Protein AF-A0A672PWY3-F1 (afdb_monomer)

pLDDT: mean 77.36, std 15.65, range [24.64, 96.12]

Sequence (565 aa):
MNTVTIRANMADSESLETITEHERILQEIESTDTACVGPTLRSVYDDQPNAHKRFMEKLDARIRNHDREIEKMCNFHHQGFVDAITELLKVRADAEKLMGQVSDTNRRLQDAGREVTAQTEEVIRCRIQQRNMATTVEKLQLCIPGETPHLCKNLTVKGTWVRKCFFNFVGFLLKVLTVQDLVDFSPVYRCLHIYTVLGDRETFENYYRKQRKKQARLVLQPQSNMHETVEGYRKYFNQIVGFFVVEDHILHATQGLVTRAFTDELWNMALSKIIAVLRTHSSYCNDPDLVLELKNLIVIFADTLQGYGFPVNRLFDLLFEVRDQYNETLLKKWALVFRDIFEQDNYSPIPVENEEEYKAVISRFPFHDAEIEKQQFPKKLPMSQSVPQIYSQVKEFIYASLKFSESLHRSSTEIDDMLRKSTNLLLTRTLSSCLQNLIKKPHIGLTELVQIIINTTHLEHACKYLEDFITNITNVSPETVHTTRLYGLSTFKDARHAAEGEIYTKLNQKIDEFIQLADYEWGMAESDGRASGYLMDLINFLRSTFQVFTHLPVSSIPSYSYAVS

Secondary structure (DSSP, 8-state):
--SSHHHHHHHHHHHHHHHHHHHHHHHHHHHS-GGGHHHHHHHHHHS-TTHHHHHHHHHHHHHHHHHHHHHHHHHHHHHHHHHHHHHHHHHHHHHHHHHHHHHHHHHHHHHHHHHHHHHHHHHHHHHHHHHHHHHHHHHHHHTS-S--TTTTHHHHHHHHHHHHHHHHHHHHHS----HHHHS--HHHHHHHHHHHHTT-HHHHHHHHHHHHHHHHHHHTPPPTTGGG-HHHHHHHHHHHHHHHHHHHHHHHHSSSSS-HHHHHHHHHHHHHHHHHHHHHHHHT---HHHHHHHHHHHHHHHHHHHHTT---HHHHHHHHHHHHHHHHHHHHHHHHHHHHHHHH---SPEEE-SHHHHHHHHHHS----HHHHHSPSSEEESS-THHHHHHHHHHHHHHHHHHHHTTS---HHHHHHHHHHHHHHIIIIIIHHHHHHHHT-TT--HHHHHHHHHHHHHHHHHHHHHHHHHHHHHT--TT-TT----THHHHHHHHHHHHHHHHHHHHHHHHHHHHHT----TT-SS--SS--HHHHHHHHHHHHHHHHHTTS-TTSS-TTGGGG-

Mean predicted aligned error: 18.93 Å

Structure (mmCIF, N/CA/C/O backbone):
data_AF-A0A672PWY3-F1
#
_entry.id   AF-A0A672PWY3-F1
#
loop_
_atom_site.group_PDB
_atom_site.id
_atom_site.type_symbol
_atom_site.label_atom_id
_atom_site.label_alt_id
_atom_site.label_comp_id
_atom_site.label_asym_id
_atom_site.label_entity_id
_atom_site.label_seq_id
_atom_site.pdbx_PDB_ins_code
_atom_site.Cartn_x
_atom_site.Cartn_y
_atom_site.Cartn_z
_atom_site.occupancy
_atom_site.B_iso_or_equiv
_atom_site.auth_seq_id
_atom_site.auth_comp_id
_atom_site.auth_asym_id
_atom_site.auth_atom_id
_atom_site.pdbx_PDB_model_num
ATOM 1 N N . MET A 1 1 ? -66.747 72.095 -57.168 1.00 48.75 1 MET A N 1
ATOM 2 C CA . MET A 1 1 ? -65.459 71.423 -57.451 1.00 48.75 1 MET A CA 1
ATOM 3 C C . MET A 1 1 ? -64.643 71.063 -56.200 1.00 48.75 1 MET A C 1
ATOM 5 O O . MET A 1 1 ? -63.557 70.541 -56.368 1.00 48.75 1 MET A O 1
ATOM 9 N N . ASN A 1 2 ? -65.170 71.212 -54.971 1.00 49.75 2 ASN A N 1
ATOM 10 C CA . ASN A 1 2 ? -64.435 70.878 -53.732 1.00 49.75 2 ASN A CA 1
ATOM 11 C C . ASN A 1 2 ? -64.976 69.653 -52.968 1.00 49.75 2 ASN A C 1
ATOM 13 O O . ASN A 1 2 ? -64.512 69.359 -51.876 1.00 49.75 2 ASN A O 1
ATOM 17 N N . THR A 1 3 ? -65.931 68.909 -53.529 1.00 43.97 3 THR A N 1
ATOM 18 C CA . THR A 1 3 ? -66.492 67.694 -52.904 1.00 43.97 3 THR A CA 1
ATOM 19 C C . THR A 1 3 ? -65.923 66.385 -53.465 1.00 43.97 3 THR A C 1
ATOM 21 O O . THR A 1 3 ? -66.085 65.343 -52.841 1.00 43.97 3 THR A O 1
ATOM 24 N N . VAL A 1 4 ? -65.217 66.418 -54.604 1.00 48.28 4 VAL A N 1
ATOM 25 C CA . VAL A 1 4 ? -64.617 65.222 -55.234 1.00 48.28 4 VAL A CA 1
ATOM 26 C C . VAL A 1 4 ? -63.168 65.002 -54.774 1.00 48.28 4 VAL A C 1
ATOM 28 O O . VAL A 1 4 ? -62.770 63.868 -54.543 1.00 48.28 4 VAL A O 1
ATOM 31 N N . THR A 1 5 ? -62.403 66.070 -54.528 1.00 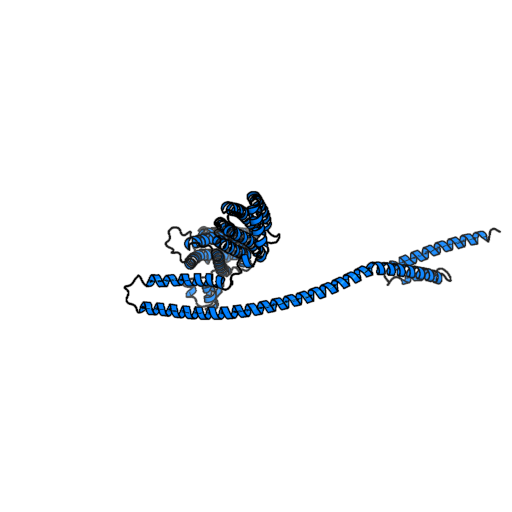50.62 5 THR A N 1
ATOM 32 C CA . THR A 1 5 ? -60.986 65.979 -54.121 1.00 50.62 5 THR A CA 1
ATOM 33 C C . THR A 1 5 ? -60.796 65.591 -52.649 1.00 50.62 5 THR A C 1
ATOM 35 O O . THR A 1 5 ? -59.833 64.912 -52.316 1.00 50.62 5 THR A O 1
ATOM 38 N N . ILE A 1 6 ? -61.735 65.945 -51.762 1.00 49.66 6 ILE A N 1
ATOM 39 C CA . ILE A 1 6 ? -61.686 65.530 -50.346 1.00 49.66 6 ILE A CA 1
ATOM 40 C C . ILE A 1 6 ? -62.002 64.029 -50.204 1.00 49.66 6 ILE A C 1
ATOM 42 O O . ILE A 1 6 ? -61.401 63.351 -49.379 1.00 49.66 6 ILE A O 1
ATOM 46 N N . ARG A 1 7 ? -62.869 63.472 -51.065 1.00 45.50 7 ARG A N 1
ATOM 47 C CA . ARG A 1 7 ? -63.184 62.032 -51.062 1.00 45.50 7 ARG A CA 1
ATOM 48 C C . ARG A 1 7 ? -62.026 61.147 -51.536 1.00 45.50 7 ARG A C 1
ATOM 50 O O . ARG A 1 7 ? -61.885 60.050 -51.015 1.00 45.50 7 ARG A O 1
ATOM 57 N N . ALA A 1 8 ? -61.203 61.609 -52.480 1.00 47.56 8 ALA A N 1
ATOM 58 C CA . ALA A 1 8 ? -60.050 60.844 -52.966 1.00 47.56 8 ALA A CA 1
ATOM 59 C C . ALA A 1 8 ? -58.921 60.757 -51.918 1.00 47.56 8 ALA A C 1
ATOM 61 O O . ALA A 1 8 ? -58.406 59.674 -51.668 1.00 47.56 8 ALA A O 1
ATOM 62 N N . ASN A 1 9 ? -58.614 61.860 -51.225 1.00 46.81 9 ASN A N 1
ATOM 63 C CA . ASN A 1 9 ? -57.576 61.866 -50.186 1.00 46.81 9 ASN A CA 1
ATOM 64 C C . ASN A 1 9 ? -57.995 61.157 -48.883 1.00 46.81 9 ASN A C 1
ATOM 66 O O . ASN A 1 9 ? -57.131 60.673 -48.160 1.00 46.81 9 ASN A O 1
ATOM 70 N N . MET A 1 10 ? -59.295 61.069 -48.571 1.00 49.12 10 MET A N 1
ATOM 71 C CA . MET A 1 10 ? -59.775 60.256 -47.441 1.00 49.12 10 MET A CA 1
ATOM 72 C C . MET A 1 10 ? -59.708 58.748 -47.745 1.00 49.12 10 MET A C 1
ATOM 74 O O . MET A 1 10 ? -59.329 57.979 -46.869 1.00 49.12 10 MET A O 1
ATOM 78 N N . ALA A 1 11 ? -59.985 58.334 -48.989 1.00 50.16 11 ALA A N 1
ATOM 79 C CA . ALA A 1 11 ? -59.931 56.927 -49.397 1.00 50.16 11 ALA A CA 1
ATOM 80 C C . ALA A 1 11 ? -58.496 56.357 -49.438 1.00 50.16 11 ALA A C 1
ATOM 82 O O . ALA A 1 11 ? -58.285 55.202 -49.067 1.00 50.16 11 ALA A O 1
ATOM 83 N N . ASP A 1 12 ? -57.501 57.158 -49.836 1.00 50.59 12 ASP A N 1
ATOM 84 C CA . ASP A 1 12 ? -56.094 56.728 -49.827 1.00 50.59 12 ASP A CA 1
ATOM 85 C C . ASP A 1 12 ? -55.523 56.626 -48.397 1.00 50.59 12 ASP A C 1
ATOM 87 O O . ASP A 1 12 ? -54.737 55.718 -48.123 1.00 50.59 12 ASP A O 1
ATOM 91 N N . SER A 1 13 ? -55.971 57.475 -47.461 1.00 50.53 13 SER A N 1
ATOM 92 C CA . SER A 1 13 ? -55.595 57.390 -46.037 1.00 50.53 13 SER A CA 1
ATOM 93 C C . SER A 1 13 ? -56.192 56.153 -45.348 1.00 50.53 13 SER A C 1
ATOM 95 O O . SER A 1 13 ? -55.466 55.441 -44.658 1.00 50.53 13 SER A O 1
ATOM 97 N N . GLU A 1 14 ? -57.471 55.835 -45.598 1.00 51.47 14 GLU A N 1
ATOM 98 C CA . GLU A 1 14 ? -58.114 54.597 -45.107 1.00 51.47 14 GLU A CA 1
ATOM 99 C C . GLU A 1 14 ? -57.451 53.331 -45.689 1.00 51.47 14 GLU A C 1
ATOM 101 O O . GLU A 1 14 ? -57.338 52.299 -45.023 1.00 51.47 14 GLU A O 1
ATOM 106 N N . SER A 1 15 ? -56.959 53.390 -46.933 1.00 55.03 15 SER A N 1
ATOM 107 C CA . SER A 1 15 ? -56.275 52.254 -47.565 1.00 55.03 15 SER A CA 1
ATOM 108 C C . SER A 1 15 ? -54.902 51.948 -46.950 1.00 55.03 15 SER A C 1
ATOM 110 O O . SER A 1 15 ? -54.495 50.790 -46.906 1.00 55.03 15 SER A O 1
ATOM 112 N N . LEU A 1 16 ? -54.192 52.960 -46.441 1.00 56.47 16 LEU A N 1
ATOM 113 C CA . LEU A 1 16 ? -52.869 52.788 -45.837 1.00 56.47 16 LEU A CA 1
ATOM 114 C C . LEU A 1 16 ? -52.967 52.290 -44.386 1.00 56.47 16 LEU A C 1
ATOM 116 O O . LEU A 1 16 ? -52.185 51.425 -43.990 1.00 56.47 16 LEU A O 1
ATOM 120 N N . GLU A 1 17 ? -53.965 52.760 -43.630 1.00 58.38 17 GLU A N 1
ATOM 121 C CA . GLU A 1 17 ? -54.267 52.269 -42.275 1.00 58.38 17 GLU A CA 1
ATOM 122 C C . GLU A 1 17 ? -54.695 50.790 -42.289 1.00 58.38 17 GLU A C 1
ATOM 124 O O . GLU A 1 17 ? -54.167 49.980 -41.520 1.00 58.38 17 GLU A O 1
ATOM 129 N N . THR A 1 18 ? -55.540 50.390 -43.247 1.00 58.22 18 THR A N 1
ATOM 130 C CA . THR A 1 18 ? -55.959 48.982 -43.419 1.00 58.22 18 THR A CA 1
ATOM 131 C C . THR A 1 18 ? -54.803 48.059 -43.838 1.00 58.22 18 THR A C 1
ATOM 133 O O . THR A 1 18 ? -54.730 46.903 -43.417 1.00 58.22 18 THR A O 1
ATOM 136 N N . ILE A 1 19 ? -53.831 48.559 -44.613 1.00 59.34 19 ILE A N 1
ATOM 137 C CA . ILE A 1 19 ? -52.611 47.819 -44.990 1.00 59.34 19 ILE A CA 1
ATOM 138 C C . ILE A 1 19 ? -51.728 47.521 -43.769 1.00 59.34 19 ILE A C 1
ATOM 140 O O . ILE A 1 19 ? -51.190 46.408 -43.697 1.00 59.34 19 ILE A O 1
ATOM 144 N N . THR A 1 20 ? -51.592 48.472 -42.836 1.00 63.41 20 THR A N 1
ATOM 145 C CA . THR A 1 20 ? -50.835 48.304 -41.581 1.00 63.41 20 THR A CA 1
ATOM 146 C C . THR A 1 20 ? -51.556 47.427 -40.561 1.00 63.41 20 THR A C 1
ATOM 148 O O . THR A 1 20 ? -50.917 46.681 -39.820 1.00 63.41 20 THR A O 1
ATOM 151 N N . GLU A 1 21 ? -52.886 47.448 -40.556 1.00 67.62 21 GLU A N 1
ATOM 152 C CA . GLU A 1 21 ? -53.694 46.622 -39.663 1.00 67.62 21 GLU A CA 1
ATOM 153 C C . GLU A 1 21 ? -53.630 45.135 -40.031 1.00 67.62 21 GLU A C 1
ATOM 155 O O . GLU A 1 21 ? -53.402 44.296 -39.161 1.00 67.62 21 GLU A O 1
ATOM 160 N N . HIS A 1 22 ? -53.713 44.794 -41.322 1.00 70.12 22 HIS A N 1
ATOM 161 C CA . HIS A 1 22 ? -53.565 43.405 -41.766 1.00 70.12 22 HIS A CA 1
ATOM 162 C C . HIS A 1 22 ? -52.177 42.820 -41.451 1.00 70.12 22 HIS A C 1
ATOM 164 O O . HIS A 1 22 ? -52.074 41.637 -41.138 1.00 70.12 22 HIS A O 1
ATOM 170 N N . GLU A 1 23 ? -51.111 43.624 -41.491 1.00 70.38 23 GLU A N 1
ATOM 171 C CA . GLU A 1 23 ? -49.767 43.183 -41.082 1.00 70.38 23 GLU A CA 1
ATOM 172 C C . GLU A 1 23 ? -49.649 42.985 -39.569 1.00 70.38 23 GLU A C 1
ATOM 174 O O . GLU A 1 23 ? -49.042 42.006 -39.134 1.00 70.38 23 GLU A O 1
ATOM 179 N N . ARG A 1 24 ? -50.286 43.854 -38.772 1.00 73.94 24 ARG A N 1
ATOM 180 C CA . ARG A 1 24 ? -50.363 43.690 -37.315 1.00 73.94 24 ARG A CA 1
ATOM 181 C C . ARG A 1 24 ? -51.103 42.407 -36.937 1.00 73.94 24 ARG A C 1
ATOM 183 O O . ARG A 1 24 ? -50.620 41.653 -36.101 1.00 73.94 24 ARG A O 1
ATOM 190 N N . ILE A 1 25 ? -52.232 42.134 -37.593 1.00 72.69 25 ILE A N 1
ATOM 191 C CA . ILE A 1 25 ? -53.029 40.917 -37.384 1.00 72.69 25 ILE A CA 1
ATOM 192 C C . ILE A 1 25 ? -52.220 39.666 -37.753 1.00 72.69 25 ILE A C 1
ATOM 194 O O . ILE A 1 25 ? -52.242 38.689 -37.013 1.00 72.69 25 ILE A O 1
ATOM 198 N N . LEU A 1 26 ? -51.462 39.686 -38.856 1.00 74.69 26 LEU A N 1
ATOM 199 C CA . LEU A 1 26 ? -50.601 38.557 -39.231 1.00 74.69 26 LEU A CA 1
ATOM 200 C C . LEU A 1 26 ? -49.489 38.300 -38.199 1.00 74.69 26 LEU A C 1
ATOM 202 O O . LEU A 1 26 ? -49.250 37.146 -37.860 1.00 74.69 26 LEU A O 1
ATOM 206 N N . GLN A 1 27 ? -48.858 39.343 -37.651 1.00 73.38 27 GLN A N 1
ATOM 207 C CA . GLN A 1 27 ? -47.868 39.198 -36.571 1.00 73.38 27 GLN A CA 1
ATOM 208 C C . GLN A 1 27 ? -48.484 38.675 -35.267 1.00 73.38 27 GLN A C 1
ATOM 210 O O . GLN A 1 27 ? -47.861 37.898 -34.541 1.00 73.38 27 GLN A O 1
ATOM 215 N N . GLU A 1 28 ? -49.713 39.082 -34.961 1.00 73.31 28 GLU A N 1
ATOM 216 C CA . GLU A 1 28 ? -50.452 38.589 -33.800 1.00 73.31 28 GLU A CA 1
ATOM 217 C C . GLU A 1 28 ? -50.804 37.102 -33.965 1.00 73.31 28 GLU A C 1
ATOM 219 O O . GLU A 1 28 ? -50.611 36.319 -33.040 1.00 73.31 28 GLU A O 1
ATOM 224 N N . ILE A 1 29 ? -51.203 36.676 -35.168 1.00 73.62 29 ILE A N 1
ATOM 225 C CA . ILE A 1 29 ? -51.420 35.258 -35.497 1.00 73.62 29 ILE A CA 1
ATOM 226 C C . ILE A 1 29 ? -50.108 34.456 -35.422 1.00 73.62 29 ILE A C 1
ATOM 228 O O . ILE A 1 29 ? -50.119 33.343 -34.907 1.00 73.62 29 ILE A O 1
ATOM 232 N N . GLU A 1 30 ? -48.980 35.006 -35.889 1.00 72.44 30 GLU A N 1
ATOM 233 C CA . GLU A 1 30 ? -47.654 34.358 -35.815 1.00 72.44 30 GLU A CA 1
ATOM 234 C C . GLU A 1 30 ? -47.158 34.177 -34.362 1.00 72.44 30 GLU A C 1
ATOM 236 O O . GLU A 1 30 ? -46.377 33.267 -34.088 1.00 72.44 30 GLU A O 1
ATOM 241 N N . SER A 1 31 ? -47.600 35.026 -33.426 1.00 71.75 31 SER A N 1
ATOM 242 C CA . SER A 1 31 ? -47.119 35.046 -32.032 1.00 71.75 31 SER A CA 1
ATOM 243 C C . SER A 1 31 ? -48.076 34.430 -31.005 1.00 71.75 31 SER A C 1
ATOM 245 O O . SER A 1 31 ? -47.675 34.209 -29.860 1.00 71.75 31 SER A O 1
ATOM 247 N N . THR A 1 32 ? -49.319 34.130 -31.391 1.00 68.12 32 THR A N 1
ATOM 248 C CA . THR A 1 32 ? -50.367 33.637 -30.484 1.00 68.12 32 THR A CA 1
ATOM 249 C C . THR A 1 32 ? -50.540 32.120 -30.591 1.00 68.12 32 THR A C 1
ATOM 251 O O . THR A 1 32 ? -50.503 31.548 -31.677 1.00 68.12 32 THR A O 1
ATOM 254 N N . ASP A 1 33 ? -50.767 31.450 -29.457 1.00 61.22 33 ASP A N 1
ATOM 255 C CA . ASP A 1 33 ? -51.017 30.006 -29.407 1.00 61.22 33 ASP A CA 1
ATOM 256 C C . ASP A 1 33 ? -52.292 29.621 -30.192 1.00 61.22 33 ASP A C 1
ATOM 258 O O . ASP A 1 33 ? -53.305 30.328 -30.157 1.00 61.22 33 ASP A O 1
ATOM 262 N N . THR A 1 34 ? -52.257 28.485 -30.896 1.00 62.09 34 THR A N 1
ATOM 263 C CA . THR A 1 34 ? -53.275 28.053 -31.885 1.00 62.09 34 THR A CA 1
ATOM 264 C C . THR A 1 34 ? -54.713 28.012 -31.353 1.00 62.09 34 THR A C 1
ATOM 266 O O . THR A 1 34 ? -55.665 28.135 -32.125 1.00 62.09 34 THR A O 1
ATOM 269 N N . ALA A 1 35 ? -54.892 27.899 -30.035 1.00 58.75 35 ALA A N 1
ATOM 270 C CA . ALA A 1 35 ? -56.194 27.902 -29.373 1.00 58.75 35 ALA A CA 1
ATOM 271 C C . ALA A 1 35 ? -56.883 29.286 -29.314 1.00 58.75 35 ALA A C 1
ATOM 273 O O . ALA A 1 35 ? -58.089 29.351 -29.074 1.00 58.75 35 ALA A O 1
ATOM 274 N N . CYS A 1 36 ? -56.159 30.387 -29.554 1.00 60.88 36 CYS A N 1
ATOM 275 C CA . CYS A 1 36 ? -56.631 31.762 -29.329 1.00 60.88 36 CYS A CA 1
ATOM 276 C C . CYS A 1 36 ? -56.758 32.608 -30.609 1.00 60.88 36 CYS A C 1
ATOM 278 O O . CYS A 1 36 ? -56.964 33.813 -30.531 1.00 60.88 36 CYS A O 1
ATOM 280 N N . VAL A 1 37 ? -56.690 31.991 -31.791 1.00 69.62 37 VAL A N 1
ATOM 281 C CA . VAL A 1 37 ? -56.710 32.693 -33.092 1.00 69.62 37 VAL A CA 1
ATOM 282 C C . VAL A 1 37 ? -58.124 33.175 -33.485 1.00 69.62 37 VAL A C 1
ATOM 284 O O . VAL A 1 37 ? -58.295 34.094 -34.285 1.00 69.62 37 VAL A O 1
ATOM 287 N N . GLY A 1 38 ? -59.169 32.578 -32.901 1.00 68.50 38 GLY A N 1
ATOM 288 C CA . GLY A 1 38 ? -60.574 32.840 -33.246 1.00 68.50 38 GLY A CA 1
ATOM 289 C C . GLY A 1 38 ? -61.044 34.299 -33.076 1.00 68.50 38 GLY A C 1
ATOM 290 O O . GLY A 1 38 ? -61.680 34.820 -33.993 1.00 68.50 38 GLY A O 1
ATOM 291 N N . PRO A 1 39 ? -60.763 34.978 -31.947 1.00 69.38 39 PRO A N 1
ATOM 292 C CA . PRO A 1 39 ? -61.105 36.390 -31.753 1.00 69.38 39 PRO A CA 1
ATOM 293 C C . PRO A 1 39 ? -60.375 37.330 -32.721 1.00 69.38 39 PRO A C 1
ATOM 295 O O . PRO A 1 39 ? -61.003 38.220 -33.285 1.00 69.38 39 PRO A O 1
ATOM 298 N N . THR A 1 40 ? -59.086 37.089 -32.969 1.00 69.81 40 THR A N 1
ATOM 299 C CA . THR A 1 40 ? -58.243 37.888 -33.874 1.00 69.81 40 THR A CA 1
ATOM 300 C C . THR A 1 40 ? -58.670 37.747 -35.339 1.00 69.81 40 THR A C 1
ATOM 302 O O . THR A 1 40 ? -58.549 38.684 -36.118 1.00 69.81 40 THR A O 1
ATOM 305 N N . LEU A 1 41 ? -59.235 36.600 -35.730 1.00 70.62 41 LEU A N 1
ATOM 306 C CA . LEU A 1 41 ? -59.820 36.423 -37.063 1.00 70.62 41 LEU A CA 1
ATOM 307 C C . LEU A 1 41 ? -61.192 37.086 -37.211 1.00 70.62 41 LEU A C 1
ATOM 309 O O . LEU A 1 41 ? -61.584 37.400 -38.330 1.00 70.62 41 LEU A O 1
ATOM 313 N N . ARG A 1 42 ? -61.933 37.307 -36.119 1.00 71.31 42 ARG A N 1
ATOM 314 C CA . ARG A 1 42 ? -63.262 37.932 -36.182 1.00 71.31 42 ARG A CA 1
ATOM 315 C C . ARG A 1 42 ? -63.176 39.404 -36.600 1.00 71.31 42 ARG A C 1
ATOM 317 O O . ARG A 1 42 ? -63.965 39.819 -37.441 1.00 71.31 42 ARG A O 1
ATOM 324 N N . SER A 1 43 ? -62.156 40.136 -36.144 1.00 68.94 43 SER A N 1
ATOM 325 C CA . SER A 1 43 ? -61.922 41.531 -36.560 1.00 68.94 43 SER A CA 1
ATOM 326 C C . SER A 1 43 ? -61.657 41.680 -38.063 1.00 68.94 43 SER A C 1
ATOM 328 O O . SER A 1 43 ? -62.033 42.679 -38.660 1.00 68.94 43 SER A O 1
ATOM 330 N N . VAL A 1 44 ? -61.106 40.654 -38.723 1.00 68.56 44 VAL A N 1
ATOM 331 C CA . VAL A 1 44 ? -60.905 40.651 -40.185 1.00 68.56 44 VAL A CA 1
ATOM 332 C C . VAL A 1 44 ? -62.235 40.631 -40.956 1.00 68.56 44 VAL A C 1
ATOM 334 O O . VAL A 1 44 ? -62.300 41.092 -42.099 1.00 68.56 44 VAL A O 1
ATOM 337 N N . TYR A 1 45 ? -63.296 40.083 -40.355 1.00 66.94 45 TYR A N 1
ATOM 338 C CA . TYR A 1 45 ? -64.618 39.964 -40.975 1.00 66.94 45 TYR A CA 1
ATOM 339 C C . TYR A 1 45 ? -65.559 41.125 -40.648 1.00 66.94 45 TYR A C 1
ATOM 341 O O . TYR A 1 45 ? -66.492 41.352 -41.420 1.00 66.94 45 TYR A O 1
ATOM 349 N N . ASP A 1 46 ? -65.321 41.848 -39.553 1.00 65.38 46 ASP A N 1
ATOM 350 C CA . ASP A 1 46 ? -66.274 42.832 -39.038 1.00 65.38 46 ASP A CA 1
ATOM 351 C C . ASP A 1 46 ? -66.214 44.189 -39.767 1.00 65.38 46 ASP A C 1
ATOM 353 O O . ASP A 1 46 ? -67.236 44.873 -39.826 1.00 65.38 46 ASP A O 1
ATOM 357 N N . ASP A 1 47 ? -65.086 44.563 -40.390 1.00 61.75 47 ASP A N 1
ATOM 358 C CA . ASP A 1 47 ? -64.893 45.978 -40.738 1.00 61.75 47 ASP A CA 1
ATOM 359 C C . ASP A 1 47 ? -65.303 46.444 -42.143 1.00 61.75 47 ASP A C 1
ATOM 361 O O . ASP A 1 47 ? -65.768 47.572 -42.250 1.00 61.75 47 ASP A O 1
ATOM 365 N N . GLN A 1 48 ? -65.249 45.661 -43.230 1.00 61.28 48 GLN A N 1
ATOM 366 C CA . GLN A 1 48 ? -65.749 46.128 -44.546 1.00 61.28 48 GLN A CA 1
ATOM 367 C C . GLN A 1 48 ? -66.122 44.979 -45.505 1.00 61.28 48 GLN A C 1
ATOM 369 O O . GLN A 1 48 ? -65.478 43.922 -45.498 1.00 61.28 48 GLN A O 1
ATOM 374 N N . PRO A 1 49 ? -67.096 45.167 -46.425 1.00 59.16 49 PRO A N 1
ATOM 375 C CA . PRO A 1 49 ? -67.341 44.203 -47.494 1.00 59.16 49 PRO A CA 1
ATOM 376 C C . PRO A 1 49 ? -66.084 44.061 -48.373 1.00 59.16 49 PRO A C 1
ATOM 378 O O . PRO A 1 49 ? -65.624 45.026 -48.976 1.00 59.16 49 PRO A O 1
ATOM 381 N N . ASN A 1 50 ? -65.555 42.834 -48.464 1.00 63.12 50 ASN A N 1
ATOM 382 C CA . ASN A 1 50 ? -64.300 42.423 -49.131 1.00 63.12 50 ASN A CA 1
ATOM 383 C C . ASN A 1 50 ? -62.983 42.574 -48.335 1.00 63.12 50 ASN A C 1
ATOM 385 O O . ASN A 1 50 ? -61.927 42.266 -48.894 1.00 63.12 50 ASN A O 1
ATOM 389 N N . ALA A 1 51 ? -63.012 42.943 -47.047 1.00 67.88 51 ALA A N 1
ATOM 390 C CA . ALA A 1 51 ? -61.806 42.986 -46.201 1.00 67.88 51 ALA A CA 1
ATOM 391 C C . ALA A 1 51 ? -61.117 41.610 -46.078 1.00 67.88 51 ALA A C 1
ATOM 393 O O . ALA A 1 51 ? -59.907 41.490 -46.274 1.00 67.88 51 ALA A O 1
ATOM 394 N N . HIS A 1 52 ? -61.905 40.543 -45.900 1.00 71.19 52 HIS A N 1
ATOM 395 C CA . HIS A 1 52 ? -61.410 39.161 -45.846 1.00 71.19 52 HIS A CA 1
ATOM 396 C C . HIS A 1 52 ? -60.609 38.754 -47.095 1.00 71.19 52 HIS A C 1
ATOM 398 O O . HIS A 1 52 ? -59.610 38.049 -46.990 1.00 71.19 52 HIS A O 1
ATOM 404 N N . LYS A 1 53 ? -61.005 39.214 -48.290 1.00 74.50 53 LYS A N 1
ATOM 405 C CA . LYS A 1 53 ? -60.337 38.843 -49.544 1.00 74.50 53 LYS A CA 1
ATOM 406 C C . LYS A 1 53 ? -58.951 39.484 -49.652 1.00 74.50 53 LYS A C 1
ATOM 408 O O . LYS A 1 53 ? -58.003 38.819 -50.055 1.00 74.50 53 LYS A O 1
ATOM 413 N N . ARG A 1 54 ? -58.821 40.744 -49.223 1.00 71.62 54 ARG A N 1
ATOM 414 C CA . ARG A 1 54 ? -57.532 41.456 -49.158 1.00 71.62 54 ARG A CA 1
ATOM 415 C C . ARG A 1 54 ? -56.605 40.869 -48.095 1.00 71.62 54 ARG A C 1
ATOM 417 O O . ARG A 1 54 ? -55.408 40.736 -48.338 1.00 71.62 54 ARG A O 1
ATOM 424 N N . PHE A 1 55 ? -57.159 40.471 -46.949 1.00 78.44 55 PHE A N 1
ATOM 425 C CA . PHE A 1 55 ? -56.402 39.759 -45.921 1.00 78.44 55 PHE A CA 1
ATOM 426 C C . PHE A 1 55 ? -55.868 38.416 -46.438 1.00 78.44 55 PHE A C 1
ATOM 428 O O . PHE A 1 55 ? -54.684 38.140 -46.272 1.00 78.44 55 PHE A O 1
ATOM 435 N N . MET A 1 56 ? -56.693 37.626 -47.137 1.00 78.44 56 MET A N 1
ATOM 436 C CA . MET A 1 56 ? -56.264 36.360 -47.750 1.00 78.44 56 MET A CA 1
ATOM 437 C C . MET A 1 56 ? -55.142 36.557 -48.780 1.00 78.44 56 MET A C 1
ATOM 439 O O . MET A 1 56 ? -54.167 35.816 -48.759 1.00 78.44 56 MET A O 1
ATOM 443 N N . GLU A 1 57 ? -55.213 37.589 -49.627 1.00 81.25 57 GLU A N 1
ATOM 444 C CA . GLU A 1 57 ? -54.141 37.899 -50.588 1.00 81.25 57 GLU A CA 1
ATOM 445 C C . GLU A 1 57 ? -52.810 38.248 -49.893 1.00 81.25 57 GLU A C 1
ATOM 447 O O . GLU A 1 57 ? -51.739 37.821 -50.343 1.00 81.25 57 GLU A O 1
ATOM 452 N N . LYS A 1 58 ? -52.862 38.990 -48.776 1.00 79.81 58 LYS A N 1
ATOM 453 C CA . LYS A 1 58 ? -51.678 39.287 -47.953 1.00 79.81 58 LYS A CA 1
ATOM 454 C C . LYS A 1 58 ? -51.161 38.058 -47.202 1.00 79.81 58 LYS A C 1
ATOM 456 O O . LYS A 1 58 ? -49.947 37.864 -47.153 1.00 79.81 58 LYS A O 1
ATOM 461 N N . LEU A 1 59 ? -52.047 37.219 -46.666 1.00 81.56 59 LEU A N 1
ATOM 462 C CA . LEU A 1 59 ? -51.686 35.957 -46.019 1.00 81.56 59 LEU A CA 1
ATOM 463 C C . LEU A 1 59 ? -50.986 35.022 -47.014 1.00 81.56 59 LEU A C 1
ATOM 465 O O . LEU A 1 59 ? -49.903 34.524 -46.725 1.00 81.56 59 LEU A O 1
ATOM 469 N N . ASP A 1 60 ? -51.521 34.875 -48.224 1.00 82.44 60 ASP A N 1
ATOM 470 C CA . ASP A 1 60 ? -50.904 34.083 -49.291 1.00 82.44 60 ASP A CA 1
ATOM 471 C C . ASP A 1 60 ? -49.523 34.625 -49.692 1.00 82.44 60 ASP A C 1
ATOM 473 O O . ASP A 1 60 ? -48.595 33.862 -49.972 1.00 82.44 60 ASP A O 1
ATOM 477 N N . ALA A 1 61 ? -49.347 35.951 -49.725 1.00 84.06 61 ALA A N 1
ATOM 478 C CA . ALA A 1 61 ? -48.039 36.556 -49.967 1.00 84.06 61 ALA A CA 1
ATOM 479 C C . ALA A 1 61 ? -47.050 36.269 -48.824 1.00 84.06 61 ALA A C 1
ATOM 481 O O . ALA A 1 61 ? -45.876 35.993 -49.089 1.00 84.06 61 ALA A O 1
ATOM 482 N N . ARG A 1 62 ? -47.525 36.287 -47.574 1.00 81.94 62 ARG A N 1
ATOM 483 C CA . ARG A 1 62 ? -46.736 35.983 -46.374 1.00 81.94 62 ARG A CA 1
ATOM 484 C C . ARG A 1 62 ? -46.324 34.511 -46.312 1.00 81.94 62 ARG A C 1
ATOM 486 O O . ARG A 1 62 ? -45.165 34.241 -46.001 1.00 81.94 62 ARG A O 1
ATOM 493 N N . ILE A 1 63 ? -47.222 33.591 -46.675 1.00 83.56 63 ILE A N 1
ATOM 494 C CA . ILE A 1 63 ? -46.949 32.149 -46.794 1.00 83.56 63 ILE A CA 1
ATOM 495 C C . ILE A 1 63 ? -45.872 31.914 -47.852 1.00 83.56 63 ILE A C 1
ATOM 497 O O . ILE A 1 63 ? -44.836 31.336 -47.548 1.00 83.56 63 ILE A O 1
ATOM 501 N N . ARG A 1 64 ? -46.035 32.472 -49.060 1.00 86.06 64 ARG A N 1
ATOM 502 C CA . ARG A 1 64 ? -45.026 32.338 -50.126 1.00 86.06 64 ARG A CA 1
ATOM 503 C C . ARG A 1 64 ? -43.652 32.885 -49.732 1.00 86.06 64 ARG A C 1
ATOM 505 O O . ARG A 1 64 ? -42.641 32.386 -50.221 1.00 86.06 64 ARG A O 1
ATOM 512 N N . ASN A 1 65 ? -43.593 33.931 -48.904 1.00 86.00 65 ASN A N 1
ATOM 513 C CA . ASN A 1 65 ? -42.319 34.444 -48.404 1.00 86.00 65 ASN A CA 1
ATOM 514 C C . ASN A 1 65 ? -41.671 33.476 -47.406 1.00 86.00 65 ASN A C 1
ATOM 516 O O . ASN A 1 65 ? -40.487 33.183 -47.541 1.00 86.00 65 ASN A O 1
ATOM 520 N N . HIS A 1 66 ? -42.446 32.939 -46.460 1.00 84.38 66 HIS A N 1
ATOM 521 C CA . HIS A 1 66 ? -41.951 31.934 -45.518 1.00 84.38 66 HIS A CA 1
ATOM 522 C C . HIS A 1 66 ? -41.525 30.647 -46.225 1.00 84.38 66 HIS A C 1
ATOM 524 O O . HIS A 1 66 ? -40.455 30.138 -45.921 1.00 84.38 66 HIS A O 1
ATOM 530 N N . ASP A 1 67 ? -42.273 30.171 -47.221 1.00 81.38 67 ASP A N 1
ATOM 531 C CA . ASP A 1 67 ? -41.884 29.002 -48.017 1.00 81.38 67 ASP A CA 1
ATOM 532 C C . ASP A 1 67 ? -40.529 29.214 -48.706 1.00 81.38 67 ASP A C 1
ATOM 534 O O . ASP A 1 67 ? -39.676 28.330 -48.684 1.00 81.38 67 ASP A O 1
ATOM 538 N N . ARG A 1 68 ? -40.275 30.414 -49.249 1.00 85.12 68 ARG A N 1
ATOM 539 C CA . ARG A 1 68 ? -38.966 30.764 -49.831 1.00 85.12 68 ARG A CA 1
ATOM 540 C C . ARG A 1 68 ? -37.851 30.816 -48.791 1.00 85.12 68 ARG A C 1
ATOM 542 O O . ARG A 1 68 ? -36.720 30.436 -49.091 1.00 85.12 68 ARG A O 1
ATOM 549 N N . GLU A 1 69 ? -38.131 31.313 -47.591 1.00 79.69 69 GLU A N 1
ATOM 550 C CA . GLU A 1 69 ? -37.153 31.340 -46.499 1.00 79.69 69 GLU A CA 1
ATOM 551 C C . GLU A 1 69 ? -36.854 29.935 -45.967 1.00 79.69 69 GLU A C 1
ATOM 553 O O . GLU A 1 69 ? -35.687 29.610 -45.744 1.00 79.69 69 GLU A O 1
ATOM 558 N N . ILE A 1 70 ? -37.872 29.078 -45.858 1.00 75.62 70 ILE A N 1
ATOM 559 C CA . ILE A 1 70 ? -37.734 27.658 -45.521 1.00 75.62 70 ILE A CA 1
ATOM 560 C C . ILE A 1 70 ? -36.909 26.951 -46.595 1.00 75.62 70 ILE A C 1
ATOM 562 O O . ILE A 1 70 ? -35.937 26.281 -46.264 1.00 75.62 70 ILE A O 1
ATOM 566 N N . GLU A 1 71 ? -37.216 27.148 -47.878 1.00 77.88 71 GLU A N 1
ATOM 567 C CA . GLU A 1 71 ? -36.462 26.555 -48.987 1.00 77.88 71 GLU A CA 1
ATOM 568 C C . GLU A 1 71 ? -34.992 27.009 -48.976 1.00 77.88 71 GLU A C 1
ATOM 570 O O . GLU A 1 71 ? -34.074 26.206 -49.164 1.00 77.88 71 GLU A O 1
ATOM 575 N N . LYS A 1 72 ? -34.736 28.284 -48.659 1.00 77.94 72 LYS A N 1
ATOM 576 C CA . LYS A 1 72 ? -33.381 28.828 -48.494 1.00 77.94 72 LYS A CA 1
ATOM 577 C C . LYS A 1 72 ? -32.651 28.227 -47.286 1.00 77.94 72 LYS A C 1
ATOM 579 O O . LYS A 1 72 ? -31.469 27.905 -47.399 1.00 77.94 72 LYS A O 1
ATOM 584 N N . MET A 1 73 ? -33.334 28.048 -46.156 1.00 66.69 73 MET A N 1
ATOM 585 C CA . MET A 1 73 ? -32.776 27.438 -44.944 1.00 66.69 73 MET A CA 1
ATOM 586 C C . MET A 1 73 ? -32.496 25.940 -45.139 1.00 66.69 73 MET A C 1
ATOM 588 O O . MET A 1 73 ? -31.433 25.446 -44.762 1.00 66.69 73 MET A O 1
ATOM 592 N N . CYS A 1 74 ? -33.409 25.218 -45.790 1.00 64.00 74 CYS A N 1
ATOM 593 C CA . CYS A 1 74 ? -33.230 23.818 -46.155 1.00 64.00 74 CYS A CA 1
ATOM 594 C C . CYS A 1 74 ? -32.031 23.648 -47.090 1.00 64.00 74 CYS A C 1
ATOM 596 O O . CYS A 1 74 ? -31.162 22.830 -46.796 1.00 64.00 74 CYS A O 1
ATOM 598 N N . ASN A 1 75 ? -31.912 24.470 -48.136 1.00 70.12 75 ASN A N 1
ATOM 599 C CA . ASN A 1 75 ? -30.753 24.446 -49.032 1.00 70.12 75 ASN A CA 1
ATOM 600 C C . ASN A 1 75 ? -29.431 24.766 -48.311 1.00 70.12 75 ASN A C 1
ATOM 602 O O . ASN A 1 75 ? -28.396 24.206 -48.665 1.00 70.12 75 ASN A O 1
ATOM 606 N N . PHE A 1 76 ? -29.452 25.611 -47.274 1.00 66.62 76 PHE A N 1
ATOM 607 C CA . PHE A 1 76 ? -28.269 25.917 -46.462 1.00 66.62 76 PHE A CA 1
ATOM 608 C C . PHE A 1 76 ? -27.827 24.735 -45.577 1.00 66.62 76 PHE A C 1
ATOM 610 O O . PHE A 1 76 ? -26.631 24.509 -45.404 1.00 66.62 76 PHE A O 1
ATOM 617 N N . HIS A 1 77 ? -28.771 23.940 -45.057 1.00 63.00 77 HIS A N 1
ATOM 618 C CA . HIS A 1 77 ? -28.485 22.816 -44.154 1.00 63.00 77 HIS A CA 1
ATOM 619 C C . HIS A 1 77 ? -28.458 21.426 -44.819 1.00 63.00 77 HIS A C 1
ATOM 621 O O . HIS A 1 77 ? -28.018 20.464 -44.187 1.00 63.00 77 HIS A O 1
ATOM 627 N N . HIS A 1 78 ? -28.870 21.294 -46.085 1.00 68.06 78 HIS A N 1
ATOM 628 C CA . HIS A 1 78 ? -28.854 20.015 -46.809 1.00 68.06 78 HIS A CA 1
ATOM 629 C C . HIS A 1 78 ? -27.443 19.446 -46.974 1.00 68.06 78 HIS A C 1
ATOM 631 O O . HIS A 1 78 ? -27.255 18.244 -46.798 1.00 68.06 78 HIS A O 1
ATOM 637 N N . GLN A 1 79 ? -26.442 20.292 -47.232 1.00 69.25 79 GLN A N 1
ATOM 638 C CA . GLN A 1 79 ? -25.066 19.818 -47.380 1.00 69.25 79 GLN A CA 1
ATOM 639 C C . GLN A 1 79 ? -24.526 19.234 -46.067 1.00 69.25 79 GLN A C 1
ATOM 641 O O . GLN A 1 79 ? -24.003 18.127 -46.067 1.00 69.25 79 GLN A O 1
ATOM 646 N N . GLY A 1 80 ? -24.756 19.906 -44.932 1.00 71.81 80 GLY A N 1
ATOM 647 C CA . GLY A 1 80 ? -24.324 19.406 -43.621 1.00 71.81 80 GLY A CA 1
ATOM 648 C C . GLY A 1 80 ? -24.999 18.090 -43.218 1.00 71.81 80 GLY A C 1
ATOM 649 O O . GLY A 1 80 ? -24.366 17.235 -42.606 1.00 71.81 80 GLY A O 1
ATOM 650 N N . PHE A 1 81 ? -26.263 17.887 -43.602 1.00 70.88 81 PHE A N 1
ATOM 651 C CA . PHE A 1 81 ? -26.961 16.619 -43.381 1.00 70.88 81 PHE A CA 1
ATOM 652 C C . PHE A 1 81 ? -26.408 15.485 -44.259 1.00 70.88 81 PHE A C 1
ATOM 654 O O . PHE A 1 81 ? -26.210 14.370 -43.776 1.00 70.88 81 PHE A O 1
ATOM 661 N N . VAL A 1 82 ? -26.114 15.763 -45.533 1.00 77.06 82 VAL A N 1
ATOM 662 C CA . VAL A 1 82 ? -25.501 14.791 -46.455 1.00 77.06 82 VAL A CA 1
ATOM 663 C C . VAL A 1 82 ? -24.085 14.425 -46.007 1.00 77.06 82 VAL A C 1
ATOM 665 O O . VAL A 1 82 ? -23.732 13.243 -46.010 1.00 77.06 82 VAL A O 1
ATOM 668 N N . ASP A 1 83 ? -23.298 15.404 -45.563 1.00 78.75 83 ASP A N 1
ATOM 669 C CA . ASP A 1 83 ? -21.953 15.182 -45.035 1.00 78.75 83 ASP A CA 1
ATOM 670 C C . ASP A 1 83 ? -22.014 14.329 -43.758 1.00 78.75 83 ASP A C 1
ATOM 672 O O . ASP A 1 83 ? -21.312 13.323 -43.662 1.00 78.75 83 ASP A O 1
ATOM 676 N N . ALA A 1 84 ? -22.937 14.632 -42.836 1.00 75.12 84 ALA A N 1
ATOM 677 C CA . ALA A 1 84 ? -23.145 13.843 -41.622 1.00 75.12 84 ALA A CA 1
ATOM 678 C C . ALA A 1 84 ? -23.565 12.393 -41.919 1.00 75.12 84 ALA A C 1
ATOM 680 O O . ALA A 1 84 ? -23.035 11.466 -41.308 1.00 75.12 84 ALA A O 1
ATOM 681 N N . ILE A 1 85 ? -24.468 12.161 -42.881 1.00 80.38 85 ILE A N 1
ATOM 682 C CA . ILE A 1 85 ? -24.833 10.801 -43.316 1.00 80.38 85 ILE A CA 1
ATOM 683 C C . ILE A 1 85 ? -23.630 10.082 -43.932 1.00 80.38 85 ILE A C 1
ATOM 685 O O . ILE A 1 85 ? -23.416 8.897 -43.666 1.00 80.38 85 ILE A O 1
ATOM 689 N N . THR A 1 86 ? -22.832 10.782 -44.736 1.00 83.25 86 THR A N 1
ATOM 690 C CA . THR A 1 86 ? -21.644 10.210 -45.380 1.00 83.25 86 THR A CA 1
ATOM 691 C C . THR A 1 86 ? -20.590 9.819 -44.343 1.00 83.25 86 THR A C 1
ATOM 693 O O . THR A 1 86 ? -20.017 8.730 -44.430 1.00 83.25 86 THR A O 1
ATOM 696 N N . GLU A 1 87 ? -20.378 10.645 -43.316 1.00 84.81 87 GLU A N 1
ATOM 697 C CA . GLU A 1 87 ? -19.515 10.304 -42.183 1.00 84.81 87 GLU A CA 1
ATOM 698 C C . GLU A 1 87 ? -20.050 9.105 -41.397 1.00 84.81 87 GLU A C 1
ATOM 700 O O . GLU A 1 87 ? -19.288 8.194 -41.079 1.00 84.81 87 GLU A O 1
ATOM 705 N N . LEU A 1 88 ? -21.361 9.029 -41.158 1.00 81.12 88 LEU A N 1
ATOM 706 C CA . LEU A 1 88 ? -21.984 7.902 -40.456 1.00 81.12 88 LEU A CA 1
ATOM 707 C C . LEU A 1 88 ? -21.828 6.582 -41.229 1.00 81.12 88 LEU A C 1
ATOM 709 O O . LEU A 1 88 ? -21.535 5.537 -40.643 1.00 81.12 88 LEU A O 1
ATOM 713 N N . LEU A 1 89 ? -21.954 6.625 -42.559 1.00 83.75 89 LEU A N 1
ATOM 714 C CA . LEU A 1 89 ? -21.692 5.476 -43.430 1.00 83.75 89 LEU A CA 1
ATOM 715 C C . LEU A 1 89 ? -20.218 5.054 -43.397 1.00 83.75 89 LEU A C 1
ATOM 717 O O . LEU A 1 89 ? -19.927 3.856 -43.403 1.00 83.75 89 LEU A O 1
ATOM 721 N N . LYS A 1 90 ? -19.292 6.016 -43.318 1.00 86.94 90 LYS A N 1
ATOM 722 C CA . LYS A 1 90 ? -17.856 5.749 -43.187 1.00 86.94 90 LYS A CA 1
ATOM 723 C C . LYS A 1 90 ? -17.517 5.118 -41.836 1.00 86.94 90 LYS A C 1
ATOM 725 O O . LYS A 1 90 ? -16.819 4.110 -41.805 1.00 86.94 90 LYS A O 1
ATOM 730 N N . VAL A 1 91 ? -18.090 5.629 -40.745 1.00 90.75 91 VAL A N 1
ATOM 731 C CA . VAL A 1 91 ? -17.948 5.048 -39.400 1.00 90.75 91 VAL A CA 1
ATOM 732 C C . VAL A 1 91 ? -18.462 3.610 -39.372 1.00 90.75 91 VAL A C 1
ATOM 734 O O . VAL A 1 91 ? -17.814 2.746 -38.786 1.00 90.75 91 VAL A O 1
ATOM 737 N N . ARG A 1 92 ? -19.582 3.316 -40.046 1.00 86.44 92 ARG A N 1
ATOM 738 C CA . ARG A 1 92 ? -20.090 1.941 -40.165 1.00 86.44 92 ARG A CA 1
ATOM 739 C C . ARG A 1 92 ? -19.095 1.020 -40.880 1.00 86.44 92 ARG A C 1
ATOM 741 O O . ARG A 1 92 ? -18.833 -0.074 -40.390 1.00 86.44 92 ARG A O 1
ATOM 748 N N . ALA A 1 93 ? -18.513 1.465 -41.994 1.00 87.19 93 ALA A N 1
ATOM 749 C CA . ALA A 1 93 ? -17.509 0.689 -42.726 1.00 87.19 93 ALA A CA 1
ATOM 750 C C . ALA A 1 93 ? -16.220 0.473 -41.904 1.00 87.19 93 ALA A C 1
ATOM 752 O O . ALA A 1 93 ? -15.657 -0.624 -41.895 1.00 87.19 93 ALA A O 1
ATOM 753 N N . ASP A 1 94 ? -15.774 1.493 -41.166 1.00 88.31 94 ASP A N 1
ATOM 754 C CA . ASP A 1 94 ? -14.617 1.391 -40.273 1.00 88.31 94 ASP A CA 1
ATOM 755 C C . ASP A 1 94 ? -14.896 0.456 -39.083 1.00 88.31 94 ASP A C 1
ATOM 757 O O . ASP A 1 94 ? -14.025 -0.327 -38.699 1.00 88.31 94 ASP A O 1
ATOM 761 N N . ALA A 1 95 ? -16.120 0.463 -38.545 1.00 85.88 95 ALA A N 1
ATOM 762 C CA . ALA A 1 95 ? -16.552 -0.455 -37.493 1.00 85.88 95 ALA A CA 1
ATOM 763 C C . ALA A 1 95 ? -16.591 -1.913 -37.979 1.00 85.88 95 ALA A C 1
ATOM 765 O O . ALA A 1 95 ? -16.117 -2.802 -37.272 1.00 85.88 95 ALA A O 1
ATOM 766 N N . GLU A 1 96 ? -17.078 -2.173 -39.196 1.00 86.56 96 GLU A N 1
ATOM 767 C CA . GLU A 1 96 ? -17.038 -3.508 -39.811 1.00 86.56 96 GLU A CA 1
ATOM 768 C C . GLU A 1 96 ? -15.596 -3.992 -40.019 1.00 86.56 96 GLU A C 1
ATOM 770 O O . GLU A 1 96 ? -15.262 -5.137 -39.699 1.00 86.56 96 GLU A O 1
ATOM 775 N N . LYS A 1 97 ? -14.705 -3.106 -40.480 1.00 90.38 97 LYS A N 1
ATOM 776 C CA . LYS A 1 97 ? -13.277 -3.411 -40.630 1.00 90.38 97 LYS A CA 1
ATOM 777 C C . LYS A 1 97 ? -12.614 -3.711 -39.285 1.00 90.38 97 LYS A C 1
ATOM 779 O O . LYS A 1 97 ? -11.849 -4.673 -39.186 1.00 90.38 97 LYS A O 1
ATOM 784 N N . LEU A 1 98 ? -12.913 -2.921 -38.255 1.00 88.69 98 LEU A N 1
ATOM 785 C CA . LEU A 1 98 ? -12.421 -3.150 -36.899 1.00 88.69 98 LEU A CA 1
ATOM 786 C C . LEU A 1 98 ? -12.942 -4.482 -36.351 1.00 88.69 98 LEU A C 1
ATOM 788 O O . LEU A 1 98 ? -12.163 -5.251 -35.797 1.00 88.69 98 LEU A O 1
ATOM 792 N N . MET A 1 99 ? -14.220 -4.804 -36.569 1.00 88.00 99 MET A N 1
ATOM 793 C CA . MET A 1 99 ? -14.804 -6.086 -36.168 1.00 88.00 99 MET A CA 1
ATOM 794 C C . MET A 1 99 ? -14.098 -7.265 -36.856 1.00 88.00 99 MET A C 1
ATOM 796 O O . MET A 1 99 ? -13.794 -8.265 -36.203 1.00 88.00 99 MET A O 1
ATOM 800 N N . GLY A 1 100 ? -13.743 -7.123 -38.137 1.00 92.75 100 GLY A N 1
ATOM 801 C CA . GLY A 1 100 ? -12.906 -8.087 -38.855 1.00 92.75 100 GLY A CA 1
ATOM 802 C C . GLY A 1 100 ? -11.515 -8.252 -38.230 1.00 92.75 100 GLY A C 1
ATOM 803 O O . GLY A 1 100 ? -11.089 -9.375 -37.963 1.00 92.75 100 GLY A O 1
ATOM 804 N N . GLN A 1 101 ? -10.829 -7.148 -37.919 1.00 91.06 101 GLN A N 1
ATOM 805 C CA . GLN A 1 101 ? -9.506 -7.172 -37.276 1.00 91.06 101 GLN A CA 1
ATOM 806 C C . GLN A 1 101 ? -9.538 -7.770 -35.864 1.00 91.06 101 GLN A C 1
ATOM 808 O O . GLN A 1 101 ? -8.627 -8.513 -35.491 1.00 91.06 101 GLN A O 1
ATOM 813 N N . VAL A 1 102 ? -10.579 -7.475 -35.082 1.00 87.38 102 VAL A N 1
ATOM 814 C CA . VAL A 1 102 ? -10.791 -8.047 -33.746 1.00 87.38 102 VAL A CA 1
ATOM 815 C C . VAL A 1 102 ? -11.031 -9.549 -33.850 1.00 87.38 102 VAL A C 1
ATOM 817 O O . VAL A 1 102 ? -10.415 -10.309 -33.107 1.00 87.38 102 VAL A O 1
ATOM 820 N N . SER A 1 103 ? -11.853 -9.994 -34.803 1.00 90.00 103 SER A N 1
ATOM 821 C CA . SER A 1 103 ? -12.106 -11.421 -35.029 1.00 90.00 103 SER A CA 1
ATOM 822 C C . SER A 1 103 ? -10.836 -12.169 -35.451 1.00 90.00 103 SER A C 1
ATOM 824 O O . SER A 1 103 ? -10.512 -13.218 -34.890 1.00 90.00 103 SER A O 1
ATOM 826 N N . ASP A 1 104 ? -10.042 -11.589 -36.355 1.00 91.62 104 ASP A N 1
ATOM 827 C CA . ASP A 1 104 ? -8.756 -12.158 -36.768 1.00 91.62 104 ASP A CA 1
ATOM 828 C C . ASP A 1 104 ? -7.732 -12.196 -35.630 1.00 91.62 104 ASP A C 1
ATOM 830 O O . ASP A 1 104 ? -7.012 -13.184 -35.475 1.00 91.62 104 ASP A O 1
ATOM 834 N N . THR A 1 105 ? -7.678 -11.147 -34.809 1.00 88.06 105 THR A N 1
ATOM 835 C CA . THR A 1 105 ? -6.794 -11.099 -33.637 1.00 88.06 105 THR A CA 1
ATOM 836 C C . THR A 1 105 ? -7.219 -12.129 -32.598 1.00 88.06 105 THR A C 1
ATOM 838 O O . THR A 1 105 ? -6.371 -12.855 -32.088 1.00 88.06 105 THR A O 1
ATOM 841 N N . ASN A 1 106 ? -8.522 -12.261 -32.334 1.00 88.50 106 ASN A N 1
ATOM 842 C CA . ASN A 1 106 ? -9.063 -13.280 -31.441 1.00 88.50 106 ASN A CA 1
ATOM 843 C C . ASN A 1 106 ? -8.740 -14.694 -31.945 1.00 88.50 106 ASN A C 1
ATOM 845 O O . ASN A 1 106 ? -8.317 -15.536 -31.159 1.00 88.50 106 ASN A O 1
ATOM 849 N N . ARG A 1 107 ? -8.856 -14.948 -33.254 1.00 92.94 107 ARG A N 1
ATOM 850 C CA . ARG A 1 107 ? -8.462 -16.233 -33.849 1.00 92.94 107 ARG A CA 1
ATOM 851 C C . ARG A 1 107 ? -6.973 -16.516 -33.642 1.00 92.94 107 ARG A C 1
ATOM 853 O O . ARG A 1 107 ? -6.629 -17.573 -33.128 1.00 92.94 107 ARG A O 1
ATOM 860 N N . ARG A 1 108 ? -6.094 -15.556 -33.957 1.00 90.88 108 ARG A N 1
ATOM 861 C CA . ARG A 1 108 ? -4.641 -15.703 -33.743 1.00 90.88 108 ARG A CA 1
ATOM 862 C C . ARG A 1 108 ? -4.290 -15.912 -32.271 1.00 90.88 108 ARG A C 1
ATOM 864 O O . ARG A 1 108 ? -3.413 -16.713 -31.968 1.00 90.88 108 ARG A O 1
ATOM 871 N N . LEU A 1 109 ? -4.979 -15.219 -31.365 1.00 87.31 109 LEU A N 1
ATOM 872 C CA . LEU A 1 109 ? -4.795 -15.370 -29.924 1.00 87.31 109 LEU A CA 1
ATOM 873 C C . LEU A 1 109 ? -5.240 -16.754 -29.443 1.00 87.31 109 LEU A C 1
ATOM 875 O O . LEU A 1 109 ? -4.539 -17.366 -28.646 1.00 87.31 109 LEU A O 1
ATOM 879 N N . GLN A 1 110 ? -6.368 -17.268 -29.939 1.00 87.00 110 GLN A N 1
ATOM 880 C CA . GLN A 1 110 ? -6.822 -18.623 -29.621 1.00 87.00 110 GLN A CA 1
ATOM 881 C C . GLN A 1 110 ? -5.869 -19.690 -30.164 1.00 87.00 110 GLN A C 1
ATOM 883 O O . GLN A 1 110 ? -5.595 -20.667 -29.472 1.00 87.00 110 GLN A O 1
ATOM 888 N N . ASP A 1 111 ? -5.335 -19.506 -31.370 1.00 88.94 111 ASP A N 1
ATOM 889 C CA . ASP A 1 111 ? -4.385 -20.448 -31.964 1.00 88.94 111 ASP A CA 1
ATOM 890 C C . ASP A 1 111 ? -3.048 -20.452 -31.207 1.00 88.94 111 ASP A C 1
ATOM 892 O O . ASP A 1 111 ? -2.575 -21.519 -30.814 1.00 88.94 111 ASP A O 1
ATOM 896 N N . ALA A 1 112 ? -2.504 -19.275 -30.883 1.00 87.44 112 ALA A N 1
ATOM 897 C CA . ALA A 1 112 ? -1.330 -19.157 -30.016 1.00 87.44 112 ALA A CA 1
ATOM 898 C C . ALA A 1 112 ? -1.600 -19.714 -28.604 1.00 87.44 112 ALA A C 1
ATOM 900 O O . ALA A 1 112 ? -0.767 -20.410 -28.028 1.00 87.44 112 ALA A O 1
ATOM 901 N N . GLY A 1 113 ? -2.791 -19.465 -28.051 1.00 77.81 113 GLY A N 1
ATOM 902 C CA . GLY A 1 113 ? -3.215 -19.980 -26.750 1.00 77.81 113 GLY A CA 1
ATOM 903 C C . GLY A 1 113 ? -3.313 -21.506 -26.715 1.00 77.81 113 GLY A C 1
ATOM 904 O O . GLY A 1 113 ? -2.932 -22.118 -25.716 1.00 77.81 113 GLY A O 1
ATOM 905 N N . ARG A 1 114 ? -3.752 -22.141 -27.810 1.00 85.50 114 ARG A N 1
ATOM 906 C CA . ARG A 1 114 ? -3.759 -23.606 -27.949 1.00 85.50 114 ARG A CA 1
ATOM 907 C C . ARG A 1 114 ? -2.348 -24.185 -27.919 1.00 85.50 114 ARG A C 1
ATOM 909 O O . ARG A 1 114 ? -2.118 -25.153 -27.198 1.00 85.50 114 ARG A O 1
ATOM 916 N N . GLU A 1 115 ? -1.406 -23.575 -28.636 1.00 81.12 115 GLU A N 1
ATOM 917 C CA . GLU A 1 115 ? -0.003 -24.007 -28.631 1.00 81.12 115 GLU A CA 1
ATOM 918 C C . GLU A 1 115 ? 0.628 -23.874 -27.235 1.00 81.12 115 GLU A C 1
ATOM 920 O O . GLU A 1 115 ? 1.242 -24.818 -26.735 1.00 81.12 115 GLU A O 1
ATOM 925 N N . VAL A 1 116 ? 0.395 -22.748 -26.553 1.00 79.50 116 VAL A N 1
ATOM 926 C CA . VAL A 1 116 ? 0.882 -22.521 -25.181 1.00 79.50 116 VAL A CA 1
ATOM 927 C C . VAL A 1 116 ? 0.252 -23.500 -24.190 1.00 79.50 116 VAL A C 1
ATOM 929 O O . VAL A 1 116 ? 0.936 -23.993 -23.293 1.00 79.50 116 VAL A O 1
ATOM 932 N N . THR A 1 117 ? -1.032 -23.824 -24.347 1.00 77.88 117 THR A N 1
ATOM 933 C CA . THR A 1 117 ? -1.718 -24.799 -23.483 1.00 77.88 117 THR A CA 1
ATOM 934 C C . THR A 1 117 ? -1.109 -26.190 -23.650 1.00 77.88 117 THR A C 1
ATOM 936 O O . THR A 1 117 ? -0.774 -26.826 -22.653 1.00 77.88 117 THR A O 1
ATOM 939 N N . ALA A 1 118 ? -0.859 -26.621 -24.890 1.00 83.50 118 ALA A N 1
ATOM 940 C CA . ALA A 1 118 ? -0.214 -27.903 -25.170 1.00 83.50 118 ALA A CA 1
ATOM 941 C C . ALA A 1 118 ? 1.203 -27.985 -24.569 1.00 83.50 118 ALA A C 1
ATOM 943 O O . ALA A 1 118 ? 1.547 -28.968 -23.911 1.00 83.50 118 ALA A O 1
ATOM 944 N N . GLN A 1 119 ? 2.008 -26.926 -24.711 1.00 77.69 119 GLN A N 1
ATOM 945 C CA . GLN A 1 119 ? 3.333 -26.856 -24.080 1.00 77.69 119 GLN A CA 1
ATOM 946 C C . GLN A 1 119 ? 3.243 -26.841 -22.547 1.00 77.69 119 GLN A C 1
ATOM 948 O O . GLN A 1 119 ? 4.062 -27.454 -21.863 1.00 77.69 119 GLN A O 1
ATOM 953 N N . THR A 1 120 ? 2.229 -26.181 -21.981 1.00 69.00 120 THR A N 1
ATOM 954 C CA . THR A 1 120 ? 2.000 -26.148 -20.529 1.00 69.00 120 THR A CA 1
ATOM 955 C C . THR A 1 120 ? 1.664 -27.538 -19.989 1.00 69.00 120 THR A C 1
ATOM 957 O O . THR A 1 120 ? 2.214 -27.944 -18.964 1.00 69.00 120 THR A O 1
ATOM 960 N N . GLU A 1 121 ? 0.824 -28.306 -20.685 1.00 76.06 121 GLU A N 1
ATOM 961 C CA . GLU A 1 121 ? 0.524 -29.699 -20.333 1.00 76.06 121 GLU A CA 1
ATOM 962 C C . GLU A 1 121 ? 1.774 -30.591 -20.374 1.00 76.06 121 GLU A C 1
ATOM 964 O O . GLU A 1 121 ? 1.977 -31.430 -19.488 1.00 76.06 121 GLU A O 1
ATOM 969 N N . GLU A 1 122 ? 2.654 -30.384 -21.356 1.00 74.06 122 GLU A N 1
ATOM 970 C CA . GLU A 1 122 ? 3.933 -31.091 -21.449 1.00 74.06 122 GLU A CA 1
ATOM 971 C C . GLU A 1 122 ? 4.872 -30.725 -20.285 1.00 74.06 122 GLU A C 1
ATOM 973 O O . GLU A 1 122 ? 5.462 -31.606 -19.653 1.00 74.06 122 GLU A O 1
ATOM 978 N N . VAL A 1 123 ? 4.938 -29.443 -19.908 1.00 64.00 123 VAL A N 1
ATOM 979 C CA . VAL A 1 123 ? 5.704 -28.975 -18.741 1.00 64.00 123 VAL A CA 1
ATOM 980 C C . VAL A 1 123 ? 5.157 -29.558 -17.437 1.00 64.00 123 VAL A C 1
ATOM 982 O O . VAL A 1 123 ? 5.940 -29.978 -16.580 1.00 64.00 123 VAL A O 1
ATOM 985 N N . ILE A 1 124 ? 3.833 -29.629 -17.270 1.00 71.62 124 ILE A N 1
ATOM 986 C CA . ILE A 1 124 ? 3.204 -30.267 -16.103 1.00 71.62 124 ILE A CA 1
ATOM 987 C C . ILE A 1 124 ? 3.605 -31.745 -16.036 1.00 71.62 124 ILE A C 1
ATOM 989 O O . ILE A 1 124 ? 4.021 -32.222 -14.976 1.00 71.62 124 ILE A O 1
ATOM 993 N N . ARG A 1 125 ? 3.563 -32.462 -17.166 1.00 69.88 125 ARG A N 1
ATOM 994 C CA . ARG A 1 125 ? 3.987 -33.867 -17.252 1.00 69.88 125 ARG A CA 1
ATOM 995 C C . ARG A 1 125 ? 5.458 -34.041 -16.860 1.00 69.88 125 ARG A C 1
ATOM 997 O O . ARG A 1 125 ? 5.770 -34.907 -16.039 1.00 69.88 125 ARG A O 1
ATOM 1004 N N . CYS A 1 126 ? 6.339 -33.179 -17.364 1.00 63.81 126 CYS A N 1
ATOM 1005 C CA . CYS A 1 126 ? 7.755 -33.155 -16.998 1.00 63.81 126 CYS A CA 1
ATOM 1006 C C . CYS A 1 126 ? 7.970 -32.855 -15.506 1.00 63.81 126 CYS A C 1
ATOM 1008 O O . CYS A 1 126 ? 8.786 -33.515 -14.862 1.00 63.81 126 CYS A O 1
ATOM 1010 N N . ARG A 1 127 ? 7.210 -31.924 -14.909 1.00 62.53 127 ARG A N 1
ATOM 1011 C CA . ARG A 1 127 ? 7.281 -31.631 -13.464 1.00 62.53 127 ARG A CA 1
ATOM 1012 C C . ARG A 1 127 ? 6.841 -32.813 -12.605 1.00 62.53 127 ARG A C 1
ATOM 1014 O O . ARG A 1 127 ? 7.464 -33.078 -11.578 1.00 62.53 127 ARG A O 1
ATOM 1021 N N . ILE A 1 128 ? 5.804 -33.542 -13.015 1.00 71.19 128 ILE A N 1
ATOM 1022 C CA . ILE A 1 128 ? 5.364 -34.757 -12.316 1.00 71.19 128 ILE A CA 1
ATOM 1023 C C . ILE A 1 128 ? 6.461 -35.826 -12.374 1.00 71.19 128 ILE A C 1
ATOM 1025 O O . ILE A 1 128 ? 6.804 -36.404 -11.342 1.00 71.19 128 ILE A O 1
ATOM 1029 N N . GLN A 1 129 ? 7.066 -36.049 -13.545 1.00 64.44 129 GLN A N 1
ATOM 1030 C CA . GLN A 1 129 ? 8.193 -36.977 -13.686 1.00 64.44 129 GLN A CA 1
ATOM 1031 C C . GLN A 1 129 ? 9.390 -36.555 -12.830 1.00 64.44 129 GLN A C 1
ATOM 1033 O O . GLN A 1 129 ? 9.951 -37.382 -12.114 1.00 64.44 129 GLN A O 1
ATOM 1038 N N . GLN A 1 130 ? 9.735 -35.267 -12.825 1.00 60.75 130 GLN A N 1
ATOM 1039 C CA . GLN A 1 130 ? 10.796 -34.726 -11.984 1.00 60.75 130 GLN A CA 1
ATOM 1040 C C . GLN A 1 130 ? 10.519 -34.962 -10.494 1.00 60.75 130 GLN A C 1
ATOM 1042 O O . GLN A 1 130 ? 11.422 -35.377 -9.767 1.00 60.75 130 GLN A O 1
ATOM 1047 N N . ARG A 1 131 ? 9.280 -34.734 -10.037 1.00 64.12 131 ARG A N 1
ATOM 1048 C CA . ARG A 1 131 ? 8.874 -35.006 -8.652 1.00 64.12 131 ARG A CA 1
ATOM 1049 C C . ARG A 1 131 ? 9.056 -36.484 -8.312 1.00 64.12 131 ARG A C 1
ATOM 1051 O O . ARG A 1 131 ? 9.661 -36.796 -7.294 1.00 64.12 131 ARG A O 1
ATOM 1058 N N . ASN A 1 132 ? 8.616 -37.381 -9.193 1.00 67.12 132 ASN A N 1
ATOM 1059 C CA . ASN A 1 132 ? 8.766 -38.825 -9.004 1.00 67.12 132 ASN A CA 1
ATOM 1060 C C . ASN A 1 132 ? 10.245 -39.243 -8.940 1.00 67.12 132 ASN A C 1
ATOM 1062 O O . ASN A 1 132 ? 10.623 -40.058 -8.097 1.00 67.12 132 ASN A O 1
ATOM 1066 N N . MET A 1 133 ? 11.100 -38.658 -9.785 1.00 63.28 133 MET A N 1
ATOM 1067 C CA . MET A 1 133 ? 12.546 -38.889 -9.747 1.00 63.28 133 MET A CA 1
ATOM 1068 C C . MET A 1 133 ? 13.171 -38.367 -8.450 1.00 63.28 133 MET A C 1
ATOM 1070 O O . MET A 1 133 ? 13.973 -39.074 -7.849 1.00 63.28 133 MET A O 1
ATOM 1074 N N . ALA A 1 134 ? 12.791 -37.173 -7.987 1.00 61.53 134 ALA A N 1
ATOM 1075 C CA . ALA A 1 134 ? 13.284 -36.605 -6.732 1.00 61.53 134 ALA A CA 1
ATOM 1076 C C . ALA A 1 134 ? 12.908 -37.481 -5.527 1.00 61.53 134 ALA A C 1
ATOM 1078 O O . ALA A 1 134 ? 13.781 -37.828 -4.736 1.00 61.53 134 ALA A O 1
ATOM 1079 N N . THR A 1 135 ? 11.650 -37.927 -5.444 1.00 67.56 135 THR A N 1
ATOM 1080 C CA . THR A 1 135 ? 11.202 -38.871 -4.408 1.00 67.56 135 THR A CA 1
ATOM 1081 C C . THR A 1 135 ? 11.957 -40.198 -4.494 1.00 67.56 135 THR A C 1
ATOM 1083 O O . THR A 1 135 ? 12.341 -40.758 -3.474 1.00 67.56 135 THR A O 1
ATOM 1086 N N . THR A 1 136 ? 12.230 -40.701 -5.701 1.00 60.72 136 THR A N 1
ATOM 1087 C CA . THR A 1 136 ? 13.015 -41.935 -5.883 1.00 60.72 136 THR A CA 1
ATOM 1088 C C . THR A 1 136 ? 14.454 -41.761 -5.397 1.00 60.72 136 THR A C 1
ATOM 1090 O O . THR A 1 136 ? 14.980 -42.639 -4.722 1.00 60.72 136 THR A O 1
ATOM 1093 N N . VAL A 1 137 ? 15.087 -40.623 -5.692 1.00 62.28 137 VAL A N 1
ATOM 1094 C CA . VAL A 1 137 ? 16.440 -40.303 -5.213 1.00 62.28 137 VAL A CA 1
ATOM 1095 C C . VAL A 1 137 ? 16.482 -40.204 -3.691 1.00 62.28 137 VAL A C 1
ATOM 1097 O O . VAL A 1 137 ? 17.386 -40.767 -3.085 1.00 62.28 137 VAL A O 1
ATOM 1100 N N . GLU A 1 138 ? 15.497 -39.554 -3.074 1.00 64.56 138 GLU A N 1
ATOM 1101 C CA . GLU A 1 138 ? 15.379 -39.460 -1.616 1.00 64.56 138 GLU A CA 1
ATOM 1102 C C . GLU A 1 138 ? 15.244 -40.852 -0.976 1.00 64.56 138 GLU A C 1
ATOM 1104 O O . GLU A 1 138 ? 15.929 -41.174 -0.005 1.00 64.56 138 GLU A O 1
ATOM 1109 N N . LYS A 1 139 ? 14.423 -41.729 -1.570 1.00 68.06 139 LYS A N 1
ATOM 1110 C CA . LYS A 1 139 ? 14.291 -43.125 -1.127 1.00 68.06 139 LYS A CA 1
ATOM 1111 C C . LYS A 1 139 ? 15.574 -43.930 -1.331 1.00 68.06 139 LYS A C 1
ATOM 1113 O O . LYS A 1 139 ? 15.931 -44.703 -0.452 1.00 68.06 139 LYS A O 1
ATOM 1118 N N . LEU A 1 140 ? 16.294 -43.723 -2.433 1.00 60.59 140 LEU A N 1
ATOM 1119 C CA . LEU A 1 140 ? 17.591 -44.361 -2.676 1.00 60.59 140 LEU A CA 1
ATOM 1120 C C . LEU A 1 140 ? 18.671 -43.860 -1.707 1.00 60.59 140 LEU A C 1
ATOM 1122 O O . LEU A 1 140 ? 19.487 -44.659 -1.261 1.00 60.59 140 LEU A O 1
ATOM 1126 N N . GLN A 1 141 ? 18.662 -42.577 -1.333 1.00 58.25 141 GLN A N 1
ATOM 1127 C CA . GLN A 1 141 ? 19.581 -42.017 -0.334 1.00 58.25 141 GLN A CA 1
ATOM 1128 C C . GLN A 1 141 ? 19.374 -42.623 1.056 1.00 58.25 141 GLN A C 1
ATOM 1130 O O . GLN A 1 141 ? 20.353 -42.838 1.762 1.00 58.25 141 GLN A O 1
ATOM 1135 N N . LEU A 1 142 ? 18.137 -42.970 1.424 1.00 64.75 142 LEU A N 1
ATOM 1136 C CA . LEU A 1 142 ? 17.845 -43.704 2.663 1.00 64.75 142 LEU A CA 1
ATOM 1137 C C . LEU A 1 142 ? 18.378 -45.148 2.648 1.00 64.75 142 LEU A C 1
ATOM 1139 O O . LEU A 1 142 ? 18.570 -45.738 3.707 1.00 64.75 142 LEU A O 1
ATOM 1143 N N . CYS A 1 143 ? 18.628 -45.720 1.466 1.00 60.91 143 CYS A N 1
ATOM 1144 C CA . CYS A 1 143 ? 19.153 -47.077 1.307 1.00 60.91 143 CYS A CA 1
ATOM 1145 C C . CYS A 1 143 ? 20.690 -47.150 1.247 1.00 60.91 143 CYS A C 1
ATOM 1147 O O . CYS A 1 143 ? 21.230 -48.255 1.202 1.00 60.91 143 CYS A O 1
ATOM 1149 N N . ILE A 1 144 ? 21.405 -46.018 1.232 1.00 59.19 144 ILE A N 1
ATOM 1150 C CA . ILE A 1 144 ? 22.873 -45.982 1.164 1.00 59.19 144 ILE A CA 1
ATOM 1151 C C . ILE A 1 144 ? 23.428 -45.701 2.574 1.00 59.19 144 ILE A C 1
ATOM 1153 O O . ILE A 1 144 ? 23.138 -44.640 3.128 1.00 59.19 144 ILE A O 1
ATOM 1157 N N . PRO A 1 145 ? 24.232 -46.605 3.174 1.00 43.69 145 PRO A N 1
ATOM 1158 C CA . PRO A 1 145 ? 24.867 -46.364 4.468 1.00 43.69 145 PRO A CA 1
ATOM 1159 C C . PRO A 1 145 ? 25.786 -45.140 4.399 1.00 43.69 145 PRO A C 1
ATOM 1161 O O . PRO A 1 145 ? 26.555 -44.973 3.449 1.00 43.69 145 PRO A O 1
ATOM 1164 N N . GLY A 1 146 ? 25.669 -44.263 5.395 1.00 52.59 146 GLY A N 1
ATOM 1165 C CA . GLY A 1 146 ? 26.335 -42.968 5.418 1.00 52.59 146 GLY A CA 1
ATOM 1166 C C . GLY A 1 146 ? 27.849 -43.084 5.496 1.00 52.59 146 GLY A C 1
ATOM 1167 O O . GLY A 1 146 ? 28.369 -43.298 6.578 1.00 52.59 146 GLY A O 1
ATOM 1168 N N . GLU A 1 147 ? 28.539 -42.885 4.369 1.00 43.38 147 GLU A N 1
ATOM 1169 C CA . GLU A 1 147 ? 29.965 -42.528 4.340 1.00 43.38 147 GLU A CA 1
ATOM 1170 C C . GLU A 1 147 ? 30.451 -42.073 2.944 1.00 43.38 147 GLU A C 1
ATOM 1172 O O . GLU A 1 147 ? 31.424 -42.588 2.422 1.00 43.38 147 GLU A O 1
ATOM 1177 N N . THR A 1 148 ? 29.816 -41.090 2.284 1.00 40.88 148 THR A N 1
ATOM 1178 C CA . THR A 1 148 ? 30.457 -40.386 1.137 1.00 40.88 148 THR A CA 1
ATOM 1179 C C . THR A 1 148 ? 29.944 -38.937 0.950 1.00 40.88 148 THR A C 1
ATOM 1181 O O . THR A 1 148 ? 28.976 -38.689 0.229 1.00 40.88 148 THR A O 1
ATOM 1184 N N . PRO A 1 149 ? 30.606 -37.908 1.523 1.00 43.00 149 PRO A N 1
ATOM 1185 C CA . PRO A 1 149 ? 30.191 -36.497 1.394 1.00 43.00 149 PRO A CA 1
ATOM 1186 C C . PRO A 1 149 ? 30.378 -35.893 -0.013 1.00 43.00 149 PRO A C 1
ATOM 1188 O O . PRO A 1 149 ? 29.997 -34.751 -0.268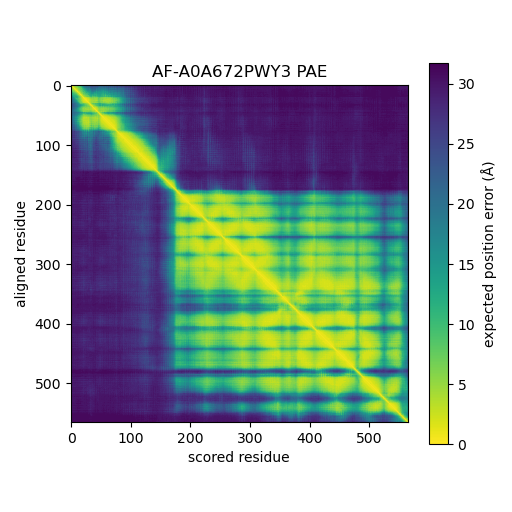 1.00 43.00 149 PRO A O 1
ATOM 1191 N N . HIS A 1 150 ? 30.997 -36.631 -0.934 1.00 45.94 150 HIS A N 1
ATOM 1192 C CA . HIS A 1 150 ? 31.380 -36.159 -2.266 1.00 45.94 150 HIS A CA 1
ATOM 1193 C C . HIS A 1 150 ? 30.299 -36.390 -3.334 1.00 45.94 150 HIS A C 1
ATOM 1195 O O . HIS A 1 150 ? 30.268 -35.650 -4.315 1.00 45.94 150 HIS A O 1
ATOM 1201 N N . LEU A 1 151 ? 29.358 -37.325 -3.133 1.00 42.16 151 LEU A N 1
ATOM 1202 C CA . LEU A 1 151 ? 28.254 -37.534 -4.081 1.00 42.16 151 LEU A CA 1
ATOM 1203 C C . LEU A 1 151 ? 27.084 -36.548 -3.876 1.00 42.16 151 LEU A C 1
ATOM 1205 O O . LEU A 1 151 ? 26.454 -36.137 -4.851 1.00 42.16 151 LEU A O 1
ATOM 1209 N N . CYS A 1 152 ? 26.830 -36.093 -2.640 1.00 39.59 152 CYS A N 1
ATOM 1210 C CA . CYS A 1 152 ? 25.725 -35.166 -2.333 1.00 39.59 152 CYS A CA 1
ATOM 1211 C C . CYS A 1 152 ? 25.886 -33.770 -2.961 1.00 39.59 152 CYS A C 1
ATOM 1213 O O . CYS A 1 152 ? 24.887 -33.150 -3.327 1.00 39.59 152 CYS A O 1
ATOM 1215 N N . LYS A 1 153 ? 27.119 -33.285 -3.180 1.00 42.41 153 LYS A N 1
ATOM 1216 C CA . LYS A 1 153 ? 27.349 -31.986 -3.845 1.00 42.41 153 LYS A CA 1
ATOM 1217 C C . LYS A 1 153 ? 26.859 -31.961 -5.298 1.00 42.41 153 LYS A C 1
ATOM 1219 O O . LYS A 1 153 ? 26.440 -30.909 -5.769 1.00 42.41 153 LYS A O 1
ATOM 1224 N N . ASN A 1 154 ? 26.821 -33.103 -5.987 1.00 40.97 154 ASN A N 1
ATOM 1225 C CA . ASN A 1 154 ? 26.350 -33.173 -7.375 1.00 40.97 154 ASN A CA 1
ATOM 1226 C C . ASN A 1 154 ? 24.815 -33.157 -7.510 1.00 40.97 154 ASN A C 1
ATOM 1228 O O . ASN A 1 154 ? 24.300 -32.919 -8.603 1.00 40.97 154 ASN A O 1
ATOM 1232 N N . LEU A 1 155 ? 24.072 -33.370 -6.418 1.00 39.91 155 LEU A N 1
ATOM 1233 C CA . LEU A 1 155 ? 22.605 -33.367 -6.413 1.00 39.91 155 LEU A CA 1
ATOM 1234 C C . LEU A 1 155 ? 22.013 -31.985 -6.095 1.00 39.91 155 LEU A C 1
ATOM 1236 O O . LEU A 1 155 ? 21.050 -31.586 -6.747 1.00 39.91 155 LEU A O 1
ATOM 1240 N N . THR A 1 156 ? 22.634 -31.188 -5.219 1.00 40.91 156 THR A N 1
ATOM 1241 C CA . THR A 1 156 ? 22.213 -29.794 -4.952 1.00 40.91 156 THR A CA 1
ATOM 1242 C C . THR A 1 156 ? 22.415 -28.880 -6.170 1.00 40.91 156 THR A C 1
ATOM 1244 O O . THR A 1 156 ? 21.638 -27.952 -6.395 1.00 40.91 156 THR A O 1
ATOM 1247 N N . VAL A 1 157 ? 23.387 -29.204 -7.033 1.00 41.66 157 VAL A N 1
ATOM 1248 C CA . VAL A 1 157 ? 23.612 -28.534 -8.330 1.00 41.66 157 VAL A CA 1
ATOM 1249 C C . VAL A 1 157 ? 22.425 -28.723 -9.292 1.00 41.66 157 VAL A C 1
ATOM 1251 O O . VAL A 1 157 ? 22.209 -27.894 -10.176 1.00 41.66 157 VAL A O 1
ATOM 1254 N N . LYS A 1 158 ? 21.575 -29.747 -9.111 1.00 40.06 158 LYS A N 1
ATOM 1255 C CA . LYS A 1 158 ? 20.395 -29.957 -9.970 1.00 40.06 158 LYS A CA 1
ATOM 1256 C C . LYS A 1 158 ? 19.201 -29.052 -9.633 1.00 40.06 158 LYS A C 1
ATOM 1258 O O . LYS A 1 158 ? 18.382 -28.811 -10.512 1.00 40.06 158 LYS A O 1
ATOM 1263 N N . GLY A 1 159 ? 19.119 -28.467 -8.433 1.00 38.19 159 GLY A N 1
ATOM 1264 C CA . GLY A 1 159 ? 18.115 -27.433 -8.120 1.00 38.19 159 GLY A CA 1
ATOM 1265 C C . GLY A 1 159 ? 18.374 -26.119 -8.870 1.00 38.19 159 GLY A C 1
ATOM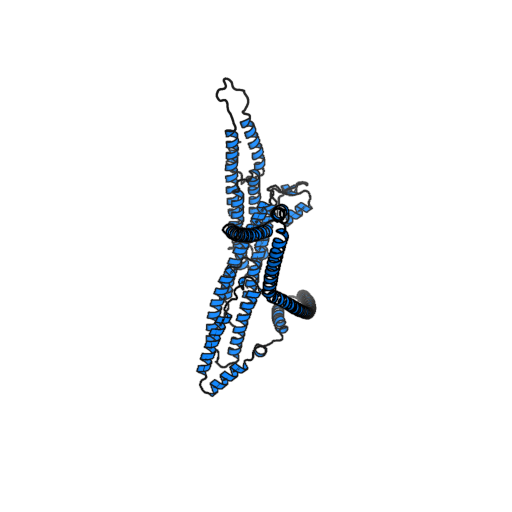 1266 O O . GLY A 1 159 ? 17.450 -25.449 -9.333 1.00 38.19 159 GLY A O 1
ATOM 1267 N N . THR A 1 160 ? 19.649 -25.801 -9.100 1.00 40.47 160 THR A N 1
ATOM 1268 C CA . THR A 1 160 ? 20.089 -24.689 -9.953 1.00 40.47 160 THR A CA 1
ATOM 1269 C C . THR A 1 160 ? 19.811 -24.964 -11.432 1.00 40.47 160 THR A C 1
ATOM 1271 O O . THR A 1 160 ? 19.496 -24.031 -12.168 1.00 40.47 160 THR A O 1
ATOM 1274 N N . TRP A 1 161 ? 19.826 -26.232 -11.863 1.00 37.53 161 TRP A N 1
ATOM 1275 C CA . TRP A 1 161 ? 19.408 -26.626 -13.214 1.00 37.53 161 TRP A CA 1
ATOM 1276 C C . TRP A 1 161 ? 17.929 -26.363 -13.491 1.00 37.53 161 TRP A C 1
ATOM 1278 O O . TRP A 1 161 ? 17.606 -26.074 -14.627 1.00 37.53 161 TRP A O 1
ATOM 1288 N N . VAL A 1 162 ? 17.031 -26.382 -12.504 1.00 40.31 162 VAL A N 1
ATOM 1289 C CA . VAL A 1 162 ? 15.594 -26.125 -12.742 1.00 40.31 162 VAL A CA 1
ATOM 1290 C C . VAL A 1 162 ? 15.322 -24.636 -12.958 1.00 40.31 162 VAL A C 1
ATOM 1292 O O . VAL A 1 162 ? 14.588 -24.274 -13.872 1.00 40.31 162 VAL A O 1
ATOM 1295 N N . ARG A 1 163 ? 15.975 -23.756 -12.185 1.00 39.69 163 ARG A N 1
ATOM 1296 C CA . ARG A 1 163 ? 15.944 -22.299 -12.420 1.00 39.69 163 ARG A CA 1
ATOM 1297 C C . ARG A 1 163 ? 16.665 -21.923 -13.715 1.00 39.69 163 ARG A C 1
ATOM 1299 O O . ARG A 1 163 ? 16.163 -21.091 -14.461 1.00 39.69 163 ARG A O 1
ATOM 1306 N N . LYS A 1 164 ? 17.790 -22.582 -14.016 1.00 36.81 164 LYS A N 1
ATOM 1307 C CA . LYS A 1 164 ? 18.539 -22.394 -15.266 1.00 36.81 164 LYS A CA 1
ATOM 1308 C C . LYS A 1 164 ? 17.808 -22.979 -16.472 1.00 36.81 164 LYS A C 1
ATOM 1310 O O . LYS A 1 164 ? 17.882 -22.381 -17.527 1.00 36.81 164 LYS A O 1
ATOM 1315 N N . CYS A 1 165 ? 17.043 -24.060 -16.325 1.00 35.59 165 CYS A N 1
ATOM 1316 C CA . CYS A 1 165 ? 16.138 -24.575 -17.350 1.00 35.59 165 CYS A CA 1
ATOM 1317 C C . CYS A 1 165 ? 14.909 -23.689 -17.508 1.00 35.59 165 CYS A C 1
ATOM 1319 O O . CYS A 1 165 ? 14.477 -23.548 -18.629 1.00 35.59 165 CYS A O 1
ATOM 1321 N N . PHE A 1 166 ? 14.372 -23.041 -16.470 1.00 35.62 166 PHE A N 1
ATOM 1322 C CA . PHE A 1 166 ? 13.270 -22.084 -16.645 1.00 35.62 166 PHE A CA 1
ATOM 1323 C C . PHE A 1 166 ? 13.741 -20.807 -17.363 1.00 35.62 166 PHE A C 1
ATOM 1325 O O . PHE A 1 166 ? 13.097 -20.363 -18.308 1.00 35.62 166 PHE A O 1
ATOM 1332 N N . PHE A 1 167 ? 14.916 -20.278 -17.001 1.00 37.69 167 PHE A N 1
ATOM 1333 C CA . PHE A 1 167 ? 15.543 -19.150 -17.706 1.00 37.69 167 PHE A CA 1
ATOM 1334 C C . PHE A 1 167 ? 16.006 -19.529 -19.122 1.00 37.69 167 PHE A C 1
ATOM 1336 O O . PHE A 1 167 ? 15.785 -18.776 -20.064 1.00 37.69 167 PHE A O 1
ATOM 1343 N N . ASN A 1 168 ? 16.572 -20.728 -19.302 1.00 34.22 168 ASN A N 1
ATOM 1344 C CA . ASN A 1 168 ? 16.919 -21.246 -20.622 1.00 34.22 168 ASN A CA 1
ATOM 1345 C C . ASN A 1 168 ? 15.680 -21.618 -21.435 1.00 34.22 168 ASN A C 1
ATOM 1347 O O . ASN A 1 168 ? 15.780 -21.549 -22.639 1.00 34.22 168 ASN A O 1
ATOM 1351 N N . PHE A 1 169 ? 14.539 -21.986 -20.843 1.00 35.03 169 PHE A N 1
ATOM 1352 C CA . PHE A 1 169 ? 13.314 -22.355 -21.566 1.00 35.03 169 PHE A CA 1
ATOM 1353 C C . PHE A 1 169 ? 12.527 -21.117 -22.000 1.00 35.03 169 PHE A C 1
ATOM 1355 O O . PHE A 1 169 ? 12.059 -21.090 -23.127 1.00 35.03 169 PHE A O 1
ATOM 1362 N N . VAL A 1 170 ? 12.494 -20.044 -21.197 1.00 37.81 170 VAL A N 1
ATOM 1363 C CA . VAL A 1 170 ? 12.055 -18.713 -21.671 1.00 37.81 170 VAL A CA 1
ATOM 1364 C C . VAL A 1 170 ? 13.014 -18.187 -22.751 1.00 37.81 170 VAL A C 1
ATOM 1366 O O . VAL A 1 170 ? 12.567 -17.659 -23.767 1.00 37.81 170 VAL A O 1
ATOM 1369 N N . GLY A 1 171 ? 14.320 -18.433 -22.600 1.00 35.34 171 GLY A N 1
ATOM 1370 C CA . GLY A 1 171 ? 15.328 -18.185 -23.638 1.00 35.34 171 GLY A CA 1
ATOM 1371 C C . GLY A 1 171 ? 15.296 -19.147 -24.839 1.00 35.34 171 GLY A C 1
ATOM 1372 O O . GLY A 1 171 ? 15.917 -18.848 -25.849 1.00 35.34 171 GLY A O 1
ATOM 1373 N N . PHE A 1 172 ? 14.587 -20.278 -24.758 1.00 33.62 172 PHE A N 1
ATOM 1374 C CA . PHE A 1 172 ? 14.454 -21.279 -25.831 1.00 33.62 172 PHE A CA 1
ATOM 1375 C C . PHE A 1 172 ? 13.123 -21.118 -26.579 1.00 33.62 172 PHE A C 1
ATOM 1377 O O . PHE A 1 172 ? 13.044 -21.431 -27.764 1.00 33.62 172 PHE A O 1
ATOM 1384 N N . LEU A 1 173 ? 12.095 -20.578 -25.910 1.00 30.75 173 LEU A N 1
ATOM 1385 C CA . LEU A 1 173 ? 10.822 -20.163 -26.508 1.00 30.75 173 LEU A CA 1
ATOM 1386 C C . LEU A 1 173 ? 10.942 -18.844 -27.280 1.00 30.75 173 LEU A C 1
ATOM 1388 O O . LEU A 1 173 ? 10.273 -18.669 -28.296 1.00 30.75 173 LEU A O 1
ATOM 1392 N N . LEU A 1 174 ? 11.863 -17.959 -26.886 1.00 36.81 174 LEU A N 1
ATOM 1393 C CA . LEU A 1 174 ? 12.446 -16.991 -27.811 1.00 36.81 174 LEU A CA 1
ATOM 1394 C C . LEU A 1 174 ? 13.470 -17.720 -28.680 1.00 36.81 174 LEU A C 1
ATOM 1396 O O . LEU A 1 174 ? 14.671 -17.688 -28.429 1.00 36.81 174 LEU A O 1
ATOM 1400 N N . LYS A 1 175 ? 12.995 -18.362 -29.748 1.00 36.75 175 LYS A N 1
ATOM 1401 C CA . LYS A 1 175 ? 13.823 -18.591 -30.934 1.00 36.75 175 LYS A CA 1
ATOM 1402 C C . LYS A 1 175 ? 14.398 -17.219 -31.302 1.00 36.75 175 LYS A C 1
ATOM 1404 O O . LYS A 1 175 ? 13.653 -16.334 -31.712 1.00 36.75 175 LYS A O 1
ATOM 1409 N N . VAL A 1 176 ? 15.672 -17.022 -30.972 1.00 42.28 176 VAL A N 1
ATOM 1410 C CA . VAL A 1 176 ? 16.335 -15.724 -30.839 1.00 42.28 176 VAL A CA 1
ATOM 1411 C C . VAL A 1 176 ? 16.221 -14.953 -32.153 1.00 42.28 176 VAL A C 1
ATOM 1413 O O . VAL A 1 176 ? 17.022 -15.171 -33.053 1.00 42.28 176 VAL A O 1
ATOM 1416 N N . LEU A 1 177 ? 15.243 -14.045 -32.269 1.00 40.44 177 LEU A N 1
ATOM 1417 C CA . LEU A 1 177 ? 15.449 -12.866 -33.100 1.00 40.44 177 LEU A CA 1
ATOM 1418 C C . LEU A 1 177 ? 16.566 -12.101 -32.405 1.00 40.44 177 LEU A C 1
ATOM 1420 O O . LEU A 1 177 ? 16.378 -11.511 -31.339 1.00 40.44 177 LEU A O 1
ATOM 1424 N N . THR A 1 178 ? 17.760 -12.195 -32.966 1.00 53.00 178 THR A N 1
ATOM 1425 C CA . THR A 1 178 ? 18.861 -11.342 -32.553 1.00 53.00 178 THR A CA 1
ATOM 1426 C C . THR A 1 178 ? 18.521 -9.910 -32.967 1.00 53.00 178 THR A C 1
ATOM 1428 O O . THR A 1 178 ? 17.715 -9.681 -33.868 1.00 53.00 178 THR A O 1
ATOM 1431 N N . VAL A 1 179 ? 19.126 -8.903 -32.334 1.00 60.00 179 VAL A N 1
ATOM 1432 C CA . VAL A 1 179 ? 18.921 -7.495 -32.737 1.00 60.00 179 VAL A CA 1
ATOM 1433 C C . VAL A 1 179 ? 19.216 -7.299 -34.235 1.00 60.00 179 VAL A C 1
ATOM 1435 O O . VAL A 1 179 ? 18.579 -6.474 -34.885 1.00 60.00 179 VAL A O 1
ATOM 1438 N N . GLN A 1 180 ? 20.130 -8.107 -34.786 1.00 58.88 180 GLN A N 1
ATOM 1439 C CA . GLN A 1 180 ? 20.497 -8.139 -36.205 1.00 58.88 180 GLN A CA 1
ATOM 1440 C C . GLN A 1 180 ? 19.353 -8.600 -37.122 1.00 58.88 180 GLN A C 1
ATOM 1442 O O . GLN A 1 180 ? 19.323 -8.207 -38.283 1.00 58.88 180 GLN A O 1
ATOM 1447 N N . ASP A 1 181 ? 18.397 -9.374 -36.603 1.00 59.88 181 ASP A N 1
ATOM 1448 C CA . ASP A 1 181 ? 17.213 -9.836 -37.339 1.00 59.88 181 ASP A CA 1
ATOM 1449 C C . ASP A 1 181 ? 16.064 -8.807 -37.308 1.00 59.88 181 ASP A C 1
ATOM 1451 O O . ASP A 1 181 ? 15.135 -8.878 -38.111 1.00 59.88 181 ASP A O 1
ATOM 1455 N N . LEU A 1 182 ? 16.114 -7.847 -36.374 1.00 64.94 182 LEU A N 1
ATOM 1456 C CA . LEU A 1 182 ? 15.072 -6.835 -36.138 1.00 64.94 182 LEU A CA 1
ATOM 1457 C C . LEU A 1 182 ? 15.419 -5.456 -36.709 1.00 64.94 182 LEU A C 1
ATOM 1459 O O . LEU A 1 182 ? 14.516 -4.686 -37.040 1.00 64.94 182 LEU A O 1
ATOM 1463 N N . VAL A 1 183 ? 16.708 -5.114 -36.783 1.00 73.56 183 VAL A N 1
ATOM 1464 C CA . VAL A 1 183 ? 17.188 -3.782 -37.170 1.00 73.56 183 VAL A CA 1
ATOM 1465 C C . VAL A 1 183 ? 18.284 -3.908 -38.222 1.00 73.56 183 VAL A C 1
ATOM 1467 O O . VAL A 1 183 ? 19.291 -4.575 -38.004 1.00 73.56 183 VAL A O 1
ATOM 1470 N N . ASP A 1 184 ? 18.123 -3.208 -39.348 1.00 75.88 184 ASP A N 1
ATOM 1471 C CA . ASP A 1 184 ? 19.165 -3.139 -40.373 1.00 75.88 184 ASP A CA 1
ATOM 1472 C C . ASP A 1 184 ? 20.279 -2.160 -39.964 1.00 75.88 184 ASP A C 1
ATOM 1474 O O . ASP A 1 184 ? 20.116 -0.936 -39.992 1.00 75.88 184 ASP A O 1
ATOM 1478 N N . PHE A 1 185 ? 21.438 -2.711 -39.601 1.00 81.75 185 PHE A N 1
ATOM 1479 C CA . PHE A 1 185 ? 22.644 -1.949 -39.266 1.00 81.75 185 PHE A CA 1
ATOM 1480 C C . PHE A 1 185 ? 23.504 -1.592 -40.488 1.00 81.75 185 PHE A C 1
ATOM 1482 O O . PHE A 1 185 ? 24.466 -0.825 -40.357 1.00 81.75 185 PHE A O 1
ATOM 1489 N N . SER A 1 186 ? 23.163 -2.087 -41.685 1.00 77.38 186 SER A N 1
ATOM 1490 C CA . SER A 1 186 ? 23.932 -1.862 -42.917 1.00 77.38 186 SER A CA 1
ATOM 1491 C C . SER A 1 186 ? 24.233 -0.385 -43.191 1.00 77.38 186 SER A C 1
ATOM 1493 O O . SER A 1 186 ? 25.375 -0.086 -43.553 1.00 77.38 186 SER A O 1
ATOM 1495 N N . PRO A 1 187 ? 23.298 0.571 -42.997 1.00 82.38 187 PRO A N 1
ATOM 1496 C CA . PRO A 1 187 ? 23.592 1.987 -43.205 1.00 82.38 187 PRO A CA 1
ATOM 1497 C C . PRO A 1 187 ? 24.697 2.506 -42.277 1.00 82.38 187 PRO A C 1
ATOM 1499 O O . PRO A 1 187 ? 25.570 3.251 -42.716 1.00 82.38 187 PRO A O 1
ATOM 1502 N N . VAL A 1 188 ? 24.704 2.079 -41.011 1.00 82.81 188 VAL A N 1
ATOM 1503 C CA . VAL A 1 188 ? 25.697 2.516 -40.018 1.00 82.81 188 VAL A CA 1
ATOM 1504 C C . VAL A 1 188 ? 27.076 1.962 -40.366 1.00 82.81 188 VAL A C 1
ATOM 1506 O O . VAL A 1 188 ? 28.049 2.716 -40.376 1.00 82.81 188 VAL A O 1
ATOM 1509 N N . TYR A 1 189 ? 27.163 0.676 -40.717 1.00 82.06 189 TYR A N 1
ATOM 1510 C CA . TYR A 1 189 ? 28.430 0.052 -41.104 1.00 82.06 189 TYR A CA 1
ATOM 1511 C C . TYR A 1 189 ? 28.982 0.614 -42.416 1.00 82.06 189 TYR A C 1
ATOM 1513 O O . TYR A 1 189 ? 30.183 0.860 -42.516 1.00 82.06 189 TYR A O 1
ATOM 1521 N N . ARG A 1 190 ? 28.117 0.881 -43.405 1.00 79.44 190 ARG A N 1
ATOM 1522 C CA . ARG A 1 190 ? 28.514 1.512 -44.673 1.00 79.44 190 ARG A CA 1
ATOM 1523 C C . ARG A 1 190 ? 29.057 2.916 -44.450 1.00 79.44 190 ARG A C 1
ATOM 1525 O O . ARG A 1 190 ? 30.132 3.223 -44.952 1.00 79.44 190 ARG A O 1
ATOM 1532 N N . CYS A 1 191 ? 28.364 3.744 -43.668 1.00 81.69 191 CYS A N 1
ATOM 1533 C CA . CYS A 1 191 ? 28.855 5.077 -43.329 1.00 81.69 191 CYS A CA 1
ATOM 1534 C C . CYS A 1 191 ? 30.184 5.004 -42.568 1.00 81.69 191 CYS A C 1
ATOM 1536 O O . CYS A 1 191 ? 31.132 5.685 -42.947 1.00 81.69 191 CYS A O 1
ATOM 1538 N N . LEU A 1 192 ? 30.303 4.127 -41.565 1.00 83.19 192 LEU A N 1
ATOM 1539 C CA . LEU A 1 192 ? 31.559 3.941 -40.835 1.00 83.19 192 LEU A CA 1
ATOM 1540 C C . LEU A 1 192 ? 32.710 3.551 -41.775 1.00 83.19 192 LEU A C 1
ATOM 1542 O O . LEU A 1 192 ? 33.800 4.111 -41.670 1.00 83.19 192 LEU A O 1
ATOM 1546 N N . HIS A 1 193 ? 32.471 2.630 -42.712 1.00 79.62 193 HIS A N 1
ATOM 1547 C CA . HIS A 1 193 ? 33.472 2.210 -43.690 1.00 79.62 193 HIS A CA 1
ATOM 1548 C C . HIS A 1 193 ? 33.869 3.352 -44.634 1.00 79.62 193 HIS A C 1
ATOM 1550 O O . HIS A 1 193 ? 35.058 3.622 -44.780 1.00 79.62 193 HIS A O 1
ATOM 1556 N N . ILE A 1 194 ? 32.896 4.069 -45.210 1.00 83.56 194 ILE A N 1
ATOM 1557 C CA . ILE A 1 194 ? 33.144 5.196 -46.125 1.00 83.56 194 ILE A CA 1
ATOM 1558 C C . ILE A 1 194 ? 34.004 6.266 -45.443 1.00 83.56 194 ILE A C 1
ATOM 1560 O O . ILE A 1 194 ? 35.044 6.643 -45.974 1.00 83.56 194 ILE A O 1
ATOM 1564 N N . TYR A 1 195 ? 33.626 6.708 -44.242 1.00 85.69 195 TYR A N 1
ATOM 1565 C CA . TYR A 1 195 ? 34.387 7.726 -43.510 1.00 85.69 195 TYR A CA 1
ATOM 1566 C C . TYR A 1 195 ? 35.761 7.228 -43.046 1.00 85.69 195 TYR A C 1
ATOM 1568 O O . TYR A 1 195 ? 36.693 8.020 -42.946 1.00 85.69 195 TYR A O 1
ATOM 1576 N N . THR A 1 196 ? 35.920 5.921 -42.813 1.00 84.88 196 THR A N 1
ATOM 1577 C CA . THR A 1 196 ? 37.236 5.330 -42.523 1.00 84.88 196 THR A CA 1
ATOM 1578 C C . THR A 1 196 ? 38.144 5.365 -43.753 1.00 84.88 196 THR A C 1
ATOM 1580 O O . THR A 1 196 ? 39.310 5.727 -43.630 1.00 84.88 196 THR A O 1
ATOM 1583 N N . VAL A 1 197 ? 37.620 5.037 -44.938 1.00 86.88 197 VAL A N 1
ATOM 1584 C CA . VAL A 1 197 ? 38.380 5.071 -46.202 1.00 86.88 197 VAL A CA 1
ATOM 1585 C C . VAL A 1 197 ? 38.745 6.504 -46.605 1.00 86.88 197 VAL A C 1
ATOM 1587 O O . VAL A 1 197 ? 39.821 6.724 -47.153 1.00 86.88 197 VAL A O 1
ATOM 1590 N N . LEU A 1 198 ? 37.886 7.481 -46.304 1.00 87.31 198 LEU A N 1
ATOM 1591 C CA . LEU A 1 198 ? 38.129 8.902 -46.583 1.00 87.31 198 LEU A CA 1
ATOM 1592 C C . LEU A 1 198 ? 39.107 9.579 -45.603 1.00 87.31 198 LEU A C 1
ATOM 1594 O O . LEU A 1 198 ? 39.505 10.711 -45.851 1.00 87.31 198 LEU A O 1
ATOM 1598 N N . GLY A 1 199 ? 39.493 8.923 -44.503 1.00 87.25 199 GLY A N 1
ATOM 1599 C CA . GLY A 1 199 ? 40.371 9.496 -43.471 1.00 87.25 199 GLY A CA 1
ATOM 1600 C C . GLY A 1 199 ? 39.666 10.371 -42.421 1.00 87.25 199 GLY A C 1
ATOM 1601 O O . GLY A 1 199 ? 40.276 10.699 -41.409 1.00 87.25 199 GLY A O 1
ATOM 1602 N N . ASP A 1 200 ? 38.371 10.660 -42.582 1.00 89.38 200 ASP A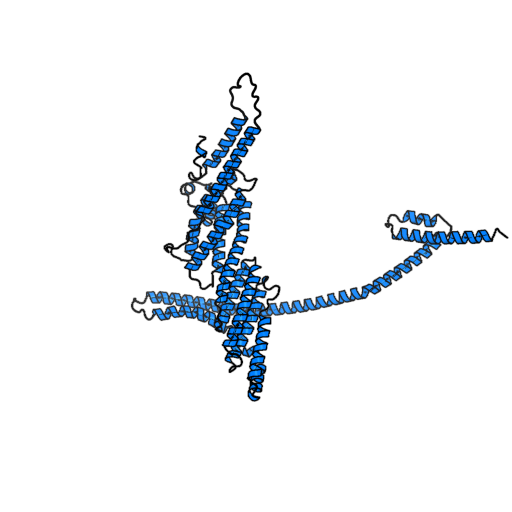 N 1
ATOM 1603 C CA . ASP A 1 200 ? 37.571 11.545 -41.711 1.00 89.38 200 ASP A CA 1
ATOM 1604 C C . ASP A 1 200 ? 36.734 10.779 -40.669 1.00 89.38 200 ASP A C 1
ATOM 1606 O O . ASP A 1 200 ? 35.585 11.111 -40.349 1.00 89.38 200 ASP A O 1
ATOM 1610 N N . ARG A 1 201 ? 37.298 9.700 -40.127 1.00 85.62 201 ARG A N 1
ATOM 1611 C CA . ARG A 1 201 ? 36.589 8.792 -39.219 1.00 85.62 201 ARG A CA 1
ATOM 1612 C C . ARG A 1 201 ? 36.086 9.485 -37.944 1.00 85.62 201 ARG A C 1
ATOM 1614 O O . ARG A 1 201 ? 34.946 9.267 -37.535 1.00 85.62 201 ARG A O 1
ATOM 1621 N N . GLU A 1 202 ? 36.909 10.338 -37.339 1.00 87.25 202 GLU A N 1
ATOM 1622 C CA . GLU A 1 202 ? 36.590 11.041 -36.087 1.00 87.25 202 GLU A CA 1
ATOM 1623 C C . GLU A 1 202 ? 35.349 11.944 -36.225 1.00 87.25 202 GLU A C 1
ATOM 1625 O O . GLU A 1 202 ? 34.512 12.032 -35.320 1.00 87.25 202 GLU A O 1
ATOM 1630 N N . THR A 1 203 ? 35.169 12.565 -37.392 1.00 88.12 203 THR A N 1
ATOM 1631 C CA . THR A 1 203 ? 34.013 13.415 -37.694 1.00 88.12 203 THR A CA 1
ATOM 1632 C C . THR A 1 203 ? 32.711 12.620 -37.663 1.00 88.12 203 THR A C 1
ATOM 1634 O O . THR A 1 203 ? 31.722 13.077 -37.078 1.00 88.12 203 THR A O 1
ATOM 1637 N N . PHE A 1 204 ? 32.706 11.413 -38.236 1.00 87.00 204 PHE A N 1
ATOM 1638 C CA . PHE A 1 204 ? 31.537 10.535 -38.210 1.00 87.00 204 PHE A CA 1
ATOM 1639 C C . PHE A 1 204 ? 31.254 9.994 -36.806 1.00 87.00 204 PHE A C 1
ATOM 1641 O O . PHE A 1 204 ? 30.096 9.985 -36.389 1.00 87.00 204 PHE A O 1
ATOM 1648 N N . GLU A 1 205 ? 32.283 9.614 -36.044 1.00 87.88 205 GLU A N 1
ATOM 1649 C CA . GLU A 1 205 ? 32.110 9.166 -34.655 1.00 87.88 205 GLU A CA 1
ATOM 1650 C C . GLU A 1 205 ? 31.458 10.254 -33.789 1.00 87.88 205 GLU A C 1
ATOM 1652 O O . GLU A 1 205 ? 30.471 9.999 -33.089 1.00 87.88 205 GLU A O 1
ATOM 1657 N N . ASN A 1 206 ? 31.944 11.493 -33.894 1.00 88.75 206 ASN A N 1
ATOM 1658 C CA . ASN A 1 206 ? 31.382 12.639 -33.184 1.00 88.75 206 ASN A CA 1
ATOM 1659 C C . ASN A 1 206 ? 29.947 12.952 -33.631 1.00 88.75 206 ASN A C 1
ATOM 1661 O O . ASN A 1 206 ? 29.076 13.217 -32.792 1.00 88.75 206 ASN A O 1
ATOM 1665 N N . TYR A 1 207 ? 29.671 12.888 -34.937 1.00 88.94 207 TYR A N 1
ATOM 1666 C CA . TYR A 1 207 ? 28.323 13.058 -35.474 1.00 88.94 207 TYR A CA 1
ATOM 1667 C C . TYR A 1 207 ? 27.365 11.988 -34.932 1.00 88.94 207 TYR A C 1
ATOM 1669 O O . TYR A 1 207 ? 26.316 12.330 -34.378 1.00 88.94 207 TYR A O 1
ATOM 1677 N N . TYR A 1 208 ? 27.744 10.711 -35.026 1.00 88.81 208 TYR A N 1
ATOM 1678 C CA . TYR A 1 208 ? 26.947 9.575 -34.571 1.00 88.81 208 TYR A CA 1
ATOM 1679 C C . TYR A 1 208 ? 26.613 9.702 -33.079 1.00 88.81 208 TYR A C 1
ATOM 1681 O O . TYR A 1 208 ? 25.439 9.740 -32.700 1.00 88.81 208 TYR A O 1
ATOM 1689 N N . ARG A 1 209 ? 27.631 9.903 -32.230 1.00 89.62 209 ARG A N 1
ATOM 1690 C CA . ARG A 1 209 ? 27.475 10.077 -30.775 1.00 89.62 209 ARG A CA 1
ATOM 1691 C C . ARG A 1 209 ? 26.562 11.256 -30.424 1.00 89.62 209 ARG A C 1
ATOM 1693 O O . ARG A 1 209 ? 25.714 11.148 -29.534 1.00 89.62 209 ARG A O 1
ATOM 1700 N N . LYS A 1 210 ? 26.675 12.379 -31.145 1.00 89.94 210 LYS A N 1
ATOM 1701 C CA . LYS A 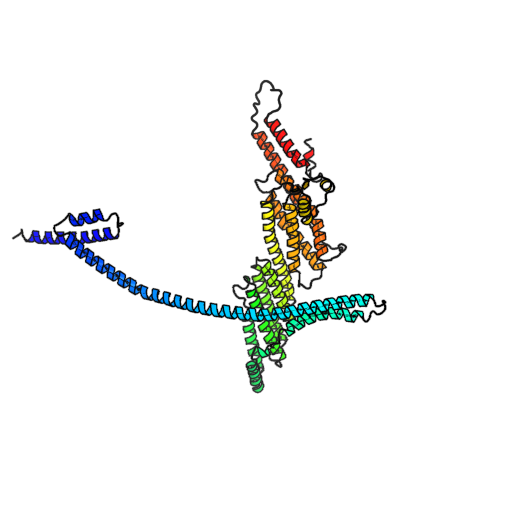1 210 ? 25.815 13.560 -30.951 1.00 89.94 210 LYS A CA 1
ATOM 1702 C C . LYS A 1 210 ? 24.355 13.277 -31.312 1.00 89.94 210 LYS A C 1
ATOM 1704 O O . LYS A 1 210 ? 23.463 13.726 -30.590 1.00 89.94 210 LYS A O 1
ATOM 1709 N N . GLN A 1 211 ? 24.095 12.538 -32.392 1.00 89.50 211 GLN A N 1
ATOM 1710 C CA . GLN A 1 211 ? 22.730 12.173 -32.786 1.00 89.50 211 GLN A CA 1
ATOM 1711 C C . GLN A 1 211 ? 22.108 11.157 -31.826 1.00 89.50 211 GLN A C 1
ATOM 1713 O O . GLN A 1 211 ? 20.975 11.356 -31.386 1.00 89.50 211 GLN A O 1
ATOM 1718 N N . ARG A 1 212 ? 22.857 10.131 -31.403 1.00 89.06 212 ARG A N 1
ATOM 1719 C CA . ARG A 1 212 ? 22.365 9.150 -30.422 1.00 89.06 212 ARG A CA 1
ATOM 1720 C C . ARG A 1 212 ? 22.068 9.784 -29.063 1.00 89.06 212 ARG A C 1
ATOM 1722 O O . ARG A 1 212 ? 21.023 9.495 -28.488 1.00 89.06 212 ARG A O 1
ATOM 1729 N N . LYS A 1 213 ? 22.868 10.761 -28.605 1.00 88.88 213 LYS A N 1
ATOM 1730 C CA . LYS A 1 213 ? 22.540 11.575 -27.412 1.00 88.88 213 LYS A CA 1
ATOM 1731 C C . LYS A 1 213 ? 21.209 12.329 -27.556 1.00 88.88 213 LYS A C 1
ATOM 1733 O O . LYS A 1 213 ? 20.471 12.440 -26.578 1.00 88.88 213 LYS A O 1
ATOM 1738 N N . LYS A 1 214 ? 20.875 12.854 -28.743 1.00 88.75 214 LYS A N 1
ATOM 1739 C CA . LYS A 1 214 ? 19.571 13.504 -28.987 1.00 88.75 214 LYS A CA 1
ATOM 1740 C C . LYS A 1 214 ? 18.425 12.494 -28.980 1.00 88.75 214 LYS A C 1
ATOM 1742 O O . LYS A 1 214 ? 17.411 12.756 -28.343 1.00 88.75 214 LYS A O 1
ATOM 1747 N N . GLN A 1 215 ? 18.601 11.344 -29.626 1.00 88.38 215 GLN A N 1
ATOM 1748 C CA . GLN A 1 215 ? 17.587 10.287 -29.661 1.00 88.38 215 GLN A CA 1
ATOM 1749 C C . GLN A 1 215 ? 17.315 9.702 -28.273 1.00 88.38 215 GLN A C 1
ATOM 1751 O O . GLN A 1 215 ? 16.154 9.579 -27.896 1.00 88.38 215 GLN A O 1
ATOM 1756 N N . ALA A 1 216 ? 18.352 9.472 -27.463 1.00 89.06 216 ALA A N 1
ATOM 1757 C CA . ALA A 1 216 ? 18.189 9.055 -26.071 1.00 89.06 216 ALA A CA 1
ATOM 1758 C C . ALA A 1 216 ? 17.296 10.030 -25.289 1.00 89.06 216 ALA A C 1
ATOM 1760 O O . ALA A 1 216 ? 16.416 9.616 -24.544 1.00 89.06 216 ALA A O 1
ATOM 1761 N N . ARG A 1 217 ? 17.463 11.347 -25.485 1.00 89.00 217 ARG A N 1
ATOM 1762 C CA . ARG A 1 217 ? 16.625 12.350 -24.807 1.00 89.00 217 ARG A CA 1
ATOM 1763 C C . ARG A 1 217 ? 15.152 12.271 -25.199 1.00 89.00 217 ARG A C 1
ATOM 1765 O O . ARG A 1 217 ? 14.341 12.627 -24.356 1.00 89.00 217 ARG A O 1
ATOM 1772 N N . LEU A 1 218 ? 14.835 11.849 -26.423 1.00 89.75 218 LEU A N 1
ATOM 1773 C CA . LEU A 1 218 ? 13.459 11.676 -26.898 1.00 89.75 218 LEU A CA 1
ATOM 1774 C C . LEU A 1 218 ? 12.837 10.399 -26.330 1.00 89.75 218 LEU A C 1
ATOM 1776 O O . LEU A 1 218 ? 11.733 10.448 -25.808 1.00 89.75 218 LEU A O 1
ATOM 1780 N N . VAL A 1 219 ? 13.576 9.286 -26.355 1.00 89.00 219 VAL A N 1
ATOM 1781 C CA . VAL A 1 219 ? 13.130 7.990 -25.807 1.00 89.00 219 VAL A CA 1
ATOM 1782 C C . VAL A 1 219 ? 12.827 8.073 -24.306 1.00 89.00 219 VAL A C 1
ATOM 1784 O O . VAL A 1 219 ? 11.949 7.385 -23.805 1.00 89.00 219 VAL A O 1
ATOM 1787 N N . LEU A 1 220 ? 13.538 8.936 -23.579 1.00 88.88 220 LEU A N 1
ATOM 1788 C CA . LEU A 1 220 ? 13.357 9.114 -22.137 1.00 88.88 220 LEU A CA 1
ATOM 1789 C C . LEU A 1 220 ? 12.147 9.981 -21.756 1.00 88.88 220 LEU A C 1
ATOM 1791 O O . LEU A 1 220 ? 11.881 10.122 -20.559 1.00 88.88 220 LEU A O 1
ATOM 1795 N N . GLN A 1 221 ? 11.444 10.590 -22.718 1.00 86.81 221 GLN A N 1
ATOM 1796 C CA . GLN A 1 221 ? 10.264 11.408 -22.433 1.00 86.81 221 GLN A CA 1
ATOM 1797 C C . GLN A 1 221 ? 9.057 10.510 -22.122 1.00 86.81 221 GLN A C 1
ATOM 1799 O O . GLN A 1 221 ? 8.693 9.682 -22.957 1.00 86.81 221 GLN A O 1
ATOM 1804 N N . PRO A 1 222 ? 8.427 10.652 -20.941 1.00 83.00 222 PRO A N 1
ATOM 1805 C CA . PRO A 1 222 ? 7.235 9.882 -20.612 1.00 83.00 222 PRO A CA 1
ATOM 1806 C C . PRO A 1 222 ? 6.040 10.331 -21.463 1.00 83.00 222 PRO A C 1
ATOM 1808 O O . PRO A 1 222 ? 5.923 11.501 -21.830 1.00 83.00 222 PRO A O 1
ATOM 1811 N N . GLN A 1 223 ? 5.125 9.402 -21.738 1.00 78.38 223 GLN A N 1
ATOM 1812 C CA . GLN A 1 223 ? 3.813 9.733 -22.300 1.00 78.38 223 GLN A CA 1
ATOM 1813 C C . GLN A 1 223 ? 2.919 10.350 -21.212 1.00 78.38 223 GLN A C 1
ATOM 1815 O O . GLN A 1 223 ? 3.004 9.947 -20.053 1.00 78.38 223 GLN A O 1
ATOM 1820 N N . SER A 1 224 ? 2.038 11.289 -21.575 1.00 73.56 224 SER A N 1
ATOM 1821 C CA . SER A 1 224 ? 1.237 12.072 -20.614 1.00 73.56 224 SER A CA 1
ATOM 1822 C C . SER A 1 224 ? 0.425 11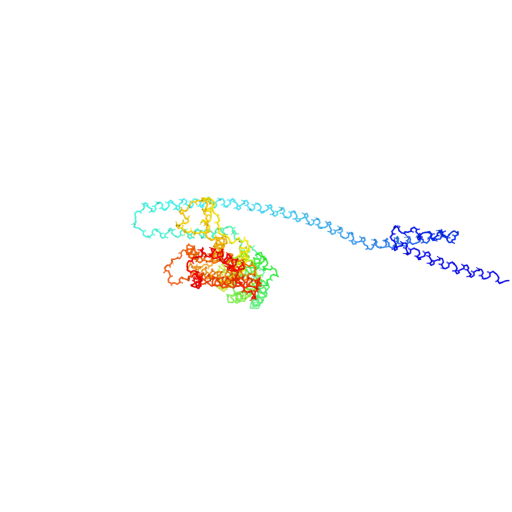.219 -19.627 1.00 73.56 224 SER A C 1
ATOM 1824 O O . SER A 1 224 ? 0.339 11.561 -18.451 1.00 73.56 224 SER A O 1
ATOM 1826 N N . ASN A 1 225 ? -0.084 10.066 -20.072 1.00 75.44 225 ASN A N 1
ATOM 1827 C CA . ASN A 1 225 ? -0.955 9.189 -19.275 1.00 75.44 225 ASN A CA 1
ATOM 1828 C C . ASN A 1 225 ? -0.228 7.924 -18.786 1.00 75.44 225 ASN A C 1
ATOM 1830 O O . ASN A 1 225 ? -0.845 6.900 -18.499 1.00 75.44 225 ASN A O 1
ATOM 1834 N N . MET A 1 226 ? 1.108 7.955 -18.717 1.00 78.31 226 MET A N 1
ATOM 1835 C CA . MET A 1 226 ? 1.904 6.781 -18.345 1.00 78.31 226 MET A CA 1
ATOM 1836 C C . MET A 1 226 ? 1.549 6.235 -16.951 1.00 78.31 226 MET A C 1
ATOM 1838 O O . MET A 1 226 ? 1.594 5.028 -16.748 1.00 78.31 226 MET A O 1
ATOM 1842 N N . HIS A 1 227 ? 1.188 7.112 -16.010 1.00 74.50 227 HIS A N 1
ATOM 1843 C CA . HIS A 1 227 ? 0.904 6.765 -14.614 1.00 74.50 227 HIS A CA 1
ATOM 1844 C C . HIS A 1 227 ? -0.486 6.158 -14.383 1.00 74.50 227 HIS A C 1
ATOM 1846 O O . HIS A 1 227 ? -0.761 5.711 -13.277 1.00 74.50 227 HIS A O 1
ATOM 1852 N N . GLU A 1 228 ? -1.360 6.144 -15.393 1.00 77.44 228 GLU A N 1
ATOM 1853 C CA . GLU A 1 228 ? -2.732 5.636 -15.259 1.00 77.44 228 GLU A CA 1
ATOM 1854 C C . GLU A 1 228 ? -2.827 4.130 -15.529 1.00 77.44 228 GLU A C 1
ATOM 1856 O O . GLU A 1 228 ? -3.753 3.471 -15.062 1.00 77.44 228 GLU A O 1
ATOM 1861 N N . THR A 1 229 ? -1.893 3.563 -16.303 1.00 83.31 229 THR A N 1
ATOM 1862 C CA . THR A 1 229 ? -1.986 2.172 -16.767 1.00 83.31 229 THR A CA 1
ATOM 1863 C C . THR A 1 229 ? -0.648 1.445 -16.717 1.00 83.31 229 THR A C 1
ATOM 1865 O O . THR A 1 229 ? 0.409 2.006 -17.007 1.00 83.31 229 THR A O 1
ATOM 1868 N N . VAL A 1 230 ? -0.701 0.139 -16.444 1.00 84.00 230 VAL A N 1
ATOM 1869 C CA . VAL A 1 230 ? 0.468 -0.759 -16.494 1.00 84.00 230 VAL A CA 1
ATOM 1870 C C . VAL A 1 230 ? 1.117 -0.752 -17.885 1.00 84.00 230 VAL A C 1
ATOM 1872 O O . VAL A 1 230 ? 2.340 -0.790 -18.015 1.00 84.00 230 VAL A O 1
ATOM 1875 N N . GLU A 1 231 ? 0.303 -0.664 -18.939 1.00 84.56 231 GLU A N 1
ATOM 1876 C CA . GLU A 1 231 ? 0.783 -0.644 -20.323 1.00 84.56 231 GLU A CA 1
ATOM 1877 C C . GLU A 1 231 ? 1.585 0.625 -20.645 1.00 84.56 231 GLU A C 1
ATOM 1879 O O . GLU A 1 231 ? 2.560 0.562 -21.395 1.00 84.56 231 GLU A O 1
ATOM 1884 N N . GLY A 1 232 ? 1.229 1.764 -20.041 1.00 85.19 232 GLY A N 1
ATOM 1885 C CA . GLY A 1 232 ? 2.005 2.999 -20.143 1.00 85.19 232 GLY A CA 1
ATOM 1886 C C . GLY A 1 232 ? 3.439 2.807 -19.648 1.00 85.19 232 GLY A C 1
ATOM 1887 O O . GLY A 1 232 ? 4.393 3.074 -20.383 1.00 85.19 232 GLY A O 1
ATOM 1888 N N . TYR A 1 233 ? 3.598 2.266 -18.436 1.00 86.75 233 TYR A N 1
ATOM 1889 C CA . TYR A 1 233 ? 4.913 1.941 -17.879 1.00 86.75 233 TYR A CA 1
ATOM 1890 C C . TYR A 1 233 ? 5.663 0.901 -18.715 1.00 86.75 233 TYR A C 1
ATOM 1892 O O . TYR A 1 233 ? 6.850 1.074 -18.993 1.00 86.75 233 TYR A O 1
ATOM 1900 N N . ARG A 1 234 ? 4.979 -0.157 -19.169 1.00 86.81 234 ARG A N 1
ATOM 1901 C CA . ARG A 1 234 ? 5.580 -1.202 -20.010 1.00 86.81 234 ARG A CA 1
ATOM 1902 C C . ARG A 1 234 ? 6.153 -0.625 -21.302 1.00 86.81 234 ARG A C 1
ATOM 1904 O O . ARG A 1 234 ? 7.301 -0.909 -21.639 1.00 86.81 234 ARG A O 1
ATOM 1911 N N . LYS A 1 235 ? 5.393 0.216 -22.009 1.00 86.69 235 LYS A N 1
ATOM 1912 C CA . LYS A 1 235 ? 5.861 0.889 -23.231 1.00 86.69 235 LYS A CA 1
ATOM 1913 C C . LYS A 1 235 ? 7.074 1.770 -22.959 1.00 86.69 235 LYS A C 1
ATOM 1915 O O . LYS A 1 235 ? 8.035 1.704 -23.722 1.00 86.69 235 LYS A O 1
ATOM 1920 N N . TYR A 1 236 ? 7.053 2.537 -21.871 1.00 89.75 236 TYR A N 1
ATOM 1921 C CA . TYR A 1 236 ? 8.171 3.393 -21.481 1.00 89.75 236 TYR A CA 1
ATOM 1922 C C . TYR A 1 236 ? 9.459 2.592 -21.239 1.00 89.75 236 TYR A C 1
ATOM 1924 O O . TYR A 1 236 ? 10.491 2.875 -21.851 1.00 89.75 236 TYR A O 1
ATOM 1932 N N . PHE A 1 237 ? 9.395 1.536 -20.421 1.00 90.00 237 PHE A N 1
ATOM 1933 C CA . PHE A 1 237 ? 10.553 0.676 -20.165 1.00 90.00 237 PHE A CA 1
ATOM 1934 C C . PHE A 1 237 ? 11.041 -0.027 -21.435 1.00 90.00 237 PHE A C 1
ATOM 1936 O O . PHE A 1 237 ? 12.239 -0.009 -21.717 1.00 90.00 237 PHE A O 1
ATOM 1943 N N . ASN A 1 238 ? 10.133 -0.578 -22.243 1.00 86.38 238 ASN A N 1
ATOM 1944 C CA . ASN A 1 238 ? 10.487 -1.281 -23.477 1.00 86.38 238 ASN A CA 1
ATOM 1945 C C . ASN A 1 238 ? 11.200 -0.372 -24.489 1.00 86.38 238 ASN A C 1
ATOM 1947 O O . ASN A 1 238 ? 12.158 -0.804 -25.127 1.00 86.38 238 ASN A O 1
ATOM 1951 N N . GLN A 1 239 ? 10.774 0.888 -24.623 1.00 87.56 239 GLN A N 1
ATOM 1952 C CA . GLN A 1 239 ? 11.437 1.860 -25.499 1.00 87.56 239 GLN A CA 1
ATOM 1953 C C . GLN A 1 239 ? 12.882 2.129 -25.060 1.00 87.56 239 GLN A C 1
ATOM 1955 O O . GLN A 1 239 ? 13.788 2.176 -25.895 1.00 87.56 239 GLN A O 1
ATOM 1960 N N . ILE A 1 240 ? 13.109 2.262 -23.752 1.00 90.00 240 ILE A N 1
ATOM 1961 C CA . ILE A 1 240 ? 14.442 2.486 -23.184 1.00 90.00 240 ILE A CA 1
ATOM 1962 C C . ILE A 1 240 ? 15.324 1.250 -23.367 1.00 90.00 240 ILE A C 1
ATOM 1964 O O . ILE A 1 240 ? 16.450 1.381 -23.849 1.00 90.00 240 ILE A O 1
ATOM 1968 N N . VAL A 1 241 ? 14.821 0.058 -23.027 1.00 88.50 241 VAL A N 1
ATOM 1969 C CA . VAL A 1 241 ? 15.555 -1.203 -23.225 1.00 88.50 241 VAL A CA 1
ATOM 1970 C C . VAL A 1 241 ? 15.928 -1.360 -24.693 1.00 88.50 241 VAL A C 1
ATOM 1972 O O . VAL A 1 241 ? 17.099 -1.565 -24.994 1.00 88.50 241 VAL A O 1
ATOM 1975 N N . GLY A 1 242 ? 14.980 -1.170 -25.615 1.00 84.81 242 GLY A N 1
ATOM 1976 C CA . GLY A 1 242 ? 15.242 -1.261 -27.051 1.00 84.81 242 GLY A CA 1
ATOM 1977 C C . GLY A 1 242 ? 16.356 -0.318 -27.515 1.00 84.81 242 GLY A C 1
ATOM 1978 O O . GLY A 1 242 ? 17.225 -0.723 -28.285 1.00 84.81 242 GLY A O 1
ATOM 1979 N N . PHE A 1 243 ? 16.393 0.915 -27.002 1.00 88.62 243 PHE A N 1
ATOM 1980 C CA . PHE A 1 243 ? 17.468 1.858 -27.309 1.00 88.62 243 PHE A CA 1
ATOM 1981 C C . PHE A 1 243 ? 18.840 1.365 -26.815 1.00 88.62 243 PHE A C 1
ATOM 1983 O O . PHE A 1 243 ? 19.797 1.367 -27.589 1.00 88.62 243 PHE A O 1
ATOM 1990 N N . PHE A 1 244 ? 18.946 0.922 -25.558 1.00 87.56 244 PHE A N 1
ATOM 1991 C CA . PHE A 1 244 ? 20.226 0.490 -24.978 1.00 87.56 244 PHE A CA 1
ATOM 1992 C C . PHE A 1 244 ? 20.717 -0.856 -25.516 1.00 87.56 244 PHE A C 1
ATOM 1994 O O . PHE A 1 244 ? 21.921 -1.035 -25.668 1.00 87.56 244 PHE A O 1
ATOM 2001 N N . VAL A 1 245 ? 19.811 -1.761 -25.882 1.00 86.12 245 VAL A N 1
ATOM 2002 C CA . VAL A 1 245 ? 20.148 -3.026 -26.552 1.00 86.12 245 VAL A CA 1
ATOM 2003 C C . VAL A 1 245 ? 20.767 -2.772 -27.932 1.00 86.12 245 VAL A C 1
ATOM 2005 O O . VAL A 1 245 ? 21.739 -3.425 -28.308 1.00 86.12 245 VAL A O 1
ATOM 2008 N N . VAL A 1 246 ? 20.257 -1.785 -28.677 1.00 85.56 246 VAL A N 1
ATOM 2009 C CA . VAL A 1 246 ? 20.848 -1.361 -29.958 1.00 85.56 246 VAL A CA 1
ATOM 2010 C C . VAL A 1 246 ? 22.236 -0.742 -29.755 1.00 85.56 246 VAL A C 1
ATOM 2012 O O . VAL A 1 246 ? 23.148 -1.037 -30.526 1.00 85.56 246 VAL A O 1
ATOM 2015 N N . GLU A 1 247 ? 22.427 0.083 -28.722 1.00 86.12 247 GLU A N 1
ATOM 2016 C CA . GLU A 1 247 ? 23.748 0.657 -28.419 1.00 86.12 247 GLU A CA 1
ATOM 2017 C C . GLU A 1 247 ? 24.765 -0.406 -27.996 1.00 86.12 247 GLU A C 1
ATOM 2019 O O . GLU A 1 247 ? 25.907 -0.365 -28.454 1.00 86.12 247 GLU A O 1
ATOM 2024 N N . ASP A 1 248 ? 24.356 -1.375 -27.175 1.00 84.62 248 ASP A N 1
ATOM 2025 C CA . ASP A 1 248 ? 25.212 -2.490 -26.766 1.00 84.62 248 ASP A CA 1
ATOM 2026 C C . ASP A 1 248 ? 25.620 -3.357 -27.966 1.00 84.62 248 ASP A C 1
ATOM 2028 O O . ASP A 1 248 ? 26.787 -3.731 -28.108 1.00 84.62 248 ASP A O 1
ATOM 2032 N N . HIS A 1 249 ? 24.697 -3.590 -28.905 1.00 83.44 249 HIS A N 1
ATOM 2033 C CA . HIS A 1 249 ? 25.023 -4.278 -30.149 1.00 83.44 249 HIS A CA 1
ATOM 2034 C C . HIS A 1 249 ? 26.100 -3.535 -30.952 1.00 83.44 249 HIS A C 1
ATOM 2036 O O . HIS A 1 249 ? 27.073 -4.137 -31.406 1.00 83.44 249 HIS A O 1
ATOM 2042 N N . ILE A 1 250 ? 25.959 -2.216 -31.109 1.00 83.88 250 ILE A N 1
ATOM 2043 C CA . ILE A 1 250 ? 26.910 -1.393 -31.867 1.00 83.88 250 ILE A CA 1
ATOM 2044 C C . ILE A 1 250 ? 28.269 -1.331 -31.165 1.00 83.88 250 ILE A C 1
ATOM 2046 O O . ILE A 1 250 ? 29.294 -1.385 -31.848 1.00 83.88 250 ILE A O 1
ATOM 2050 N N . LEU A 1 251 ? 28.295 -1.274 -29.831 1.00 85.06 251 LEU A N 1
ATOM 2051 C CA . LEU A 1 251 ? 29.519 -1.327 -29.029 1.00 85.06 251 LEU A CA 1
ATOM 2052 C C . LEU A 1 251 ? 30.337 -2.595 -29.320 1.00 85.06 251 LEU A C 1
ATOM 2054 O O . LEU A 1 251 ? 31.554 -2.509 -29.464 1.00 85.06 251 LEU A O 1
ATOM 2058 N N . HIS A 1 252 ? 29.682 -3.752 -29.444 1.00 83.38 252 HIS A N 1
ATOM 2059 C CA . HIS A 1 252 ? 30.357 -5.023 -29.722 1.00 83.38 252 HIS A CA 1
ATOM 2060 C C . HIS A 1 252 ? 30.647 -5.247 -31.214 1.00 83.38 252 HIS A C 1
ATOM 2062 O O . HIS A 1 252 ? 31.650 -5.869 -31.560 1.00 83.38 252 HIS A O 1
ATOM 2068 N N . ALA A 1 253 ? 29.790 -4.745 -32.107 1.00 82.44 253 ALA A N 1
ATOM 2069 C CA . ALA A 1 253 ? 29.914 -4.964 -33.548 1.00 82.44 253 ALA A CA 1
ATOM 2070 C C . ALA A 1 253 ? 30.884 -3.994 -34.245 1.00 82.44 253 ALA A C 1
ATOM 2072 O O . ALA A 1 253 ? 31.387 -4.298 -35.327 1.00 82.44 253 ALA A O 1
ATOM 2073 N N . THR A 1 254 ? 31.145 -2.817 -33.667 1.00 78.81 254 THR A N 1
ATOM 2074 C CA . THR A 1 254 ? 31.997 -1.791 -34.286 1.00 78.81 254 THR A CA 1
ATOM 2075 C C . THR A 1 254 ? 33.296 -1.594 -33.513 1.00 78.81 254 THR A C 1
ATOM 2077 O O . THR A 1 254 ? 33.305 -1.464 -32.294 1.00 78.81 254 THR A O 1
ATOM 2080 N N . GLN A 1 255 ? 34.424 -1.508 -34.222 1.00 74.06 255 GLN A N 1
ATOM 2081 C CA . GLN A 1 255 ? 35.726 -1.261 -33.597 1.00 74.06 255 GLN A CA 1
ATOM 2082 C C . GLN A 1 255 ? 35.897 0.221 -33.233 1.00 74.06 255 GLN A C 1
ATOM 2084 O O . GLN A 1 255 ? 36.664 0.910 -33.890 1.00 74.06 255 GLN A O 1
ATOM 2089 N N . GLY A 1 256 ? 35.183 0.736 -32.227 1.00 75.75 256 GLY A N 1
ATOM 2090 C CA . GLY A 1 256 ? 35.436 2.065 -31.640 1.00 75.75 256 GLY A CA 1
ATOM 2091 C C . GLY A 1 256 ? 34.467 3.198 -32.010 1.00 75.75 256 GLY A C 1
ATOM 2092 O O . GLY A 1 256 ? 34.629 4.306 -31.502 1.00 75.75 256 GLY A O 1
ATOM 2093 N N . LEU A 1 257 ? 33.424 2.949 -32.818 1.00 81.12 257 LEU A N 1
ATOM 2094 C CA . LEU A 1 257 ? 32.385 3.961 -33.100 1.00 81.12 257 LEU A CA 1
ATOM 2095 C C . LEU A 1 257 ? 31.694 4.408 -31.800 1.00 81.12 257 LEU A C 1
ATOM 2097 O O . LEU A 1 257 ? 31.539 5.604 -31.528 1.00 81.12 257 LEU A O 1
ATOM 2101 N N . VAL A 1 258 ? 31.356 3.433 -30.958 1.00 83.88 258 VAL A N 1
ATOM 2102 C CA . VAL A 1 258 ? 30.851 3.626 -29.600 1.00 83.88 258 VAL A CA 1
ATOM 2103 C C . VAL A 1 258 ? 31.872 3.056 -28.622 1.00 83.88 258 VAL A C 1
ATOM 2105 O O . VAL A 1 258 ? 32.375 1.955 -28.815 1.00 83.88 258 VAL A O 1
ATOM 2108 N N . THR A 1 259 ? 32.215 3.823 -27.587 1.00 86.44 259 THR A N 1
ATOM 2109 C CA . THR A 1 259 ? 33.118 3.378 -26.520 1.00 86.44 259 THR A CA 1
ATOM 2110 C C . THR A 1 259 ? 32.327 3.026 -25.269 1.00 86.44 259 THR A C 1
ATOM 2112 O O . THR A 1 259 ? 31.224 3.538 -25.042 1.00 86.44 259 THR A O 1
ATOM 2115 N N . ARG A 1 260 ? 32.914 2.191 -24.405 1.00 86.44 260 ARG A N 1
ATOM 2116 C CA . ARG A 1 260 ? 32.306 1.867 -23.110 1.00 86.44 260 ARG A CA 1
ATOM 2117 C C . ARG A 1 260 ? 32.048 3.131 -22.280 1.00 86.44 260 ARG A C 1
ATOM 2119 O O . ARG A 1 260 ? 30.935 3.325 -21.814 1.00 86.44 260 ARG A O 1
ATOM 2126 N N . ALA A 1 261 ? 33.013 4.052 -22.248 1.00 87.94 261 ALA A N 1
ATOM 2127 C CA . ALA A 1 261 ? 32.886 5.338 -21.560 1.00 87.94 261 ALA A CA 1
ATOM 2128 C C . ALA A 1 261 ? 31.709 6.194 -22.067 1.00 87.94 261 ALA A C 1
ATOM 2130 O O . ALA A 1 261 ? 30.978 6.771 -21.265 1.00 87.94 261 ALA A O 1
ATOM 2131 N N . PHE A 1 262 ? 31.487 6.259 -23.387 1.00 88.69 262 PHE A N 1
ATOM 2132 C CA . PHE A 1 262 ? 30.333 6.971 -23.947 1.00 88.69 262 PHE A CA 1
ATOM 2133 C C . PHE A 1 262 ? 29.009 6.317 -23.535 1.00 88.69 262 PHE A C 1
ATOM 2135 O O . PHE A 1 262 ? 28.058 7.014 -23.183 1.00 88.69 262 PHE A O 1
ATOM 2142 N N . THR A 1 263 ? 28.956 4.985 -23.571 1.00 88.94 263 THR A N 1
ATOM 2143 C CA . THR A 1 263 ? 27.755 4.220 -23.209 1.00 88.94 263 THR A CA 1
ATOM 2144 C C . THR A 1 263 ? 27.428 4.394 -21.724 1.00 88.94 263 THR A C 1
ATOM 2146 O O . THR A 1 263 ? 26.273 4.627 -21.374 1.00 88.94 263 THR A O 1
ATOM 2149 N N . ASP A 1 264 ? 28.445 4.390 -20.858 1.00 89.81 264 ASP A N 1
ATOM 2150 C CA . ASP A 1 264 ? 28.295 4.632 -19.422 1.00 89.81 264 ASP A CA 1
ATOM 2151 C C . ASP A 1 264 ? 27.836 6.076 -19.131 1.00 89.81 264 ASP A C 1
ATOM 2153 O O . ASP A 1 264 ? 26.961 6.293 -18.291 1.00 89.81 264 ASP A O 1
ATOM 2157 N N . GLU A 1 265 ? 28.360 7.085 -19.840 1.00 91.31 265 GLU A N 1
ATOM 2158 C CA . GLU A 1 265 ? 27.889 8.478 -19.730 1.00 91.31 265 GLU A CA 1
ATOM 2159 C C . GLU A 1 265 ? 26.411 8.599 -20.147 1.00 91.31 265 GLU A C 1
ATOM 2161 O O . GLU A 1 265 ? 25.602 9.243 -19.469 1.00 91.31 265 GLU A O 1
ATOM 2166 N N . LEU A 1 266 ? 26.044 7.948 -21.256 1.00 91.50 266 LEU A N 1
ATOM 2167 C CA . LEU A 1 266 ? 24.684 7.937 -21.783 1.00 91.50 266 LEU A CA 1
ATOM 2168 C C . LEU A 1 266 ? 23.711 7.252 -20.817 1.00 91.50 266 LEU A C 1
ATOM 2170 O O . LEU A 1 266 ? 22.631 7.788 -20.559 1.00 91.50 266 LEU A O 1
ATOM 2174 N N . TRP A 1 267 ? 24.115 6.114 -20.247 1.00 94.25 267 TRP A N 1
ATOM 2175 C CA . TRP A 1 267 ? 23.346 5.385 -19.244 1.00 94.25 267 TRP A CA 1
ATOM 2176 C C . TRP A 1 267 ? 23.179 6.192 -17.957 1.00 94.25 267 TRP A C 1
ATOM 2178 O O . TRP A 1 267 ? 22.064 6.313 -17.467 1.00 94.25 267 TRP A O 1
ATOM 2188 N N . ASN A 1 268 ? 24.226 6.837 -17.438 1.00 92.81 268 ASN A N 1
ATOM 2189 C CA . ASN A 1 268 ? 24.121 7.658 -16.226 1.00 92.81 268 ASN A CA 1
ATOM 2190 C C . ASN A 1 268 ? 23.151 8.842 -16.387 1.00 92.81 268 ASN A C 1
ATOM 2192 O O . ASN A 1 268 ? 22.378 9.159 -15.472 1.00 92.81 268 ASN A O 1
ATOM 2196 N N . MET A 1 269 ? 23.156 9.479 -17.562 1.00 93.25 269 MET A N 1
ATOM 2197 C CA . MET A 1 269 ? 22.192 10.524 -17.916 1.00 93.25 269 MET A CA 1
ATOM 2198 C C . MET A 1 269 ? 20.769 9.963 -18.010 1.00 93.25 269 MET A C 1
ATOM 2200 O O . MET A 1 269 ? 19.841 10.557 -17.454 1.00 93.25 269 MET A O 1
ATOM 2204 N N . ALA A 1 270 ? 20.601 8.815 -18.670 1.00 93.75 270 ALA A N 1
ATOM 2205 C CA . ALA A 1 270 ? 19.315 8.145 -18.805 1.00 93.75 270 ALA A CA 1
ATOM 2206 C C . ALA A 1 270 ? 18.751 7.714 -17.451 1.00 93.75 270 ALA A C 1
ATOM 2208 O O . ALA A 1 270 ? 17.645 8.109 -17.104 1.00 93.75 270 ALA A O 1
ATOM 2209 N N . LEU A 1 271 ? 19.536 7.001 -16.650 1.00 93.88 271 LEU A N 1
ATOM 2210 C CA . LEU A 1 271 ? 19.184 6.523 -15.319 1.00 93.88 271 LEU A CA 1
ATOM 2211 C C . LEU A 1 271 ? 18.739 7.665 -14.403 1.00 93.88 271 LEU A C 1
ATOM 2213 O O . LEU A 1 271 ? 17.715 7.559 -13.735 1.00 93.88 271 LEU A O 1
ATOM 2217 N N . SER A 1 272 ? 19.453 8.794 -14.421 1.00 93.56 272 SER A N 1
ATOM 2218 C CA . SER A 1 272 ? 19.072 9.967 -13.625 1.00 93.56 272 SER A CA 1
ATOM 2219 C C . SER A 1 272 ? 17.713 10.540 -14.051 1.00 93.56 272 SER A C 1
ATOM 2221 O O . SER A 1 272 ? 16.923 10.939 -13.197 1.00 93.56 272 SER A O 1
ATOM 2223 N N . LYS A 1 273 ? 17.405 10.537 -15.356 1.00 92.69 273 LYS A N 1
ATOM 2224 C CA . LYS A 1 273 ? 16.091 10.952 -15.872 1.00 92.69 273 LYS A CA 1
ATOM 2225 C C . LYS A 1 273 ? 14.990 9.939 -15.579 1.00 92.69 273 LYS A C 1
ATOM 2227 O O . LYS A 1 273 ? 13.911 10.353 -15.179 1.00 92.69 273 LYS A O 1
ATOM 2232 N N . ILE A 1 274 ? 15.261 8.645 -15.742 1.00 93.12 274 ILE A N 1
ATOM 2233 C CA . ILE A 1 274 ? 14.316 7.558 -15.453 1.00 93.12 274 ILE A CA 1
ATOM 2234 C C . ILE A 1 274 ? 13.898 7.627 -13.990 1.00 93.12 274 ILE A C 1
ATOM 2236 O O . ILE A 1 274 ? 12.709 7.649 -13.703 1.00 93.12 274 ILE A O 1
ATOM 2240 N N . ILE A 1 275 ? 14.858 7.755 -13.070 1.00 92.62 275 ILE A N 1
ATOM 2241 C CA . ILE A 1 275 ? 14.573 7.893 -11.637 1.00 92.62 275 ILE A CA 1
ATOM 2242 C C . ILE A 1 275 ? 13.696 9.122 -11.372 1.00 92.62 275 ILE A C 1
ATOM 2244 O O . ILE A 1 275 ? 12.711 9.017 -10.650 1.00 92.62 275 ILE A O 1
ATOM 2248 N N . ALA A 1 276 ? 14.012 10.275 -11.972 1.00 92.25 276 ALA A N 1
ATOM 2249 C CA . ALA A 1 276 ? 13.203 11.483 -11.805 1.00 92.25 276 ALA A CA 1
ATOM 2250 C C . ALA A 1 276 ? 11.764 11.290 -12.315 1.00 92.25 276 ALA A C 1
ATOM 2252 O O . ALA A 1 276 ? 10.812 11.598 -11.603 1.00 92.25 276 ALA A O 1
ATOM 2253 N N . VAL A 1 277 ? 11.603 10.724 -13.514 1.00 91.25 277 VAL A N 1
ATOM 2254 C CA . VAL A 1 277 ? 10.294 10.438 -14.116 1.00 91.25 277 VAL A CA 1
ATOM 2255 C C . VAL A 1 277 ? 9.500 9.464 -13.251 1.00 91.25 277 VAL A C 1
ATOM 2257 O O . VAL A 1 277 ? 8.337 9.736 -12.957 1.00 91.25 277 VAL A O 1
ATOM 2260 N N . LEU A 1 278 ? 10.115 8.362 -12.819 1.00 90.75 278 LEU A N 1
ATOM 2261 C CA . LEU A 1 278 ? 9.455 7.346 -12.007 1.00 90.75 278 LEU A CA 1
ATOM 2262 C C . LEU A 1 278 ? 9.054 7.878 -10.633 1.00 90.75 278 LEU A C 1
ATOM 2264 O O . LEU A 1 278 ? 7.935 7.606 -10.231 1.00 90.75 278 LEU A O 1
ATOM 2268 N N . ARG A 1 279 ? 9.885 8.687 -9.960 1.00 89.62 279 ARG A N 1
ATOM 2269 C CA . ARG A 1 279 ? 9.512 9.343 -8.690 1.00 89.62 279 ARG A CA 1
ATOM 2270 C C . ARG A 1 279 ? 8.290 10.240 -8.846 1.00 89.62 279 ARG A C 1
ATOM 2272 O O . ARG A 1 279 ? 7.371 10.198 -8.034 1.00 89.62 279 ARG A O 1
ATOM 2279 N N . THR A 1 280 ? 8.266 11.053 -9.901 1.00 88.38 280 THR A N 1
ATOM 2280 C CA . THR A 1 280 ? 7.133 11.941 -10.171 1.00 88.38 280 THR A CA 1
ATOM 2281 C C . THR A 1 280 ? 5.871 11.137 -10.477 1.00 88.38 280 THR A C 1
ATOM 2283 O O . THR A 1 280 ? 4.836 11.375 -9.867 1.00 88.38 280 THR A O 1
ATOM 2286 N N . HIS A 1 281 ? 5.948 10.143 -11.362 1.00 82.88 281 HIS A N 1
ATOM 2287 C CA . HIS A 1 281 ? 4.776 9.368 -11.779 1.00 82.88 281 HIS A CA 1
ATOM 2288 C C . HIS A 1 281 ? 4.301 8.383 -10.711 1.00 82.88 281 HIS A C 1
ATOM 2290 O O . HIS A 1 281 ? 3.099 8.164 -10.601 1.00 82.88 281 HIS A O 1
ATOM 2296 N N . SER A 1 282 ? 5.209 7.823 -9.904 1.00 84.19 282 SER A N 1
ATOM 2297 C CA . SER A 1 282 ? 4.822 6.985 -8.774 1.00 84.19 282 SER A CA 1
ATOM 2298 C C . SER A 1 282 ? 4.022 7.813 -7.783 1.00 84.19 282 SER A C 1
ATOM 2300 O O . SER A 1 282 ? 2.963 7.349 -7.395 1.00 84.19 282 SER A O 1
ATOM 2302 N N . SER A 1 283 ? 4.434 9.055 -7.469 1.00 83.38 283 SER A N 1
ATOM 2303 C CA . SER A 1 283 ? 3.769 9.935 -6.487 1.00 83.38 283 SER A CA 1
ATOM 2304 C C . SER A 1 283 ? 2.272 10.174 -6.744 1.00 83.38 283 SER A C 1
ATOM 2306 O O . SER A 1 283 ? 1.509 10.339 -5.794 1.00 83.38 283 SER A O 1
ATOM 2308 N N . TYR A 1 284 ? 1.838 10.131 -8.008 1.00 83.12 284 TYR A N 1
ATOM 2309 C CA . TYR A 1 284 ? 0.431 10.276 -8.399 1.00 83.12 284 TYR A CA 1
ATOM 2310 C C . TYR A 1 284 ? -0.382 8.979 -8.278 1.00 83.12 284 TYR A C 1
ATOM 2312 O O . TYR A 1 284 ? -1.611 9.014 -8.315 1.00 83.12 284 TYR A O 1
ATOM 2320 N N . CYS A 1 285 ? 0.282 7.834 -8.131 1.00 81.31 285 CYS A N 1
ATOM 2321 C CA . CYS A 1 285 ? -0.370 6.542 -8.026 1.00 81.31 285 CYS A CA 1
ATOM 2322 C C . CYS A 1 285 ? -0.972 6.339 -6.627 1.00 81.31 285 CYS A C 1
ATOM 2324 O O . CYS A 1 285 ? -0.259 6.232 -5.626 1.00 81.31 285 CYS A O 1
ATOM 2326 N N . ASN A 1 286 ? -2.303 6.258 -6.577 1.00 82.69 286 ASN A N 1
ATOM 2327 C CA . ASN A 1 286 ? -3.075 5.978 -5.363 1.00 82.69 286 ASN A CA 1
ATOM 2328 C C . ASN A 1 286 ? -3.614 4.540 -5.315 1.00 82.69 286 ASN A C 1
ATOM 2330 O O . ASN A 1 286 ? -4.315 4.188 -4.368 1.00 82.69 286 ASN A O 1
ATOM 2334 N N . ASP A 1 287 ? -3.308 3.719 -6.320 1.00 85.81 287 ASP A N 1
ATOM 2335 C CA . ASP A 1 287 ? -3.745 2.327 -6.389 1.00 85.81 287 ASP A CA 1
ATOM 2336 C C . ASP A 1 287 ? -2.607 1.386 -5.946 1.00 85.81 287 ASP A C 1
ATOM 2338 O O . ASP A 1 287 ? -1.579 1.310 -6.628 1.00 85.81 287 ASP A O 1
ATOM 2342 N N . PRO A 1 288 ? -2.757 0.658 -4.818 1.00 87.38 288 PRO A N 1
ATOM 2343 C CA . PRO A 1 288 ? -1.771 -0.321 -4.369 1.00 87.38 288 PRO A CA 1
ATOM 2344 C C . PRO A 1 288 ? -1.401 -1.361 -5.435 1.00 87.38 288 PRO A C 1
ATOM 2346 O O . PRO A 1 288 ? -0.235 -1.751 -5.517 1.00 87.38 288 PRO A O 1
ATOM 2349 N N . ASP A 1 289 ? -2.358 -1.808 -6.251 1.00 87.75 289 ASP A N 1
ATOM 2350 C CA . ASP A 1 289 ? -2.114 -2.865 -7.235 1.00 87.75 289 ASP A CA 1
ATOM 2351 C C . ASP A 1 289 ? -1.255 -2.347 -8.397 1.00 87.75 289 ASP A C 1
ATOM 2353 O O . ASP A 1 289 ? -0.284 -2.994 -8.795 1.00 87.75 289 ASP A O 1
ATOM 2357 N N . LEU A 1 290 ? -1.509 -1.120 -8.861 1.00 87.19 290 LEU A N 1
ATOM 2358 C CA . LEU A 1 290 ? -0.679 -0.466 -9.874 1.00 87.19 290 LEU A CA 1
ATOM 2359 C C . LEU A 1 290 ? 0.751 -0.194 -9.373 1.00 87.19 290 LEU A C 1
ATOM 2361 O O . LEU A 1 290 ? 1.705 -0.340 -10.139 1.00 87.19 290 LEU A O 1
ATOM 2365 N N . VAL A 1 291 ? 0.932 0.155 -8.092 1.00 88.56 291 VAL A N 1
ATOM 2366 C CA . VAL A 1 291 ? 2.274 0.320 -7.497 1.00 88.56 291 VAL A CA 1
ATOM 2367 C C . VAL A 1 291 ? 3.037 -1.010 -7.444 1.00 88.56 291 VAL A C 1
ATOM 2369 O O . VAL A 1 291 ? 4.241 -1.034 -7.716 1.00 88.56 291 VAL A O 1
ATOM 2372 N N . LEU A 1 292 ? 2.362 -2.125 -7.140 1.00 88.00 292 LEU A N 1
ATOM 2373 C CA . LEU A 1 292 ? 2.976 -3.459 -7.174 1.00 88.00 292 LEU A CA 1
ATOM 2374 C C . LEU A 1 292 ? 3.408 -3.851 -8.590 1.00 88.00 292 LEU A C 1
ATOM 2376 O O . LEU A 1 292 ? 4.536 -4.314 -8.783 1.00 88.00 292 LEU A O 1
ATOM 2380 N N . GLU A 1 293 ? 2.544 -3.628 -9.580 1.00 86.88 293 GLU A N 1
ATOM 2381 C CA . GLU A 1 293 ? 2.866 -3.875 -10.988 1.00 86.88 293 GLU A CA 1
ATOM 2382 C C . GLU A 1 293 ? 4.039 -3.008 -11.457 1.00 86.88 293 GLU A C 1
ATOM 2384 O O . GLU A 1 293 ? 4.972 -3.512 -12.085 1.00 86.88 293 GLU A O 1
ATOM 2389 N N . LEU A 1 294 ? 4.066 -1.726 -11.076 1.00 89.00 294 LEU A N 1
ATOM 2390 C CA . LEU A 1 294 ? 5.197 -0.838 -11.342 1.00 89.00 294 LEU A CA 1
ATOM 2391 C C . LEU A 1 294 ? 6.498 -1.387 -10.743 1.00 89.00 294 LEU A C 1
ATOM 2393 O O . LEU A 1 294 ? 7.518 -1.436 -11.431 1.00 89.00 294 LEU A O 1
ATOM 2397 N N . LYS A 1 295 ? 6.472 -1.841 -9.486 1.00 88.94 295 LYS A N 1
ATOM 2398 C CA . LYS A 1 295 ? 7.636 -2.461 -8.843 1.00 88.94 295 LYS A CA 1
ATOM 2399 C C . LYS A 1 295 ? 8.103 -3.703 -9.610 1.00 88.94 295 LYS A C 1
ATOM 2401 O O . LYS A 1 295 ? 9.303 -3.852 -9.830 1.00 88.94 295 LYS A O 1
ATOM 2406 N N . ASN A 1 296 ? 7.191 -4.562 -10.065 1.00 88.06 296 ASN A N 1
ATOM 2407 C CA . ASN A 1 296 ? 7.551 -5.752 -10.843 1.00 88.06 296 ASN A CA 1
ATOM 2408 C C . ASN A 1 296 ? 8.186 -5.376 -12.190 1.00 88.06 296 ASN A C 1
ATOM 2410 O O . ASN A 1 296 ? 9.201 -5.959 -12.572 1.00 88.06 296 ASN A O 1
ATOM 2414 N N . LEU A 1 297 ? 7.652 -4.360 -12.873 1.00 89.06 297 LEU A N 1
ATOM 2415 C CA . LEU A 1 297 ? 8.236 -3.836 -14.109 1.00 89.06 297 LEU A CA 1
ATOM 2416 C C . LEU A 1 297 ? 9.633 -3.242 -13.888 1.00 89.06 297 LEU A C 1
ATOM 2418 O O . LEU A 1 297 ? 10.521 -3.496 -14.698 1.00 89.06 297 LEU A O 1
ATOM 2422 N N . ILE A 1 298 ? 9.854 -2.501 -12.795 1.00 90.06 298 ILE A N 1
ATOM 2423 C CA . ILE A 1 298 ? 11.175 -1.945 -12.453 1.00 90.06 298 ILE A CA 1
ATOM 2424 C C . ILE A 1 298 ? 12.190 -3.065 -12.196 1.00 90.06 298 ILE A C 1
ATOM 2426 O O . ILE A 1 298 ? 13.318 -2.964 -12.674 1.00 90.06 298 ILE A O 1
ATOM 2430 N N . VAL A 1 299 ? 11.803 -4.132 -11.486 1.00 88.38 299 VAL A N 1
ATOM 2431 C CA . VAL A 1 299 ? 12.679 -5.293 -11.245 1.00 88.38 299 VAL A CA 1
ATOM 2432 C C . VAL A 1 299 ? 13.048 -5.973 -12.565 1.00 88.38 299 VAL A C 1
ATOM 2434 O O . VAL A 1 299 ? 14.229 -6.139 -12.848 1.00 88.38 299 VAL A O 1
ATOM 2437 N 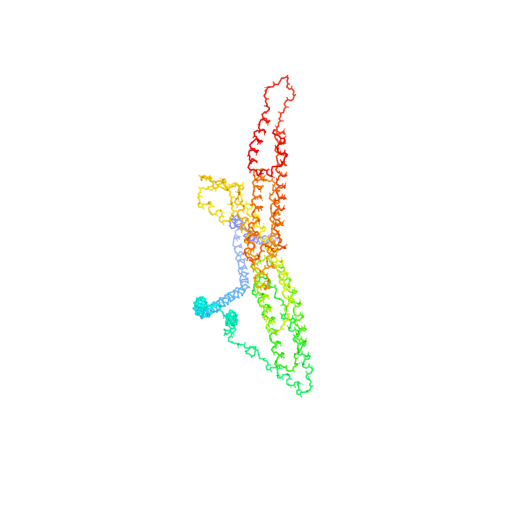N . ILE A 1 300 ? 12.067 -6.271 -13.427 1.00 86.94 300 ILE A N 1
ATOM 2438 C CA . ILE A 1 300 ? 12.321 -6.879 -14.746 1.00 86.94 300 ILE A CA 1
ATOM 2439 C C . ILE A 1 300 ? 13.225 -5.980 -15.601 1.00 86.94 300 ILE A C 1
ATOM 2441 O O . ILE A 1 300 ? 14.147 -6.462 -16.262 1.00 86.94 300 ILE A O 1
ATOM 2445 N N . PHE A 1 301 ? 12.979 -4.670 -15.587 1.00 88.69 301 PHE A N 1
ATOM 2446 C CA . PHE A 1 301 ? 13.786 -3.683 -16.298 1.00 88.69 301 PHE A CA 1
ATOM 2447 C C . PHE A 1 301 ? 15.238 -3.654 -15.793 1.00 88.69 301 PHE A C 1
ATOM 2449 O O . PHE A 1 301 ? 16.168 -3.652 -16.603 1.00 88.69 301 PHE A O 1
ATOM 2456 N N . ALA A 1 302 ? 15.435 -3.681 -14.471 1.00 88.56 302 ALA A N 1
ATOM 2457 C CA . ALA A 1 302 ? 16.754 -3.725 -13.849 1.00 88.56 302 ALA A CA 1
ATOM 2458 C C . ALA A 1 302 ? 17.498 -5.025 -14.193 1.00 88.56 302 ALA A C 1
ATOM 2460 O O . ALA A 1 302 ? 18.626 -4.960 -14.678 1.00 88.56 302 ALA A O 1
ATOM 2461 N N . ASP A 1 303 ? 16.856 -6.184 -14.039 1.00 84.69 303 ASP A N 1
ATOM 2462 C CA . ASP A 1 303 ? 17.455 -7.491 -14.337 1.00 84.69 303 ASP A CA 1
ATOM 2463 C C . ASP A 1 303 ? 17.844 -7.613 -15.819 1.00 84.69 303 ASP A C 1
ATOM 2465 O O . ASP A 1 303 ? 18.928 -8.097 -16.153 1.00 84.69 303 ASP A O 1
ATOM 2469 N N . THR A 1 304 ? 16.987 -7.115 -16.720 1.00 85.62 304 THR A N 1
ATOM 2470 C CA . THR A 1 304 ? 17.248 -7.124 -18.167 1.00 85.62 304 THR A CA 1
ATOM 2471 C C . THR A 1 304 ? 18.512 -6.336 -18.494 1.00 85.62 304 THR A C 1
ATOM 2473 O O . THR A 1 304 ? 19.403 -6.848 -19.167 1.00 85.62 304 THR A O 1
ATOM 2476 N N . LEU A 1 305 ? 18.632 -5.102 -17.995 1.00 85.75 305 LEU A N 1
ATOM 2477 C CA . LEU A 1 305 ? 19.790 -4.246 -18.269 1.00 85.75 305 LEU A CA 1
ATOM 2478 C C . LEU A 1 305 ? 21.056 -4.695 -17.532 1.00 85.75 305 LEU A C 1
ATOM 2480 O O . LEU A 1 305 ? 22.159 -4.543 -18.064 1.00 85.75 305 LEU A O 1
ATOM 2484 N N . GLN A 1 306 ? 20.914 -5.305 -16.356 1.00 86.44 306 GLN A N 1
ATOM 2485 C CA . GLN A 1 306 ? 22.023 -5.955 -15.665 1.00 86.44 306 GLN A CA 1
ATOM 2486 C C . GLN A 1 306 ? 22.599 -7.111 -16.497 1.00 86.44 306 GLN A C 1
ATOM 2488 O O . GLN A 1 306 ? 23.816 -7.289 -16.519 1.00 86.44 306 GLN A O 1
ATOM 2493 N N . GLY A 1 307 ? 21.756 -7.839 -17.241 1.00 81.44 307 GLY A N 1
ATOM 2494 C CA . GLY A 1 307 ? 22.180 -8.871 -18.194 1.00 81.44 307 GLY A CA 1
ATOM 2495 C C . GLY A 1 307 ? 23.094 -8.358 -19.317 1.00 81.44 307 GLY A C 1
ATOM 2496 O O . GLY A 1 307 ? 23.996 -9.077 -19.738 1.00 81.44 307 GLY A O 1
ATOM 2497 N N . TYR A 1 308 ? 22.930 -7.099 -19.739 1.00 79.62 308 TYR A N 1
ATOM 2498 C CA . TYR A 1 308 ? 23.817 -6.410 -20.696 1.00 79.62 308 TYR A CA 1
ATOM 2499 C C . TYR A 1 308 ? 25.010 -5.705 -20.015 1.00 79.62 308 TYR A C 1
ATOM 2501 O O . TYR A 1 308 ? 25.801 -5.008 -20.651 1.00 79.62 308 TYR A O 1
ATOM 2509 N N . GLY A 1 309 ? 25.165 -5.870 -18.699 1.00 82.06 309 GLY A N 1
ATOM 2510 C CA . GLY A 1 309 ? 26.273 -5.309 -17.931 1.00 82.06 309 GLY A CA 1
ATOM 2511 C C . GLY A 1 309 ? 26.129 -3.823 -17.593 1.00 82.06 309 GLY A C 1
ATOM 2512 O O . GLY A 1 309 ? 27.143 -3.180 -17.315 1.00 82.06 309 GLY A O 1
ATOM 2513 N N . PHE A 1 310 ? 24.920 -3.251 -17.618 1.00 86.94 310 PHE A N 1
ATOM 2514 C CA . PHE A 1 310 ? 24.681 -1.883 -17.141 1.00 86.94 310 PHE A CA 1
ATOM 2515 C C . PHE A 1 310 ? 24.532 -1.834 -15.607 1.00 86.94 310 PHE A C 1
ATOM 2517 O O . PHE A 1 310 ? 23.915 -2.723 -15.018 1.00 86.94 310 PHE A O 1
ATOM 2524 N N . PRO A 1 311 ? 25.054 -0.794 -14.924 1.00 89.12 311 PRO A N 1
ATOM 2525 C CA . PRO A 1 311 ? 24.902 -0.652 -13.477 1.00 89.12 311 PRO A CA 1
ATOM 2526 C C . PRO A 1 311 ? 23.479 -0.208 -13.098 1.00 89.12 311 PRO A C 1
ATOM 2528 O O . PRO A 1 311 ? 23.051 0.891 -13.453 1.00 89.12 311 PRO A O 1
ATOM 2531 N N . VAL A 1 312 ? 22.765 -1.035 -12.327 1.00 89.00 312 VAL A N 1
ATOM 2532 C CA . VAL A 1 312 ? 21.341 -0.831 -11.979 1.00 89.00 312 VAL A CA 1
ATOM 2533 C C . VAL A 1 312 ? 21.070 -0.549 -10.495 1.00 89.00 312 VAL A C 1
ATOM 2535 O O . VAL A 1 312 ? 19.923 -0.351 -10.115 1.00 89.00 312 VAL A O 1
ATOM 2538 N N . ASN A 1 313 ? 22.102 -0.447 -9.650 1.00 88.38 313 ASN A N 1
ATOM 2539 C CA . ASN A 1 313 ? 21.956 -0.286 -8.190 1.00 88.38 313 ASN A CA 1
ATOM 2540 C C . ASN A 1 313 ? 21.022 0.871 -7.781 1.00 88.38 313 ASN A C 1
ATOM 2542 O O . ASN A 1 313 ? 20.189 0.709 -6.897 1.00 88.38 313 ASN A O 1
ATOM 2546 N N . ARG A 1 314 ? 21.072 2.005 -8.495 1.00 90.75 314 ARG A N 1
ATOM 2547 C CA . ARG A 1 314 ? 20.209 3.168 -8.211 1.00 90.75 314 ARG A CA 1
ATOM 2548 C C . ARG A 1 314 ? 18.716 2.910 -8.470 1.00 90.75 314 ARG A C 1
ATOM 2550 O O . ARG A 1 314 ? 17.882 3.644 -7.952 1.00 90.75 314 ARG A O 1
ATOM 2557 N N . LEU A 1 315 ? 18.369 1.909 -9.286 1.00 89.69 315 LEU A N 1
ATOM 2558 C CA . LEU A 1 315 ? 16.978 1.477 -9.477 1.00 89.69 315 LEU A CA 1
ATOM 2559 C C . LEU A 1 315 ? 16.477 0.693 -8.261 1.00 89.69 315 LEU A C 1
ATOM 2561 O O . LEU A 1 315 ? 15.320 0.842 -7.884 1.00 89.69 315 LEU A O 1
ATOM 2565 N N . PHE A 1 316 ? 17.346 -0.085 -7.612 1.00 86.19 316 PHE A N 1
ATOM 2566 C CA . PHE A 1 316 ? 17.006 -0.754 -6.357 1.00 86.19 316 PHE A CA 1
ATOM 2567 C C . PHE A 1 316 ? 16.843 0.246 -5.207 1.00 86.19 316 PHE A C 1
ATOM 2569 O O . PHE A 1 316 ? 15.926 0.087 -4.406 1.00 86.19 316 PHE A O 1
ATOM 2576 N N . ASP A 1 317 ? 17.638 1.320 -5.175 1.00 87.69 317 ASP A N 1
ATOM 2577 C CA . ASP A 1 317 ? 17.429 2.420 -4.222 1.00 87.69 317 ASP A CA 1
ATOM 2578 C C . ASP A 1 317 ? 16.046 3.068 -4.407 1.00 87.69 317 ASP A C 1
ATOM 2580 O O . ASP A 1 317 ? 15.310 3.271 -3.440 1.00 87.69 317 ASP A O 1
ATOM 2584 N N . LEU A 1 318 ? 15.648 3.315 -5.662 1.00 90.25 318 LEU A N 1
ATOM 2585 C CA . LEU A 1 318 ? 14.316 3.826 -5.998 1.00 90.25 318 LEU A CA 1
ATOM 2586 C C . LEU A 1 318 ? 13.194 2.878 -5.540 1.00 90.25 318 LEU A C 1
ATOM 2588 O O . LEU A 1 318 ? 12.152 3.349 -5.091 1.00 90.25 318 LEU A O 1
ATOM 2592 N N . LEU A 1 319 ? 13.386 1.557 -5.612 1.00 87.94 319 LEU A N 1
ATOM 2593 C CA . LEU A 1 319 ? 12.387 0.596 -5.132 1.00 87.94 319 LEU A CA 1
ATOM 2594 C C . LEU A 1 319 ? 12.094 0.748 -3.630 1.00 87.94 319 LEU A C 1
ATOM 2596 O O . LEU A 1 319 ? 10.968 0.474 -3.215 1.00 87.94 319 LEU A O 1
ATOM 2600 N N . PHE A 1 320 ? 13.045 1.226 -2.816 1.00 84.19 320 PHE A N 1
ATOM 2601 C CA . PHE A 1 320 ? 12.778 1.531 -1.403 1.00 84.19 320 PHE A CA 1
ATOM 2602 C C . PHE A 1 320 ? 11.904 2.768 -1.225 1.00 84.19 320 PHE A C 1
ATOM 2604 O O . PHE A 1 320 ? 11.031 2.768 -0.364 1.00 84.19 320 PHE A O 1
ATOM 2611 N N . GLU A 1 321 ? 12.071 3.782 -2.068 1.00 87.31 321 GLU A N 1
ATOM 2612 C CA . GLU A 1 321 ? 11.190 4.953 -2.060 1.00 87.31 321 GLU A CA 1
ATOM 2613 C C . GLU A 1 321 ? 9.771 4.578 -2.516 1.00 87.31 321 GLU A C 1
ATOM 2615 O O . GLU A 1 321 ? 8.786 4.963 -1.886 1.00 87.31 321 GLU A O 1
ATOM 2620 N N . VAL A 1 322 ? 9.658 3.749 -3.563 1.00 88.31 322 VAL A N 1
ATOM 2621 C CA . VAL A 1 322 ? 8.368 3.228 -4.051 1.00 88.31 322 VAL A CA 1
ATOM 2622 C C . VAL A 1 322 ? 7.683 2.360 -2.989 1.00 88.31 322 VAL A C 1
ATOM 2624 O O . VAL A 1 322 ? 6.464 2.422 -2.846 1.00 88.31 322 VAL A O 1
ATOM 2627 N N . ARG A 1 323 ? 8.446 1.592 -2.200 1.00 86.75 323 ARG A N 1
ATOM 2628 C CA . ARG A 1 323 ? 7.922 0.829 -1.055 1.00 86.75 323 ARG A CA 1
ATOM 2629 C C . ARG A 1 323 ? 7.290 1.738 -0.011 1.00 86.75 323 ARG A C 1
ATOM 2631 O O . ARG A 1 323 ? 6.204 1.451 0.483 1.00 86.75 323 ARG A O 1
ATOM 2638 N N . ASP A 1 324 ? 7.987 2.802 0.368 1.00 86.25 324 ASP A N 1
ATOM 2639 C CA . ASP A 1 324 ? 7.497 3.705 1.406 1.00 86.25 324 ASP A CA 1
ATOM 2640 C C . ASP A 1 324 ? 6.203 4.384 0.936 1.00 86.25 324 ASP A C 1
ATOM 2642 O O . ASP A 1 324 ? 5.237 4.475 1.694 1.00 86.25 324 ASP A O 1
ATOM 2646 N N . GLN A 1 325 ? 6.124 4.723 -0.353 1.00 87.06 325 GLN A N 1
ATOM 2647 C CA . GLN A 1 325 ? 4.887 5.188 -0.964 1.00 87.06 325 GLN A CA 1
ATOM 2648 C C . GLN A 1 325 ? 3.775 4.122 -0.966 1.00 87.06 325 GLN A C 1
ATOM 2650 O O . GLN A 1 325 ? 2.637 4.429 -0.612 1.00 87.06 325 GLN A O 1
ATOM 2655 N N . TYR A 1 326 ? 4.083 2.878 -1.342 1.00 90.62 326 TYR A N 1
ATOM 2656 C CA . TYR A 1 326 ? 3.129 1.766 -1.311 1.00 90.62 326 TYR A CA 1
ATOM 2657 C C . TYR A 1 326 ? 2.521 1.589 0.085 1.00 90.62 326 TYR A C 1
ATOM 2659 O O . TYR A 1 326 ? 1.300 1.500 0.225 1.00 90.62 326 TYR A O 1
ATOM 2667 N N . ASN A 1 327 ? 3.363 1.621 1.121 1.00 89.38 327 ASN A N 1
ATOM 2668 C CA . ASN A 1 327 ? 2.933 1.535 2.512 1.00 89.38 327 ASN A CA 1
ATOM 2669 C C . ASN A 1 327 ? 2.002 2.693 2.893 1.00 89.38 327 ASN A C 1
ATOM 2671 O O . ASN A 1 327 ? 0.972 2.464 3.521 1.00 89.38 327 ASN A O 1
ATOM 2675 N N . GLU A 1 328 ? 2.305 3.927 2.487 1.00 90.31 328 GLU A N 1
ATOM 2676 C CA . GLU A 1 328 ? 1.420 5.074 2.728 1.00 90.31 328 GLU A CA 1
ATOM 2677 C C . GLU A 1 328 ? 0.052 4.917 2.045 1.00 90.31 328 GLU A C 1
ATOM 2679 O O . GLU A 1 328 ? -0.987 5.186 2.657 1.00 90.31 328 GLU A O 1
ATOM 2684 N N . THR A 1 329 ? 0.021 4.422 0.806 1.00 90.75 329 THR A N 1
ATOM 2685 C CA . THR A 1 329 ? -1.230 4.140 0.087 1.00 90.75 329 THR A CA 1
ATOM 2686 C C . THR A 1 329 ? -2.029 3.017 0.759 1.00 90.75 329 THR A C 1
ATOM 2688 O O . THR A 1 329 ? -3.243 3.152 0.939 1.00 90.75 329 THR A O 1
ATOM 2691 N N . LEU A 1 330 ? -1.368 1.945 1.213 1.00 92.75 330 LEU A N 1
ATOM 2692 C CA . LEU A 1 330 ? -2.012 0.886 1.997 1.00 92.75 330 LEU A CA 1
ATOM 2693 C C . LEU A 1 330 ? -2.604 1.427 3.302 1.00 92.75 330 LEU A C 1
ATOM 2695 O O . LEU A 1 330 ? -3.757 1.137 3.617 1.00 92.75 330 LEU A O 1
ATOM 2699 N N . LEU A 1 331 ? -1.860 2.250 4.045 1.00 93.75 331 LEU A N 1
ATOM 2700 C CA . LEU A 1 331 ? -2.334 2.830 5.304 1.00 93.75 331 LEU A CA 1
ATOM 2701 C C . LEU A 1 331 ? -3.588 3.688 5.096 1.00 93.75 331 LEU A C 1
ATOM 2703 O O . LEU A 1 331 ? -4.506 3.615 5.913 1.00 93.75 331 LEU A O 1
ATOM 2707 N N . LYS A 1 332 ? -3.670 4.449 3.995 1.00 92.69 332 LYS A N 1
ATOM 2708 C CA . LYS A 1 332 ? -4.880 5.206 3.623 1.00 92.69 332 LYS A CA 1
ATOM 2709 C C . LYS A 1 332 ? -6.061 4.287 3.308 1.00 92.69 332 LYS A C 1
ATOM 2711 O O . LYS A 1 332 ? -7.160 4.532 3.800 1.00 92.69 332 LYS A O 1
ATOM 2716 N N . LYS A 1 333 ? -5.844 3.219 2.530 1.00 93.38 333 LYS A N 1
ATOM 2717 C CA . LYS A 1 333 ? -6.891 2.238 2.196 1.00 93.38 333 LYS A CA 1
ATOM 2718 C C . LYS A 1 333 ? -7.431 1.551 3.455 1.00 93.38 333 LYS A C 1
ATOM 2720 O O . LYS A 1 333 ? -8.642 1.500 3.647 1.00 93.38 333 LYS A O 1
ATOM 2725 N N . TRP A 1 334 ? -6.555 1.104 4.354 1.00 95.75 334 TRP A N 1
ATOM 2726 C CA . TRP A 1 334 ? -6.969 0.456 5.604 1.00 95.75 334 TRP A CA 1
ATOM 2727 C C . TRP A 1 334 ? -7.604 1.419 6.612 1.00 95.75 334 TRP A C 1
ATOM 2729 O O . TRP A 1 334 ? -8.451 0.995 7.391 1.00 95.75 334 TRP A O 1
ATOM 2739 N N . ALA A 1 335 ? -7.280 2.717 6.570 1.00 95.56 335 ALA A N 1
ATOM 2740 C CA . ALA A 1 335 ? -7.989 3.722 7.365 1.00 95.56 335 ALA A CA 1
ATOM 2741 C C . ALA A 1 335 ? -9.489 3.773 7.032 1.00 95.56 335 ALA A C 1
ATOM 2743 O O . ALA A 1 335 ? -10.314 3.972 7.924 1.00 95.56 335 ALA A O 1
ATOM 2744 N N . LEU A 1 336 ? -9.842 3.596 5.753 1.00 94.81 336 LEU A N 1
ATOM 2745 C CA . LEU A 1 336 ? -11.234 3.520 5.308 1.00 94.81 336 LEU A CA 1
ATOM 2746 C C . LEU A 1 336 ? -11.882 2.208 5.755 1.00 94.81 336 LEU A C 1
ATOM 2748 O O . LEU A 1 336 ? -12.974 2.242 6.308 1.00 94.81 336 LEU A O 1
ATOM 2752 N N . VAL A 1 337 ? -11.180 1.080 5.604 1.00 96.12 337 VAL A N 1
ATOM 2753 C CA . VAL A 1 337 ? -11.671 -0.239 6.043 1.00 96.12 337 VAL A CA 1
ATOM 2754 C C . VAL A 1 337 ? -11.962 -0.258 7.545 1.00 96.12 337 VAL A C 1
ATOM 2756 O O . VAL A 1 337 ? -13.021 -0.712 7.960 1.00 96.12 337 VAL A O 1
ATOM 2759 N N . PHE A 1 338 ? -11.061 0.265 8.382 1.00 95.81 338 PHE A N 1
ATOM 2760 C CA . PHE A 1 338 ? -11.308 0.322 9.825 1.00 95.81 338 PHE A CA 1
ATOM 2761 C C . PHE A 1 338 ? -12.468 1.244 10.184 1.00 95.81 338 PHE A C 1
ATOM 2763 O O . PHE A 1 338 ? -13.226 0.935 11.097 1.00 95.81 338 PHE A O 1
ATOM 2770 N N . ARG A 1 339 ? -12.623 2.366 9.476 1.00 93.69 339 ARG A N 1
ATOM 2771 C CA . ARG A 1 339 ? -13.756 3.268 9.690 1.00 93.69 339 ARG A CA 1
ATOM 2772 C C . ARG A 1 339 ? -15.082 2.580 9.383 1.00 93.69 339 ARG A C 1
ATOM 2774 O O . ARG A 1 339 ? -15.987 2.677 10.199 1.00 93.69 339 ARG A O 1
ATOM 2781 N N . ASP A 1 340 ? -15.149 1.862 8.268 1.00 94.75 340 ASP A N 1
ATOM 2782 C CA . ASP A 1 340 ? -16.326 1.095 7.859 1.00 94.75 340 ASP A CA 1
ATOM 2783 C C . ASP A 1 340 ? -16.671 0.002 8.885 1.00 94.75 340 ASP A C 1
ATOM 2785 O O . ASP A 1 340 ? -17.817 -0.109 9.311 1.00 94.75 340 ASP A O 1
ATOM 2789 N N . ILE A 1 341 ? -15.663 -0.718 9.398 1.00 93.94 341 ILE A N 1
ATOM 2790 C CA . ILE A 1 341 ? -15.852 -1.702 10.479 1.00 93.94 341 ILE A CA 1
ATOM 2791 C C . ILE A 1 341 ? -16.456 -1.052 11.727 1.00 93.94 341 ILE A C 1
ATOM 2793 O O . ILE A 1 341 ? -17.385 -1.602 12.306 1.00 93.94 341 ILE A O 1
ATOM 2797 N N . PHE A 1 342 ? -15.948 0.107 12.154 1.00 92.00 342 PHE A N 1
ATOM 2798 C CA . PHE A 1 342 ? -16.498 0.802 13.320 1.00 92.00 342 PHE A CA 1
ATOM 2799 C C . PHE A 1 342 ? -17.895 1.380 13.062 1.00 92.00 342 PHE A C 1
ATOM 2801 O O . PHE A 1 342 ? -18.700 1.456 13.977 1.00 92.00 342 PHE A O 1
ATOM 2808 N N . GLU A 1 343 ? -18.209 1.805 11.842 1.00 89.50 343 GLU A N 1
ATOM 2809 C CA . GLU A 1 343 ? -19.543 2.322 11.510 1.00 89.50 343 GLU A CA 1
ATOM 2810 C C . GLU A 1 343 ? -20.607 1.220 11.431 1.00 89.50 343 GLU A C 1
ATOM 2812 O O . GLU A 1 343 ? -21.765 1.484 11.743 1.00 89.50 343 GLU A O 1
ATOM 2817 N N . GLN A 1 344 ? -20.220 -0.001 11.056 1.00 90.81 344 GLN A N 1
ATOM 2818 C CA . GLN A 1 344 ? -21.115 -1.159 10.967 1.00 90.81 344 GLN A CA 1
ATOM 2819 C C . GLN A 1 344 ? -21.218 -1.968 12.271 1.00 90.81 344 GLN A C 1
ATOM 2821 O O . GLN A 1 344 ? -22.072 -2.852 12.368 1.00 90.81 344 GLN A O 1
ATOM 2826 N N . ASP A 1 345 ? -20.346 -1.721 13.254 1.00 89.56 345 ASP A N 1
ATOM 2827 C CA . ASP A 1 345 ? -20.327 -2.487 14.501 1.00 89.56 345 ASP A CA 1
ATOM 2828 C C . ASP A 1 345 ? -21.572 -2.205 15.352 1.00 89.56 345 ASP A C 1
ATOM 2830 O O . ASP A 1 345 ? -22.059 -1.080 15.446 1.00 89.56 345 ASP A O 1
ATOM 2834 N N . ASN A 1 346 ? -22.076 -3.249 16.009 1.00 85.88 346 ASN A N 1
ATOM 2835 C CA . ASN A 1 346 ? -23.244 -3.152 16.885 1.00 85.88 346 ASN A CA 1
ATOM 2836 C C . ASN A 1 346 ? -22.869 -2.920 18.358 1.00 85.88 346 ASN A C 1
ATOM 2838 O O . ASN A 1 346 ? -23.759 -2.851 19.204 1.00 85.88 346 ASN A O 1
ATOM 2842 N N . TYR A 1 347 ? -21.566 -2.856 18.663 1.00 84.25 347 TYR A N 1
ATOM 2843 C CA . TYR A 1 347 ? -21.008 -2.621 19.997 1.00 84.25 347 TYR A CA 1
ATOM 2844 C C . TYR A 1 347 ? -21.650 -3.479 21.093 1.00 84.25 347 TYR A C 1
ATOM 2846 O O . TYR A 1 347 ? -21.863 -3.027 22.218 1.00 84.25 347 TYR A O 1
ATOM 2854 N N . SER A 1 348 ? -21.924 -4.745 20.769 1.00 85.56 348 SER A N 1
ATOM 2855 C CA . SER A 1 348 ? -22.494 -5.717 21.699 1.00 85.56 348 SER A CA 1
ATOM 2856 C C . SER A 1 348 ? -21.638 -6.987 21.789 1.00 85.56 348 SER A C 1
ATOM 2858 O O . SER A 1 348 ? -20.960 -7.335 20.815 1.00 85.56 348 SER A O 1
ATOM 2860 N N . PRO A 1 349 ? -21.658 -7.697 22.934 1.00 85.69 349 PRO A N 1
ATOM 2861 C CA . PRO A 1 349 ? -21.030 -9.009 23.071 1.00 85.69 349 PRO A CA 1
ATOM 2862 C C . PRO A 1 349 ? -21.545 -9.985 22.009 1.00 85.69 349 PRO A C 1
ATOM 2864 O O . PRO A 1 349 ? -22.756 -10.089 21.811 1.00 85.69 349 PRO A O 1
ATOM 2867 N N . ILE A 1 350 ? -20.652 -10.726 21.348 1.00 86.94 350 ILE A N 1
ATOM 2868 C CA . ILE A 1 350 ? -21.038 -11.663 20.281 1.00 86.94 350 ILE A CA 1
ATOM 2869 C C . ILE A 1 350 ? -21.855 -12.822 20.879 1.00 86.94 350 ILE A C 1
ATOM 2871 O O . ILE A 1 350 ? -21.302 -13.597 21.671 1.00 86.94 350 ILE A O 1
ATOM 2875 N N . PRO A 1 351 ? -23.137 -12.992 20.502 1.00 86.12 351 PRO A N 1
ATOM 2876 C CA . PRO A 1 351 ? -23.902 -14.173 20.868 1.00 86.12 351 PRO A CA 1
ATOM 2877 C C . PRO A 1 351 ? -23.445 -15.360 20.017 1.00 86.12 351 PRO A C 1
ATOM 2879 O O . PRO A 1 351 ? -23.181 -15.219 18.825 1.00 86.12 351 PRO A O 1
ATOM 2882 N N . VAL A 1 352 ? -23.331 -16.523 20.645 1.00 85.88 352 VAL A N 1
ATOM 2883 C CA . VAL A 1 352 ? -22.942 -17.773 19.998 1.00 85.88 352 VAL A CA 1
ATOM 2884 C C . VAL A 1 352 ? -23.932 -18.841 20.426 1.00 85.88 352 VAL A C 1
ATOM 2886 O O . VAL A 1 352 ? -23.923 -19.283 21.578 1.00 85.88 352 VAL A O 1
ATOM 2889 N N . GLU A 1 353 ? -24.802 -19.245 19.509 1.00 85.88 353 GLU A N 1
ATOM 2890 C CA . GLU A 1 353 ? -25.881 -20.187 19.812 1.00 85.88 353 GLU A CA 1
ATOM 2891 C C . GLU A 1 353 ? -25.423 -21.637 19.664 1.00 85.88 353 GLU A C 1
ATOM 2893 O O . GLU A 1 353 ? -25.873 -22.500 20.413 1.00 85.88 353 GLU A O 1
ATOM 2898 N N . ASN A 1 354 ? -24.476 -21.895 18.756 1.00 86.94 354 ASN A N 1
ATOM 2899 C CA . ASN A 1 354 ? -24.041 -23.242 18.392 1.00 86.94 354 ASN A CA 1
ATOM 2900 C C . ASN A 1 354 ? -22.512 -23.397 18.393 1.00 86.94 354 ASN A C 1
ATOM 2902 O O . ASN A 1 354 ? -21.754 -22.436 18.246 1.00 86.94 354 ASN A O 1
ATOM 2906 N N . GLU A 1 355 ? -22.039 -24.644 18.486 1.00 85.38 355 GLU A N 1
ATOM 2907 C CA . GLU A 1 355 ? -20.604 -24.960 18.424 1.00 85.38 355 GLU A CA 1
ATOM 2908 C C . GLU A 1 355 ? -19.973 -24.591 17.069 1.00 85.38 355 GLU A C 1
ATOM 2910 O O . GLU A 1 355 ? -18.797 -24.230 17.006 1.00 85.38 355 GLU A O 1
ATOM 2915 N N . GLU A 1 356 ? -20.749 -24.632 15.984 1.00 85.94 356 GLU A N 1
ATOM 2916 C CA . GLU A 1 356 ? -20.295 -24.233 14.646 1.00 85.94 356 GLU A CA 1
ATOM 2917 C C . GLU A 1 356 ? -19.977 -22.735 14.571 1.00 85.94 356 GLU A C 1
ATOM 2919 O O . GLU A 1 356 ? -18.910 -22.352 14.088 1.00 85.94 356 GLU A O 1
ATOM 2924 N N . GLU A 1 357 ? -20.851 -21.889 15.124 1.00 83.62 357 GLU A N 1
ATOM 2925 C CA . GLU A 1 357 ? -20.633 -20.441 15.213 1.00 83.62 357 GLU A CA 1
ATOM 2926 C C . GLU A 1 357 ? -19.429 -20.118 16.099 1.00 83.62 357 GLU A C 1
ATOM 2928 O O . GLU A 1 357 ? -18.602 -19.275 15.746 1.00 83.62 357 GLU A O 1
ATOM 2933 N N . TYR A 1 358 ? -19.273 -20.845 17.211 1.00 83.88 358 TYR A N 1
ATOM 2934 C CA . TYR A 1 358 ? -18.105 -20.717 18.076 1.00 83.88 358 TYR A CA 1
ATOM 2935 C C . TYR A 1 358 ? -16.815 -21.012 17.303 1.00 83.88 358 TYR A C 1
ATOM 2937 O O . TYR A 1 358 ? -15.899 -20.190 17.279 1.00 83.88 358 TYR A O 1
ATOM 2945 N N . LYS A 1 359 ? -16.755 -22.152 16.601 1.00 84.00 359 LYS A N 1
ATOM 2946 C CA . LYS A 1 359 ? -15.596 -22.534 15.780 1.00 84.00 359 LYS A CA 1
ATOM 2947 C C . LYS A 1 359 ? -15.318 -21.522 14.672 1.00 84.00 359 LYS A C 1
ATOM 2949 O O . LYS A 1 359 ? -14.152 -21.220 14.424 1.00 84.00 359 LYS A O 1
ATOM 2954 N N . ALA A 1 360 ? -16.351 -20.964 14.042 1.00 84.75 360 ALA A N 1
ATOM 2955 C CA . ALA A 1 360 ? -16.187 -19.929 13.026 1.00 84.75 360 ALA A CA 1
ATOM 2956 C C . ALA A 1 360 ? -15.493 -18.681 13.599 1.00 84.75 360 ALA A C 1
ATOM 2958 O O . ALA A 1 360 ? -14.515 -18.205 13.016 1.00 84.75 360 ALA A O 1
ATOM 2959 N N . VAL A 1 361 ? -15.918 -18.196 14.771 1.00 82.56 361 VAL A N 1
ATOM 2960 C CA . VAL A 1 361 ? -15.296 -17.029 15.419 1.00 82.56 361 VAL A CA 1
ATOM 2961 C C . VAL A 1 361 ? -13.866 -17.336 15.870 1.00 82.56 361 VAL A C 1
ATOM 2963 O O . VAL A 1 361 ? -12.960 -16.560 15.558 1.00 82.56 361 VAL A O 1
ATOM 2966 N N . ILE A 1 362 ? -13.634 -18.485 16.515 1.00 84.19 362 ILE A N 1
ATOM 2967 C CA . ILE A 1 362 ? -12.300 -18.893 16.990 1.00 84.19 362 ILE A CA 1
ATOM 2968 C C . ILE A 1 362 ? -11.314 -19.114 15.832 1.00 84.19 362 ILE A C 1
ATOM 2970 O O . ILE A 1 362 ? -10.138 -18.769 15.936 1.00 84.19 362 ILE A O 1
ATOM 2974 N N . SER A 1 363 ? -11.784 -19.626 14.689 1.00 82.94 363 SER A N 1
ATOM 2975 C CA . SER A 1 363 ? -10.945 -19.783 13.493 1.00 82.94 363 SER A CA 1
ATOM 2976 C C . SER A 1 363 ? -10.451 -18.442 12.942 1.00 82.94 363 SER A C 1
ATOM 2978 O O . SER A 1 363 ? -9.350 -18.351 12.393 1.00 82.94 363 SER A O 1
ATOM 2980 N N . ARG A 1 364 ? -11.247 -17.377 13.110 1.00 82.94 364 ARG A N 1
ATOM 2981 C CA . ARG A 1 364 ? -10.885 -16.033 12.659 1.00 82.94 364 ARG A CA 1
ATOM 2982 C C . ARG A 1 364 ? -10.030 -15.300 13.685 1.00 82.94 364 ARG A C 1
ATOM 2984 O O . ARG A 1 364 ? -9.090 -14.610 13.283 1.00 82.94 364 ARG A O 1
ATOM 2991 N N . PHE A 1 365 ? -10.342 -15.465 14.968 1.00 86.19 365 PHE A N 1
ATOM 2992 C CA . PHE A 1 365 ? -9.679 -14.815 16.088 1.00 86.19 365 PHE A CA 1
ATOM 2993 C C . PHE A 1 365 ? -9.349 -15.829 17.195 1.00 86.19 365 PHE A C 1
ATOM 2995 O O . PHE A 1 365 ? -10.270 -16.357 17.818 1.00 86.19 365 PHE A O 1
ATOM 3002 N N . PRO A 1 366 ? -8.058 -16.083 17.479 1.00 81.00 366 PRO A N 1
ATOM 3003 C CA . PRO A 1 366 ? -7.655 -17.029 18.512 1.00 81.00 366 PRO A CA 1
ATOM 3004 C C . PRO A 1 366 ? -7.983 -16.474 19.907 1.00 81.00 366 PRO A C 1
ATOM 3006 O O . PRO A 1 366 ? -7.210 -15.723 20.505 1.00 81.00 366 PRO A O 1
ATOM 3009 N N . PHE A 1 367 ? -9.149 -16.847 20.428 1.00 79.31 367 PHE A N 1
ATOM 3010 C CA . PHE A 1 367 ? -9.618 -16.502 21.765 1.00 79.31 367 PHE A CA 1
ATOM 3011 C C . PHE A 1 367 ? -9.682 -17.757 22.636 1.00 79.31 367 PHE A C 1
ATOM 3013 O O . PHE A 1 367 ? -10.304 -18.740 22.249 1.00 79.31 367 PHE A O 1
ATOM 3020 N N . HIS A 1 368 ? -9.049 -17.708 23.807 1.00 74.38 368 HIS A N 1
ATOM 3021 C CA . HIS A 1 368 ? -9.032 -18.810 24.766 1.00 74.38 368 HIS A CA 1
ATOM 3022 C C . HIS A 1 368 ? -9.482 -18.279 26.122 1.00 74.38 368 HIS A C 1
ATOM 3024 O O . HIS A 1 368 ? -8.835 -17.391 26.683 1.00 74.38 368 HIS A O 1
ATOM 3030 N N . ASP A 1 369 ? -10.586 -18.817 26.628 1.00 76.00 369 ASP A N 1
ATOM 3031 C CA . ASP A 1 369 ? -11.124 -18.478 27.942 1.00 76.00 369 ASP A CA 1
ATOM 3032 C C . ASP A 1 369 ? -11.734 -19.732 28.572 1.00 76.00 369 ASP A C 1
ATOM 3034 O O . ASP A 1 369 ? -12.774 -20.239 28.142 1.00 76.00 369 ASP A O 1
ATOM 3038 N N . ALA A 1 370 ? -11.061 -20.229 29.610 1.00 71.31 370 ALA A N 1
ATOM 3039 C CA . ALA A 1 370 ? -11.397 -21.481 30.274 1.00 71.31 370 ALA A CA 1
ATOM 3040 C C . ALA A 1 370 ? -12.762 -21.450 30.984 1.00 71.31 370 ALA A C 1
ATOM 3042 O O . ALA A 1 370 ? -13.322 -22.514 31.262 1.00 71.31 370 ALA A O 1
ATOM 3043 N N . GLU A 1 371 ? -13.296 -20.271 31.311 1.00 73.06 371 GLU A N 1
ATOM 3044 C CA . GLU A 1 371 ? -14.615 -20.139 31.935 1.00 73.06 371 GLU A CA 1
ATOM 3045 C C . GLU A 1 371 ? -15.723 -20.187 30.882 1.00 73.06 371 GLU A C 1
ATOM 3047 O O . GLU A 1 371 ? -16.713 -20.898 31.058 1.00 73.06 371 GLU A O 1
ATOM 3052 N N . ILE A 1 372 ? -15.524 -19.516 29.745 1.00 73.69 372 ILE A N 1
ATOM 3053 C CA . ILE A 1 372 ? -16.482 -19.498 28.629 1.00 73.69 372 ILE A CA 1
ATOM 3054 C C . ILE A 1 372 ? -16.504 -20.848 27.898 1.00 73.69 372 ILE A C 1
ATOM 3056 O O . ILE A 1 372 ? -17.560 -21.322 27.467 1.00 73.69 372 ILE A O 1
ATOM 3060 N N . GLU A 1 373 ? -15.365 -21.528 27.790 1.00 75.75 373 GLU A N 1
ATOM 3061 C CA . GLU A 1 373 ? -15.279 -22.867 27.199 1.00 75.75 373 GLU A CA 1
ATOM 3062 C C . GLU A 1 373 ? -16.127 -23.896 27.965 1.00 75.75 373 GLU A C 1
ATOM 3064 O O . GLU A 1 373 ? -16.791 -24.722 27.337 1.00 75.75 373 GLU A O 1
ATOM 3069 N N . LYS A 1 374 ? -16.203 -23.786 29.299 1.00 77.69 374 LYS A N 1
ATOM 3070 C CA . LYS A 1 374 ? -16.981 -24.692 30.166 1.00 77.69 374 LYS A CA 1
ATOM 3071 C C . LYS A 1 374 ? -18.489 -24.430 30.175 1.00 77.69 374 LYS A C 1
ATOM 3073 O O . LYS A 1 374 ? -19.243 -25.304 30.599 1.00 77.69 374 LYS A O 1
ATOM 3078 N N . GLN A 1 375 ? -18.941 -23.251 29.749 1.00 78.62 375 GLN A N 1
ATOM 3079 C CA . GLN A 1 375 ? -20.370 -22.925 29.712 1.00 78.62 375 GLN A CA 1
ATOM 3080 C C . GLN A 1 375 ? -21.111 -23.765 28.659 1.00 78.62 375 GLN A C 1
ATOM 3082 O O . GLN A 1 375 ? -20.528 -24.181 27.656 1.00 78.62 375 GLN A O 1
ATOM 3087 N N . GLN A 1 376 ? -22.404 -24.013 28.880 1.00 76.12 376 GLN A N 1
ATOM 3088 C CA . GLN A 1 376 ? -23.295 -24.589 27.867 1.00 76.12 376 GLN A CA 1
ATOM 3089 C C . GLN A 1 376 ? -23.816 -23.480 26.944 1.00 76.12 376 GLN A C 1
ATOM 3091 O O . GLN A 1 376 ? -23.870 -22.317 27.338 1.00 76.12 376 GLN A O 1
ATOM 3096 N N . PHE A 1 377 ? -24.170 -23.826 25.708 1.00 81.44 377 PHE A N 1
ATOM 3097 C CA . PHE A 1 377 ? -24.743 -22.868 24.763 1.00 81.44 377 PHE A CA 1
ATOM 3098 C C . PHE A 1 377 ? -26.157 -22.430 25.197 1.00 81.44 377 PHE A C 1
ATOM 3100 O O . PHE A 1 377 ? -26.879 -23.248 25.774 1.00 81.44 377 PHE A O 1
ATOM 3107 N N . PRO A 1 378 ? -26.578 -21.177 24.927 1.00 81.00 378 PRO A N 1
ATOM 3108 C CA . PRO A 1 378 ? -25.884 -20.133 24.163 1.00 81.00 378 PRO A CA 1
ATOM 3109 C C . PRO A 1 378 ? -24.810 -19.393 24.981 1.00 81.00 378 PRO A C 1
ATOM 3111 O O . PRO A 1 378 ? -25.037 -18.989 26.121 1.00 81.00 378 PRO A O 1
ATOM 3114 N N . LYS A 1 379 ? -23.638 -19.178 24.375 1.00 84.50 379 LYS A N 1
ATOM 3115 C CA . LYS A 1 379 ? -22.502 -18.454 24.968 1.00 84.50 379 LYS A CA 1
ATOM 3116 C C . LYS A 1 379 ? -22.497 -17.003 24.499 1.00 84.50 379 LYS A C 1
ATOM 3118 O O . LYS A 1 379 ? -22.986 -16.692 23.417 1.00 84.50 379 LYS A O 1
ATOM 3123 N N . LYS A 1 380 ? -21.902 -16.109 25.287 1.00 83.00 380 LYS A N 1
ATOM 3124 C CA . LYS A 1 380 ? -21.646 -14.722 24.874 1.00 83.00 380 LYS A CA 1
ATOM 3125 C C . LYS A 1 380 ? -20.164 -14.427 25.003 1.00 83.00 380 LYS A C 1
ATOM 3127 O O . LYS A 1 380 ? -19.611 -14.533 26.095 1.00 83.00 380 LYS A O 1
ATOM 3132 N N . LEU A 1 381 ? -19.522 -14.077 23.895 1.00 84.44 381 LEU A N 1
ATOM 3133 C CA . LEU A 1 381 ? -18.132 -13.639 23.917 1.00 84.44 381 LEU A CA 1
ATOM 3134 C C . LEU A 1 381 ? -18.087 -12.166 24.342 1.00 84.44 381 LEU A C 1
ATOM 3136 O O . LEU A 1 381 ? -18.872 -11.377 23.822 1.00 84.44 381 LEU A O 1
ATOM 3140 N N . PRO A 1 382 ? -17.175 -11.771 25.245 1.00 85.00 382 PRO A N 1
ATOM 3141 C CA . PRO A 1 382 ? -17.138 -10.416 25.806 1.00 85.00 382 PRO A CA 1
ATOM 3142 C C . PRO A 1 382 ? -16.813 -9.331 24.770 1.00 85.00 382 PRO A C 1
ATOM 3144 O O . PRO A 1 382 ? -17.148 -8.167 24.962 1.00 85.00 382 PRO A O 1
ATOM 3147 N N . MET A 1 383 ? -16.163 -9.702 23.668 1.00 87.19 383 MET A N 1
ATOM 3148 C CA . MET A 1 383 ? -15.822 -8.805 22.567 1.00 87.19 383 MET A CA 1
ATOM 3149 C C . MET A 1 383 ? -16.972 -8.662 21.565 1.00 87.19 383 MET A C 1
ATOM 3151 O O . MET A 1 383 ? -17.794 -9.565 21.424 1.00 87.19 383 MET A O 1
ATOM 3155 N N . SER A 1 384 ? -16.971 -7.557 20.825 1.00 91.00 384 SER A N 1
ATOM 3156 C CA . SER A 1 384 ? -17.856 -7.332 19.670 1.00 91.00 384 SER A CA 1
ATOM 3157 C C . SER A 1 384 ? -17.250 -7.842 18.353 1.00 91.00 384 SER A C 1
ATOM 3159 O O . SER A 1 384 ? -16.064 -8.188 18.289 1.00 91.00 384 SER A O 1
ATOM 3161 N N . GLN A 1 385 ? -18.053 -7.858 17.281 1.00 89.06 385 GLN A N 1
ATOM 3162 C CA . GLN A 1 385 ? -17.633 -8.327 15.952 1.00 89.06 385 GLN A CA 1
ATOM 3163 C C . GLN A 1 385 ? -16.489 -7.503 15.344 1.00 89.06 385 GLN A C 1
ATOM 3165 O O . GLN A 1 385 ? -15.732 -8.038 14.526 1.00 89.06 385 GLN A O 1
ATOM 3170 N N . SER A 1 386 ? -16.295 -6.249 15.769 1.00 91.94 386 SER A N 1
ATOM 3171 C CA . SER A 1 386 ? -15.169 -5.435 15.300 1.00 91.94 386 SER A CA 1
ATOM 3172 C C . SER A 1 386 ? -13.806 -6.042 15.645 1.00 91.94 386 SER A C 1
ATOM 3174 O O . SER A 1 386 ? -12.886 -5.940 14.837 1.00 91.94 386 SER A O 1
ATOM 3176 N N . VAL A 1 387 ? -13.649 -6.746 16.774 1.00 92.56 387 VAL A N 1
ATOM 3177 C CA . VAL A 1 387 ? -12.342 -7.294 17.191 1.00 92.56 387 VAL A CA 1
ATOM 3178 C C . VAL A 1 387 ? -11.840 -8.393 16.238 1.00 92.56 387 VAL A C 1
ATOM 3180 O O . VAL A 1 387 ? -10.752 -8.224 15.673 1.00 92.56 387 VAL A O 1
ATOM 3183 N N . PRO A 1 388 ? -12.597 -9.481 15.967 1.00 91.69 388 PRO A N 1
ATOM 3184 C CA . PRO A 1 388 ? -12.187 -10.477 14.975 1.00 91.69 388 PRO A CA 1
ATOM 3185 C C . PRO A 1 388 ? -12.003 -9.901 13.568 1.00 91.69 388 PRO A C 1
ATOM 3187 O O . PRO A 1 388 ? -11.118 -10.344 12.831 1.00 91.69 388 PRO A O 1
ATOM 3190 N N . GLN A 1 389 ? -12.824 -8.919 13.181 1.00 92.44 389 GLN A N 1
ATOM 3191 C CA . GLN A 1 389 ? -12.720 -8.268 11.876 1.00 92.44 389 GLN A CA 1
ATOM 3192 C C . GLN A 1 389 ? -11.430 -7.452 11.750 1.00 92.44 389 GLN A C 1
ATOM 3194 O O . GLN A 1 389 ? -10.686 -7.656 10.792 1.00 92.44 389 GLN A O 1
ATOM 3199 N N . ILE A 1 390 ? -11.115 -6.602 12.732 1.00 94.00 390 ILE A N 1
ATOM 3200 C CA . ILE A 1 390 ? -9.872 -5.820 12.768 1.00 94.00 390 ILE A CA 1
ATOM 3201 C C . ILE A 1 390 ? -8.666 -6.757 12.745 1.00 94.00 390 ILE A C 1
ATOM 3203 O O . ILE A 1 390 ? -7.766 -6.557 11.934 1.00 94.00 390 ILE A O 1
ATOM 3207 N N . TYR A 1 391 ? -8.659 -7.817 13.560 1.00 92.94 391 TYR A N 1
ATOM 3208 C CA . TYR A 1 391 ? -7.567 -8.793 13.557 1.00 92.94 391 TYR A CA 1
ATOM 3209 C C . TYR A 1 391 ? -7.371 -9.444 12.177 1.00 92.94 391 TYR A C 1
ATOM 3211 O O . TYR A 1 391 ? -6.245 -9.535 11.686 1.00 92.94 391 TYR A O 1
ATOM 3219 N N . SER A 1 392 ? -8.460 -9.840 11.508 1.00 93.12 392 SER A N 1
ATOM 3220 C CA . SER A 1 392 ? -8.398 -10.368 10.141 1.00 93.12 392 SER A CA 1
ATOM 3221 C C . SER A 1 392 ? -7.838 -9.339 9.156 1.00 93.12 392 SER A C 1
ATOM 3223 O O . SER A 1 392 ? -6.962 -9.674 8.365 1.00 93.12 392 SER A O 1
ATOM 3225 N N . GLN A 1 393 ? -8.291 -8.086 9.224 1.00 95.12 393 GLN A N 1
ATOM 3226 C CA . GLN A 1 393 ? -7.819 -7.023 8.334 1.00 95.12 393 GLN A CA 1
ATOM 3227 C C . GLN A 1 393 ? -6.351 -6.659 8.569 1.00 95.12 393 GLN A C 1
ATOM 3229 O O . GLN A 1 393 ? -5.644 -6.338 7.616 1.00 95.12 393 GLN A O 1
ATOM 3234 N N . VAL A 1 394 ? -5.859 -6.736 9.809 1.00 94.50 394 VAL A N 1
ATOM 3235 C CA . VAL A 1 394 ? -4.432 -6.541 10.102 1.00 94.50 394 VAL A CA 1
ATOM 3236 C C . VAL A 1 394 ? -3.595 -7.677 9.504 1.00 94.50 394 VAL A C 1
ATOM 3238 O O . VAL A 1 394 ? -2.542 -7.404 8.931 1.00 94.50 394 VAL A O 1
ATOM 3241 N N . LYS A 1 395 ? -4.067 -8.933 9.540 1.00 92.88 395 LYS A N 1
ATOM 3242 C CA . LYS A 1 395 ? -3.395 -10.044 8.836 1.00 92.88 395 LYS A CA 1
ATOM 3243 C C . LYS A 1 395 ? -3.342 -9.819 7.323 1.00 92.88 395 LYS A C 1
ATOM 3245 O O . LYS A 1 395 ? -2.283 -9.997 6.727 1.00 92.88 395 LYS A O 1
ATOM 3250 N N . GLU A 1 396 ? -4.440 -9.371 6.715 1.00 93.88 396 GLU A N 1
ATOM 3251 C CA . GLU A 1 396 ? -4.472 -9.028 5.284 1.00 93.88 396 GLU A CA 1
ATOM 3252 C C . GLU A 1 396 ? -3.491 -7.897 4.937 1.00 93.88 396 GLU A C 1
ATOM 3254 O O . GLU A 1 396 ? -2.791 -7.963 3.927 1.00 93.88 396 GLU A O 1
ATOM 3259 N N . PHE A 1 397 ? -3.364 -6.885 5.801 1.00 95.00 397 PHE A N 1
ATOM 3260 C CA . PHE A 1 397 ? -2.364 -5.828 5.630 1.00 95.00 397 PHE A CA 1
ATOM 3261 C C . PHE A 1 397 ? -0.927 -6.369 5.673 1.00 95.00 397 PHE A C 1
ATOM 3263 O O . PHE A 1 397 ? -0.084 -5.961 4.868 1.00 95.00 397 PHE A O 1
ATOM 3270 N N . ILE A 1 398 ? -0.637 -7.288 6.600 1.00 92.75 398 ILE A N 1
ATOM 3271 C CA . ILE A 1 398 ? 0.678 -7.935 6.709 1.00 92.75 398 ILE A CA 1
ATOM 3272 C C . ILE A 1 398 ? 0.981 -8.718 5.426 1.00 92.75 398 ILE A C 1
ATOM 3274 O O . ILE A 1 398 ? 2.074 -8.578 4.878 1.00 92.75 398 ILE A O 1
ATOM 3278 N N . TYR A 1 399 ? 0.013 -9.472 4.893 1.00 91.50 399 TYR A N 1
ATOM 3279 C CA . TYR A 1 399 ? 0.175 -10.168 3.614 1.00 91.50 399 TYR A CA 1
ATOM 3280 C C . TYR A 1 399 ? 0.397 -9.211 2.440 1.00 91.50 399 TYR A C 1
ATOM 3282 O O . TYR A 1 399 ? 1.287 -9.449 1.625 1.00 91.50 399 TYR A O 1
ATOM 3290 N N . ALA A 1 400 ? -0.350 -8.108 2.363 1.00 91.19 400 ALA A N 1
ATOM 3291 C CA . ALA A 1 400 ? -0.148 -7.095 1.327 1.00 91.19 400 ALA A CA 1
ATOM 3292 C C . ALA A 1 400 ? 1.262 -6.476 1.403 1.00 91.19 400 ALA A C 1
ATOM 3294 O O . ALA A 1 400 ? 1.953 -6.347 0.391 1.00 91.19 400 ALA A O 1
ATOM 3295 N N . SER A 1 401 ? 1.733 -6.176 2.615 1.00 90.44 401 SER A N 1
ATOM 3296 C CA . SER A 1 401 ? 3.083 -5.651 2.860 1.00 90.44 401 SER A CA 1
ATOM 3297 C C . SER A 1 401 ? 4.174 -6.670 2.497 1.00 90.44 401 SER A C 1
ATOM 3299 O O . SER A 1 401 ? 5.215 -6.312 1.936 1.00 90.44 401 SER A O 1
ATOM 3301 N N . LEU A 1 402 ? 3.931 -7.957 2.758 1.00 89.44 402 LEU A N 1
ATOM 3302 C CA . LEU A 1 402 ? 4.826 -9.045 2.365 1.00 89.44 402 LEU A CA 1
ATOM 3303 C C . LEU A 1 402 ? 4.893 -9.204 0.844 1.00 89.44 402 LEU A C 1
ATOM 3305 O O . LEU A 1 402 ? 5.990 -9.335 0.306 1.00 89.44 402 LEU A O 1
ATOM 3309 N N . LYS A 1 403 ? 3.752 -9.129 0.148 1.00 87.88 403 LYS A N 1
ATOM 3310 C CA . LYS A 1 403 ? 3.662 -9.248 -1.316 1.00 87.88 403 LYS A CA 1
ATOM 3311 C C . LYS A 1 403 ? 4.567 -8.242 -2.035 1.00 87.88 403 LYS A C 1
ATOM 3313 O O . LYS A 1 403 ? 5.178 -8.565 -3.050 1.00 87.88 403 LYS A O 1
ATOM 3318 N N . PHE A 1 404 ? 4.724 -7.034 -1.490 1.00 85.69 404 PHE A N 1
ATOM 3319 C CA . PHE A 1 404 ? 5.670 -6.053 -2.034 1.00 85.69 404 PHE A CA 1
ATOM 3320 C C . PHE A 1 404 ? 7.134 -6.512 -1.912 1.00 85.69 404 PHE A C 1
ATOM 3322 O O . PHE A 1 404 ? 7.951 -6.249 -2.798 1.00 85.69 404 PHE A O 1
ATOM 3329 N N . SER A 1 405 ? 7.461 -7.212 -0.824 1.00 81.94 405 SER A N 1
ATOM 3330 C CA . SER A 1 405 ? 8.817 -7.681 -0.509 1.00 81.94 405 SER A CA 1
ATOM 3331 C C . SER A 1 405 ? 9.268 -8.872 -1.345 1.00 81.94 405 SER A C 1
ATOM 3333 O O . SER A 1 405 ? 10.470 -9.117 -1.485 1.00 81.94 405 SER A O 1
ATOM 3335 N N . GLU A 1 406 ? 8.322 -9.604 -1.932 1.00 77.56 406 GLU A N 1
ATOM 3336 C CA . GLU A 1 406 ? 8.616 -10.676 -2.875 1.00 77.56 406 GLU A CA 1
ATOM 3337 C C . GLU A 1 406 ? 9.483 -10.131 -4.020 1.00 77.56 406 GLU A C 1
ATOM 3339 O O . GLU A 1 406 ? 9.246 -9.048 -4.540 1.00 77.56 406 GLU A O 1
ATOM 3344 N N . SER A 1 407 ? 10.491 -10.874 -4.474 1.00 68.88 407 SER A N 1
ATOM 3345 C CA . SER A 1 407 ? 11.405 -10.466 -5.565 1.00 68.88 407 SER A CA 1
ATOM 3346 C C . SER A 1 407 ? 12.422 -9.350 -5.255 1.00 68.88 407 SER A C 1
ATOM 3348 O O . SER A 1 407 ? 13.219 -9.036 -6.130 1.00 68.88 407 SER A O 1
ATOM 3350 N N . LEU A 1 408 ? 12.483 -8.783 -4.040 1.00 68.81 408 LEU A N 1
ATOM 3351 C CA . LEU A 1 408 ? 13.483 -7.748 -3.694 1.00 68.81 408 LEU A CA 1
ATOM 3352 C C . LEU A 1 408 ? 14.875 -8.293 -3.293 1.00 68.81 408 LEU A C 1
ATOM 3354 O O . LEU A 1 408 ? 15.702 -7.527 -2.810 1.00 68.81 408 LEU A O 1
ATOM 3358 N N . HIS A 1 409 ? 15.155 -9.594 -3.468 1.00 67.00 409 HIS A N 1
ATOM 3359 C CA . HIS A 1 409 ? 16.420 -10.254 -3.068 1.00 67.00 409 HIS A CA 1
ATOM 3360 C C . HIS A 1 409 ? 16.893 -9.937 -1.630 1.00 67.00 409 HIS A C 1
ATOM 3362 O O . HIS A 1 409 ? 18.086 -9.974 -1.335 1.00 67.00 409 HIS A O 1
ATOM 3368 N N . ARG A 1 410 ? 15.954 -9.632 -0.727 1.00 70.31 410 ARG A N 1
ATOM 3369 C CA . ARG A 1 410 ? 16.213 -9.305 0.680 1.00 70.31 410 ARG A CA 1
ATOM 3370 C C . ARG A 1 410 ? 16.371 -10.567 1.526 1.00 70.31 410 ARG A C 1
ATOM 3372 O O . ARG A 1 410 ? 15.838 -11.627 1.194 1.00 70.31 410 ARG A O 1
ATOM 3379 N N . SER A 1 411 ? 17.085 -10.431 2.638 1.00 79.0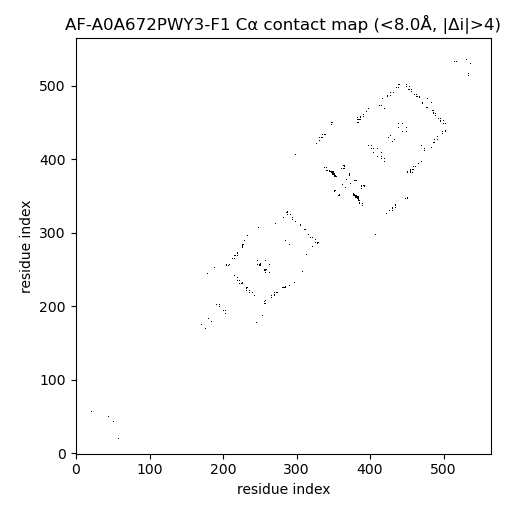6 411 SER A N 1
ATOM 3380 C CA . SER A 1 411 ? 17.151 -11.469 3.669 1.00 79.06 411 SER A CA 1
ATOM 3381 C C . SER A 1 411 ? 15.828 -11.565 4.437 1.00 79.06 411 SER A C 1
ATOM 3383 O O . SER A 1 411 ? 15.114 -10.571 4.584 1.00 79.06 411 SER A O 1
ATOM 3385 N N . SER A 1 412 ? 15.504 -12.747 4.971 1.00 78.69 412 SER A N 1
ATOM 3386 C CA . SER A 1 412 ? 14.280 -12.944 5.761 1.00 78.69 412 SER A CA 1
ATOM 3387 C C . SER A 1 412 ? 14.193 -12.001 6.965 1.00 78.69 412 SER A C 1
ATOM 3389 O O . SER A 1 412 ? 13.109 -11.529 7.286 1.00 78.69 412 SER A O 1
ATOM 3391 N N . THR A 1 413 ? 15.329 -11.658 7.579 1.00 81.81 413 THR A N 1
ATOM 3392 C CA . THR A 1 413 ? 15.420 -10.719 8.709 1.00 81.81 413 THR A CA 1
ATOM 3393 C C . THR A 1 413 ? 15.038 -9.288 8.332 1.00 81.81 413 THR A C 1
ATOM 3395 O O . THR A 1 413 ? 14.351 -8.612 9.088 1.00 81.81 413 THR A O 1
ATOM 3398 N N . GLU A 1 414 ? 15.420 -8.816 7.143 1.00 81.69 414 GLU A N 1
ATOM 3399 C CA . GLU A 1 414 ? 15.046 -7.466 6.695 1.00 81.69 414 GLU A CA 1
ATOM 3400 C C . GLU A 1 414 ? 13.555 -7.362 6.362 1.00 81.69 414 GLU A C 1
ATOM 3402 O O . GLU A 1 414 ? 12.940 -6.318 6.586 1.00 81.69 414 GLU A O 1
ATOM 3407 N N . ILE A 1 415 ? 12.974 -8.437 5.819 1.00 83.94 415 ILE A N 1
ATOM 3408 C CA . ILE A 1 415 ? 11.534 -8.524 5.547 1.00 83.94 415 ILE A CA 1
ATOM 3409 C C . ILE A 1 415 ? 10.765 -8.495 6.870 1.00 83.94 415 ILE A C 1
ATOM 3411 O O . ILE A 1 415 ? 9.795 -7.758 7.007 1.00 83.94 415 ILE A O 1
ATOM 3415 N N . ASP A 1 416 ? 11.235 -9.248 7.857 1.00 85.50 416 ASP A N 1
ATOM 3416 C CA . ASP A 1 416 ? 10.671 -9.337 9.200 1.00 85.50 416 ASP A CA 1
ATOM 3417 C C . ASP A 1 416 ? 10.648 -7.981 9.928 1.00 85.50 416 ASP A C 1
ATOM 3419 O O . ASP A 1 416 ? 9.590 -7.526 10.374 1.00 85.50 416 ASP A O 1
ATOM 3423 N N . ASP A 1 417 ? 11.772 -7.261 9.942 1.00 85.00 417 ASP A N 1
ATOM 3424 C CA . ASP A 1 417 ? 11.842 -5.900 10.490 1.00 85.00 417 ASP A CA 1
ATOM 3425 C C . ASP A 1 417 ? 10.914 -4.926 9.753 1.00 85.00 417 ASP A C 1
ATOM 3427 O O . ASP A 1 417 ? 10.228 -4.100 10.367 1.00 85.00 417 ASP A O 1
ATOM 3431 N N . MET A 1 418 ? 10.847 -5.029 8.425 1.00 86.25 418 MET A N 1
ATOM 3432 C CA . MET A 1 418 ? 9.973 -4.194 7.606 1.00 86.25 418 MET A CA 1
ATOM 3433 C C . MET A 1 418 ? 8.486 -4.456 7.901 1.00 86.25 418 MET A C 1
ATOM 3435 O O . MET A 1 418 ? 7.708 -3.503 8.036 1.00 86.25 418 MET A O 1
ATOM 3439 N N . LEU A 1 419 ? 8.076 -5.720 8.034 1.00 89.56 419 LEU A N 1
ATOM 3440 C CA . LEU A 1 419 ? 6.701 -6.094 8.375 1.00 89.56 419 LEU A CA 1
ATOM 3441 C C . LEU A 1 419 ? 6.310 -5.588 9.762 1.00 89.56 419 LEU A C 1
ATOM 3443 O O . LEU A 1 419 ? 5.232 -5.016 9.922 1.00 89.56 419 LEU A O 1
ATOM 3447 N N . ARG A 1 420 ? 7.191 -5.706 10.761 1.00 89.94 420 ARG A N 1
ATOM 3448 C CA . ARG A 1 420 ? 6.897 -5.164 12.096 1.00 89.94 420 ARG A CA 1
ATOM 3449 C C . ARG A 1 420 ? 6.804 -3.646 12.087 1.00 89.94 420 ARG A C 1
ATOM 3451 O O . ARG A 1 420 ? 5.885 -3.092 12.685 1.00 89.94 420 ARG A O 1
ATOM 3458 N N . LYS A 1 421 ? 7.689 -2.955 11.364 1.00 89.19 421 LYS A N 1
ATOM 3459 C CA . LYS A 1 421 ? 7.664 -1.487 11.268 1.00 89.19 421 LYS A CA 1
ATOM 3460 C C . LYS A 1 421 ? 6.400 -0.970 10.570 1.00 89.19 421 LYS A C 1
ATOM 3462 O O . LYS A 1 421 ? 5.771 -0.042 11.071 1.00 89.19 421 LYS A O 1
ATOM 3467 N N . SER A 1 422 ? 5.997 -1.590 9.460 1.00 90.56 422 SER A N 1
ATOM 3468 C CA . SER A 1 422 ? 4.760 -1.241 8.737 1.00 90.56 422 SER A CA 1
ATOM 3469 C C . SER A 1 422 ? 3.503 -1.542 9.562 1.00 90.56 422 SER A C 1
ATOM 3471 O O . SER A 1 422 ? 2.625 -0.687 9.675 1.00 90.56 422 SER A O 1
ATOM 3473 N N . THR A 1 423 ? 3.452 -2.700 10.225 1.00 92.44 423 THR A N 1
ATOM 3474 C CA . THR A 1 423 ? 2.353 -3.069 11.137 1.00 92.44 423 THR A CA 1
ATOM 3475 C C . THR A 1 423 ? 2.265 -2.110 12.324 1.00 92.44 423 THR A C 1
ATOM 3477 O O . THR A 1 423 ? 1.178 -1.686 12.708 1.00 92.44 423 THR A O 1
ATOM 3480 N N . ASN A 1 424 ? 3.403 -1.682 12.873 1.00 91.75 424 ASN A N 1
ATOM 3481 C CA . ASN A 1 424 ? 3.440 -0.677 13.930 1.00 91.75 424 ASN A CA 1
ATOM 3482 C C . ASN A 1 424 ? 2.876 0.670 13.478 1.00 91.75 424 ASN A C 1
ATOM 3484 O O . ASN A 1 424 ? 2.128 1.283 14.238 1.00 91.75 424 ASN A O 1
ATOM 3488 N N . LEU A 1 425 ? 3.163 1.117 12.251 1.00 92.38 425 LEU A N 1
ATOM 3489 C CA . LEU A 1 425 ? 2.527 2.317 11.695 1.00 92.38 425 LEU A CA 1
ATOM 3490 C C . LEU A 1 425 ? 1.008 2.140 11.556 1.00 92.38 425 LEU A C 1
ATOM 3492 O O . LEU A 1 425 ? 0.258 3.053 11.900 1.00 92.38 425 LEU A O 1
ATOM 3496 N N . LEU A 1 426 ? 0.548 0.974 11.094 1.00 94.38 426 LEU A N 1
ATOM 3497 C CA . LEU A 1 426 ? -0.882 0.678 10.982 1.00 94.38 426 LEU A CA 1
ATOM 3498 C C . LEU A 1 426 ? -1.583 0.791 12.339 1.00 94.38 426 LEU A C 1
ATOM 3500 O O . LEU A 1 426 ? -2.612 1.457 12.438 1.00 94.38 426 LEU A O 1
ATOM 3504 N N . LEU A 1 427 ? -1.018 0.182 13.383 1.00 92.50 427 LEU A N 1
ATOM 3505 C CA . LEU A 1 427 ? -1.600 0.195 14.724 1.00 92.50 427 LEU A CA 1
ATOM 3506 C C . LEU A 1 427 ? -1.538 1.597 15.352 1.00 92.50 427 LEU A C 1
ATOM 3508 O O . LEU A 1 427 ? -2.569 2.161 15.715 1.00 92.50 427 LEU A O 1
ATOM 3512 N N . THR A 1 428 ? -0.341 2.184 15.432 1.00 91.00 428 THR A N 1
ATOM 3513 C CA . THR A 1 428 ? -0.088 3.427 16.190 1.00 91.00 428 THR A CA 1
ATOM 3514 C C . THR A 1 428 ? -0.632 4.682 15.514 1.00 91.00 428 THR A C 1
ATOM 3516 O O . THR A 1 428 ? -1.021 5.619 16.205 1.00 91.00 428 THR A O 1
ATOM 3519 N N . ARG A 1 429 ? -0.674 4.725 14.175 1.00 92.38 429 ARG A N 1
ATOM 3520 C CA . ARG A 1 429 ? -1.107 5.907 13.419 1.00 92.38 429 ARG A CA 1
ATOM 3521 C C . ARG A 1 429 ? -2.528 5.744 12.904 1.00 92.38 429 ARG A C 1
ATOM 3523 O O . ARG A 1 429 ? -3.382 6.575 13.196 1.00 92.38 429 ARG A O 1
ATOM 3530 N N . THR A 1 430 ? -2.786 4.681 12.146 1.00 93.31 430 THR A N 1
ATOM 3531 C CA . THR A 1 430 ? -4.062 4.523 11.436 1.00 93.31 430 THR A CA 1
ATOM 3532 C C . THR A 1 430 ? -5.174 4.052 12.367 1.00 93.31 430 THR A C 1
ATOM 3534 O O . THR A 1 430 ? -6.167 4.757 12.531 1.00 93.31 430 THR A O 1
ATOM 3537 N N . LEU A 1 431 ? -5.005 2.898 13.018 1.00 93.62 431 LEU A N 1
ATOM 3538 C CA . LEU A 1 431 ? -6.021 2.339 13.911 1.00 93.62 431 LEU A CA 1
ATOM 3539 C C . LEU A 1 431 ? -6.248 3.239 15.132 1.00 93.62 431 LEU A C 1
ATOM 3541 O O . LEU A 1 431 ? -7.394 3.508 15.480 1.00 93.62 431 LEU A O 1
ATOM 3545 N N . SER A 1 432 ? -5.172 3.769 15.724 1.00 91.81 432 SER A N 1
ATOM 3546 C CA . SER A 1 432 ? -5.254 4.761 16.804 1.00 91.81 432 SER A CA 1
ATOM 3547 C C . SER A 1 432 ? -6.072 5.992 16.407 1.00 91.81 432 SER A C 1
ATOM 3549 O O . SER A 1 432 ? -6.983 6.390 17.130 1.00 91.81 432 SER A O 1
ATOM 3551 N N . SER A 1 433 ? -5.816 6.568 15.225 1.00 93.31 433 SER A N 1
ATOM 3552 C CA . SER A 1 433 ? -6.583 7.719 14.738 1.00 93.31 433 SER A CA 1
ATOM 3553 C C . SER A 1 433 ? -8.061 7.374 14.533 1.00 93.31 433 SER A C 1
ATOM 3555 O O . SER A 1 433 ? -8.924 8.161 14.923 1.00 93.31 433 SER A O 1
ATOM 3557 N N . CYS A 1 434 ? -8.373 6.191 13.993 1.00 93.25 434 CYS A N 1
ATOM 3558 C CA . CYS A 1 434 ? -9.752 5.719 13.865 1.00 93.25 434 CYS A CA 1
ATOM 3559 C C . CYS A 1 434 ? -10.442 5.570 15.232 1.00 93.25 434 CYS A C 1
ATOM 3561 O O . CYS A 1 434 ? -11.569 6.036 15.384 1.00 93.25 434 CYS A O 1
ATOM 3563 N N . LEU A 1 435 ? -9.765 4.994 16.233 1.00 92.19 435 LEU A N 1
ATOM 3564 C CA . LEU A 1 435 ? -10.290 4.848 17.597 1.00 92.19 435 LEU A CA 1
ATOM 3565 C C . LEU A 1 435 ? -10.518 6.203 18.278 1.00 92.19 435 LEU A C 1
ATOM 3567 O O . LEU A 1 435 ? -11.570 6.423 18.867 1.00 92.19 435 LEU A O 1
ATOM 3571 N N . GLN A 1 436 ? -9.575 7.137 18.160 1.00 91.12 436 GLN A N 1
ATOM 3572 C CA . GLN A 1 436 ? -9.721 8.484 18.720 1.00 91.12 436 GLN A CA 1
ATOM 3573 C C . GLN A 1 436 ? -10.889 9.244 18.082 1.00 91.12 436 GLN A C 1
ATOM 3575 O O . GLN A 1 436 ? -11.657 9.906 18.779 1.00 91.12 436 GLN A O 1
ATOM 3580 N N . ASN A 1 437 ? -11.062 9.120 16.764 1.00 91.06 437 ASN A N 1
ATOM 3581 C CA . ASN A 1 437 ? -12.202 9.711 16.064 1.00 91.06 437 ASN A CA 1
ATOM 3582 C C . ASN A 1 437 ? -13.527 9.052 16.462 1.00 91.06 437 ASN A C 1
ATOM 3584 O O . ASN A 1 437 ? -14.544 9.737 16.514 1.00 91.06 437 ASN A O 1
ATOM 3588 N N . LEU A 1 438 ? -13.519 7.748 16.754 1.00 89.81 438 LEU A N 1
ATOM 3589 C CA . LEU A 1 438 ? -14.686 7.024 17.249 1.00 89.81 438 LEU A CA 1
ATOM 3590 C C . LEU A 1 438 ? -15.090 7.500 18.651 1.00 89.81 438 LEU A C 1
ATOM 3592 O O . LEU A 1 438 ? -16.249 7.841 18.857 1.00 89.81 438 LEU A O 1
ATOM 3596 N N . ILE A 1 439 ? -14.136 7.578 19.584 1.00 89.12 439 ILE A N 1
ATOM 3597 C CA . ILE A 1 439 ? -14.375 7.987 20.980 1.00 89.12 439 ILE A CA 1
ATOM 3598 C C . ILE A 1 439 ? -14.913 9.423 21.056 1.00 89.12 439 ILE A C 1
ATOM 3600 O O . ILE A 1 439 ? -15.800 9.709 21.851 1.00 89.12 439 ILE A O 1
ATOM 3604 N N . LYS A 1 440 ? -14.432 10.318 20.184 1.00 87.44 440 LYS A N 1
ATOM 3605 C CA . LYS A 1 440 ? -14.868 11.723 20.122 1.00 87.44 440 LYS A CA 1
ATOM 3606 C C . LYS A 1 440 ? -16.187 11.947 19.371 1.00 87.44 440 LYS A C 1
ATOM 3608 O O . LYS A 1 440 ? -16.578 13.100 19.179 1.00 87.44 440 LYS A O 1
ATOM 3613 N N . LYS A 1 441 ? -16.877 10.898 18.901 1.00 87.38 441 LYS A N 1
ATOM 3614 C CA . LYS A 1 441 ? -18.178 11.070 18.235 1.00 87.38 441 LYS A CA 1
ATOM 3615 C C . LYS A 1 441 ? -19.198 11.663 19.228 1.00 87.38 441 LYS A C 1
ATOM 3617 O O . LYS A 1 441 ? -19.381 11.107 20.309 1.00 87.38 441 LYS A O 1
ATOM 3622 N N . PRO A 1 442 ? -19.931 12.737 18.866 1.00 77.94 442 PRO A N 1
ATOM 3623 C CA . PRO A 1 442 ? -20.802 13.453 19.806 1.00 77.94 442 PRO A CA 1
ATOM 3624 C C . PRO A 1 442 ? -21.919 12.571 20.392 1.00 77.94 442 PRO A C 1
ATOM 3626 O O . PRO A 1 442 ? -22.229 12.651 21.582 1.00 77.94 442 PRO A O 1
ATOM 3629 N N . HIS A 1 443 ? -22.480 11.672 19.582 1.00 80.50 443 HIS A N 1
ATOM 3630 C CA . HIS A 1 443 ? -23.620 10.831 19.958 1.00 80.50 443 HIS A CA 1
ATOM 3631 C C . HIS A 1 443 ? -23.241 9.425 20.440 1.00 80.50 443 HIS A C 1
ATOM 3633 O O . HIS A 1 443 ? -24.111 8.564 20.487 1.00 80.50 443 HIS A O 1
ATOM 3639 N N . ILE A 1 444 ? -21.978 9.180 20.809 1.00 84.75 444 ILE A N 1
ATOM 3640 C CA . ILE A 1 444 ? -21.579 7.859 21.308 1.00 84.75 444 ILE A CA 1
ATOM 3641 C C . ILE A 1 444 ? -22.233 7.557 22.666 1.00 84.75 444 ILE A C 1
ATOM 3643 O O . ILE A 1 444 ? -22.247 8.401 23.572 1.00 84.75 444 ILE A O 1
ATOM 3647 N N . GLY A 1 445 ? -22.821 6.374 22.798 1.00 85.00 445 GLY A N 1
ATOM 3648 C CA . GLY A 1 445 ? -23.471 5.894 24.009 1.00 85.00 445 GLY A CA 1
ATOM 3649 C C . GLY A 1 445 ? -22.468 5.479 25.086 1.00 85.00 445 GLY A C 1
ATOM 3650 O O . GLY A 1 445 ? -21.336 5.086 24.809 1.00 85.00 445 GLY A O 1
ATOM 3651 N N . LEU A 1 446 ? -22.893 5.528 26.348 1.00 83.50 446 LEU A N 1
ATOM 3652 C CA . LEU A 1 446 ? -22.039 5.163 27.483 1.00 83.50 446 LEU A CA 1
ATOM 3653 C C . LEU A 1 446 ? -21.733 3.651 27.500 1.00 83.50 446 LEU A C 1
ATOM 3655 O O . LEU A 1 446 ? -20.611 3.249 27.791 1.00 83.50 446 LEU A O 1
ATOM 3659 N N . THR A 1 447 ? -22.690 2.819 27.082 1.00 82.38 447 THR A N 1
ATOM 3660 C CA . THR A 1 447 ? -22.507 1.372 26.877 1.00 82.38 447 THR A CA 1
ATOM 3661 C C . THR A 1 447 ? -21.555 1.057 25.720 1.00 82.38 447 THR A C 1
ATOM 3663 O O . THR A 1 447 ? -20.764 0.123 25.816 1.00 82.38 447 THR A O 1
ATOM 3666 N N . GLU A 1 448 ? -21.580 1.859 24.651 1.00 87.88 448 GLU A N 1
ATOM 3667 C CA . GLU A 1 448 ? -20.679 1.709 23.500 1.00 87.88 448 GLU A CA 1
ATOM 3668 C C . GLU A 1 448 ? -19.230 2.012 23.900 1.00 87.88 448 GLU A C 1
ATOM 3670 O O . GLU A 1 448 ? -18.322 1.257 23.555 1.00 87.88 448 GLU A O 1
ATOM 3675 N N . LEU A 1 449 ? -19.006 3.061 24.704 1.00 87.31 449 LEU A N 1
ATOM 3676 C CA . LEU A 1 449 ? -17.684 3.382 25.253 1.00 87.31 449 LEU A CA 1
ATOM 3677 C C . LEU A 1 449 ? -17.127 2.249 26.130 1.00 87.31 449 LEU A C 1
ATOM 3679 O O . LEU A 1 449 ? -15.950 1.906 26.010 1.00 87.31 449 LEU A O 1
ATOM 3683 N N . VAL A 1 450 ? -17.967 1.619 26.959 1.00 85.69 450 VAL A N 1
ATOM 3684 C CA . VAL A 1 450 ? -17.571 0.436 27.748 1.00 85.69 450 VAL A CA 1
ATOM 3685 C C . VAL A 1 450 ? -17.160 -0.716 26.841 1.00 85.69 450 VAL A C 1
ATOM 3687 O O . VAL A 1 450 ? -16.104 -1.318 27.047 1.00 85.69 450 VAL A O 1
ATOM 3690 N N . GLN A 1 451 ? -17.950 -1.001 25.804 1.00 87.69 451 GLN A N 1
ATOM 3691 C CA . GLN A 1 451 ? -17.621 -2.067 24.865 1.00 87.69 451 GLN A CA 1
ATOM 3692 C C . GLN A 1 451 ? -16.318 -1.774 24.106 1.00 87.69 451 GLN A C 1
ATOM 3694 O O . GLN A 1 451 ? -15.529 -2.690 23.881 1.00 87.69 451 GLN A O 1
ATOM 3699 N N . ILE A 1 452 ? -16.033 -0.513 23.763 1.00 89.56 452 ILE A N 1
ATOM 3700 C CA . ILE A 1 452 ? -14.755 -0.107 23.155 1.00 89.56 452 ILE A CA 1
ATOM 3701 C C . ILE A 1 452 ? -13.573 -0.400 24.094 1.00 89.56 452 ILE A C 1
ATOM 3703 O O . ILE A 1 452 ? -12.541 -0.893 23.634 1.00 89.56 452 ILE A O 1
ATOM 3707 N N . ILE A 1 453 ? -13.705 -0.174 25.405 1.00 88.12 453 ILE A N 1
ATOM 3708 C CA . ILE A 1 453 ? -12.664 -0.527 26.390 1.00 88.12 453 ILE A CA 1
ATOM 3709 C C . ILE A 1 453 ? -12.420 -2.045 26.430 1.00 88.12 453 ILE A C 1
ATOM 3711 O O . ILE A 1 453 ? -11.273 -2.505 26.424 1.00 88.12 453 ILE A O 1
ATOM 3715 N N . ILE A 1 454 ? -13.487 -2.845 26.409 1.00 87.38 454 ILE A N 1
ATOM 3716 C CA . ILE A 1 454 ? -13.376 -4.310 26.360 1.00 87.38 454 ILE A CA 1
ATOM 3717 C C . ILE A 1 454 ? -12.702 -4.745 25.049 1.00 87.38 454 ILE A C 1
ATOM 3719 O O . ILE A 1 454 ? -11.727 -5.500 25.055 1.00 87.38 454 ILE A O 1
ATOM 3723 N N . ASN A 1 455 ? -13.158 -4.209 23.916 1.00 90.31 455 ASN A N 1
ATOM 3724 C CA . ASN A 1 455 ? -12.617 -4.508 22.593 1.00 90.31 455 ASN A CA 1
ATOM 3725 C C . ASN A 1 455 ? -11.122 -4.168 22.487 1.00 90.31 455 ASN A C 1
ATOM 3727 O O . ASN A 1 455 ? -10.339 -4.977 21.992 1.00 90.31 455 ASN A O 1
ATOM 3731 N N . THR A 1 456 ? -10.709 -2.992 22.970 1.00 89.62 456 THR A N 1
ATOM 3732 C CA . THR A 1 456 ? -9.297 -2.565 22.965 1.00 89.62 456 THR A CA 1
ATOM 3733 C C . THR A 1 456 ? -8.415 -3.463 23.827 1.00 89.62 456 THR A C 1
ATOM 3735 O O . THR A 1 456 ? -7.283 -3.736 23.437 1.00 89.62 456 THR A O 1
ATOM 3738 N N . THR A 1 457 ? -8.938 -4.012 24.926 1.00 87.38 457 THR A N 1
ATOM 3739 C CA . THR A 1 457 ? -8.223 -5.007 25.743 1.00 87.38 457 THR A CA 1
ATOM 3740 C C . THR A 1 457 ? -7.989 -6.310 24.968 1.00 87.38 457 THR A C 1
ATOM 3742 O O . THR A 1 457 ? -6.887 -6.861 24.974 1.00 87.38 457 THR A O 1
ATOM 3745 N N . HIS A 1 458 ? -8.993 -6.793 24.233 1.00 87.75 458 HIS A N 1
ATOM 3746 C CA . HIS A 1 458 ? -8.824 -7.986 23.397 1.00 87.75 458 HIS A CA 1
ATOM 3747 C C . HIS A 1 458 ? -7.909 -7.739 22.189 1.00 87.75 458 HIS A C 1
ATOM 3749 O O . HIS A 1 458 ? -7.118 -8.616 21.842 1.00 87.75 458 HIS A O 1
ATOM 3755 N N . LEU A 1 459 ? -7.951 -6.548 21.582 1.00 89.44 459 LEU A N 1
ATOM 3756 C CA . LEU A 1 459 ? -7.017 -6.150 20.521 1.00 89.44 459 LEU A CA 1
ATOM 3757 C C . LEU A 1 459 ? -5.573 -6.022 21.033 1.00 89.44 459 LEU A C 1
ATOM 3759 O O . LEU A 1 459 ? -4.641 -6.397 20.325 1.00 89.44 459 LEU A O 1
ATOM 3763 N N . GLU A 1 460 ? -5.376 -5.573 22.274 1.00 87.75 460 GLU A N 1
ATOM 3764 C CA . GLU A 1 460 ? -4.065 -5.567 22.933 1.00 87.75 460 GLU A CA 1
ATOM 3765 C C . GLU A 1 460 ? -3.506 -6.989 23.072 1.00 87.75 460 GLU A C 1
ATOM 3767 O O . GLU A 1 460 ? -2.343 -7.238 22.750 1.00 87.75 460 GLU A O 1
ATOM 3772 N N . HIS A 1 461 ? -4.339 -7.949 23.481 1.00 85.00 461 HIS A N 1
ATOM 3773 C CA . HIS A 1 461 ? -3.942 -9.359 23.529 1.00 85.00 461 HIS A CA 1
ATOM 3774 C C . HIS A 1 461 ? -3.665 -9.916 22.124 1.00 85.00 461 HIS A C 1
ATOM 3776 O O . HIS A 1 461 ? -2.724 -10.693 21.944 1.00 85.00 461 HIS A O 1
ATOM 3782 N N . ALA A 1 462 ? -4.428 -9.467 21.122 1.00 87.56 462 ALA A N 1
ATOM 3783 C CA . ALA A 1 462 ? -4.278 -9.876 19.730 1.00 87.56 462 ALA A CA 1
ATOM 3784 C C . ALA A 1 462 ? -2.896 -9.561 19.143 1.00 87.56 462 ALA A C 1
ATOM 3786 O O . ALA A 1 462 ? -2.423 -10.289 18.269 1.00 87.56 462 ALA A O 1
ATOM 3787 N N . CYS A 1 463 ? -2.225 -8.512 19.630 1.00 87.38 463 CYS A N 1
ATOM 3788 C CA . CYS A 1 463 ? -0.891 -8.138 19.164 1.00 87.38 463 CYS A CA 1
ATOM 3789 C C . CYS A 1 463 ? 0.146 -9.247 19.346 1.00 87.38 463 CYS A C 1
ATOM 3791 O O . CYS A 1 463 ? 0.999 -9.394 18.478 1.00 87.38 463 CYS A O 1
ATOM 3793 N N . LYS A 1 464 ? 0.047 -10.067 20.399 1.00 85.50 464 LYS A N 1
ATOM 3794 C CA . LYS A 1 464 ? 0.955 -11.212 20.592 1.00 85.50 464 LYS A CA 1
ATOM 3795 C C . LYS A 1 464 ? 0.793 -12.239 19.471 1.00 85.50 464 LYS A C 1
ATOM 3797 O O . LYS A 1 464 ? 1.767 -12.645 18.854 1.00 85.50 464 LYS A O 1
ATOM 3802 N N . TYR A 1 465 ? -0.451 -12.564 19.121 1.00 87.31 465 TYR A N 1
ATOM 3803 C CA . TYR A 1 465 ? -0.730 -13.473 18.009 1.00 87.31 465 TYR A CA 1
ATOM 3804 C C . TYR A 1 465 ? -0.292 -12.898 16.657 1.00 87.31 465 TYR A C 1
ATOM 3806 O O . TYR A 1 465 ? 0.058 -13.655 15.757 1.00 87.31 465 TYR A O 1
ATOM 3814 N N . LEU A 1 466 ? -0.317 -11.571 16.488 1.00 89.12 466 LEU A N 1
ATOM 3815 C CA . LEU A 1 466 ? 0.216 -10.916 15.290 1.00 89.12 466 LEU A CA 1
ATOM 3816 C C . LEU A 1 466 ? 1.750 -10.982 15.231 1.00 89.12 466 LEU A C 1
ATOM 3818 O O . LEU A 1 466 ? 2.297 -11.172 14.148 1.00 89.12 466 LEU A O 1
ATOM 3822 N N . GLU A 1 467 ? 2.447 -10.862 16.365 1.00 86.88 467 GLU A N 1
ATOM 3823 C CA . GLU A 1 467 ? 3.904 -11.054 16.441 1.00 86.88 467 GLU A CA 1
ATOM 3824 C C . GLU A 1 467 ? 4.304 -12.479 16.043 1.00 86.88 467 GLU A C 1
ATOM 3826 O O . GLU A 1 467 ? 5.188 -12.656 15.199 1.00 86.88 467 GLU A O 1
ATOM 3831 N N . ASP A 1 468 ? 3.613 -13.481 16.589 1.00 86.12 468 ASP A N 1
ATOM 3832 C CA . ASP A 1 468 ? 3.829 -14.891 16.250 1.00 86.12 468 ASP A CA 1
ATOM 3833 C C . ASP A 1 468 ? 3.534 -15.151 14.769 1.00 86.12 468 ASP A C 1
ATOM 3835 O O . ASP A 1 468 ? 4.277 -15.849 14.081 1.00 86.12 468 ASP A O 1
ATOM 3839 N N . PHE A 1 469 ? 2.472 -14.539 14.243 1.00 87.62 469 PHE A N 1
ATOM 3840 C CA . PHE A 1 469 ? 2.097 -14.648 12.839 1.00 87.62 469 PHE A CA 1
ATOM 3841 C C . PHE A 1 469 ? 3.164 -14.079 11.894 1.00 87.62 469 PHE A C 1
ATOM 3843 O O . PHE A 1 469 ? 3.526 -14.748 10.926 1.00 87.62 469 PHE A O 1
ATOM 3850 N N . ILE A 1 470 ? 3.707 -12.889 12.181 1.00 87.38 470 ILE A N 1
ATOM 3851 C CA . ILE A 1 470 ? 4.800 -12.299 11.388 1.00 87.38 470 ILE A CA 1
ATOM 3852 C C . ILE A 1 470 ? 6.019 -13.229 11.412 1.00 87.38 470 ILE A C 1
ATOM 3854 O O . ILE A 1 470 ? 6.554 -13.564 10.358 1.00 87.38 470 ILE A O 1
ATOM 3858 N N . THR A 1 471 ? 6.389 -13.709 12.599 1.00 86.31 471 THR A N 1
ATOM 3859 C CA . THR A 1 471 ? 7.545 -14.592 12.815 1.00 86.31 471 THR A CA 1
ATOM 3860 C C . THR A 1 471 ? 7.401 -15.924 12.064 1.00 86.31 471 THR A C 1
ATOM 3862 O O . THR A 1 471 ? 8.341 -16.388 11.417 1.00 86.31 471 THR A O 1
ATOM 3865 N N . ASN A 1 472 ? 6.200 -16.510 12.066 1.00 86.94 472 ASN A N 1
ATOM 3866 C CA . ASN A 1 472 ? 5.896 -17.739 11.329 1.00 86.94 472 ASN A CA 1
ATOM 3867 C C . ASN A 1 472 ? 5.989 -17.555 9.811 1.00 86.94 472 ASN A C 1
ATOM 3869 O O . ASN A 1 472 ? 6.434 -18.458 9.106 1.00 86.94 472 ASN A O 1
ATOM 3873 N N . ILE A 1 473 ? 5.576 -16.399 9.288 1.00 85.88 473 ILE A N 1
ATOM 3874 C CA . ILE A 1 473 ? 5.624 -16.140 7.846 1.00 85.88 473 ILE A CA 1
ATOM 3875 C C . ILE A 1 473 ? 7.056 -15.876 7.370 1.00 85.88 473 ILE A C 1
ATOM 3877 O O . ILE A 1 473 ? 7.430 -16.289 6.271 1.00 85.88 473 ILE A O 1
ATOM 3881 N N . THR A 1 474 ? 7.875 -15.212 8.183 1.00 82.69 474 THR A N 1
ATOM 3882 C CA . THR A 1 474 ? 9.264 -14.890 7.828 1.00 82.69 474 THR A CA 1
ATOM 3883 C C . THR A 1 474 ? 10.248 -16.020 8.138 1.00 82.69 474 THR A C 1
ATOM 3885 O O . THR A 1 474 ? 11.360 -16.01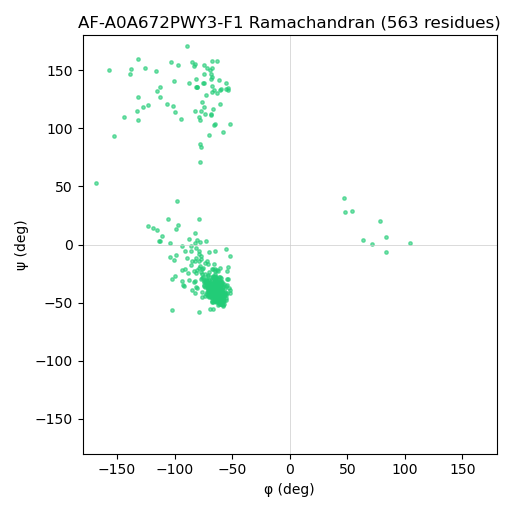0 7.606 1.00 82.69 474 THR A O 1
ATOM 3888 N N . ASN A 1 475 ? 9.839 -17.026 8.927 1.00 79.81 475 ASN A N 1
ATOM 3889 C CA . ASN A 1 475 ? 10.678 -18.120 9.438 1.00 79.81 475 ASN A CA 1
ATOM 3890 C C . ASN A 1 475 ? 11.932 -17.625 10.188 1.00 79.81 475 ASN A C 1
ATOM 3892 O O . ASN A 1 475 ? 12.974 -18.287 10.184 1.00 79.81 475 ASN A O 1
ATOM 3896 N N . VAL A 1 476 ? 11.860 -16.443 10.805 1.00 76.69 476 VAL A N 1
ATOM 3897 C CA . VAL A 1 476 ? 12.946 -15.884 11.621 1.00 76.69 476 VAL A CA 1
ATOM 3898 C C . VAL A 1 476 ? 12.797 -16.387 13.059 1.00 76.69 476 VAL A C 1
ATOM 3900 O O . VAL A 1 476 ? 11.690 -16.472 13.576 1.00 76.69 476 VAL A O 1
ATOM 3903 N N . SER A 1 477 ? 13.903 -16.753 13.716 1.00 62.59 477 SER A N 1
ATOM 3904 C CA . SER A 1 477 ? 13.851 -17.222 15.108 1.00 62.59 477 SER A CA 1
ATOM 3905 C C . SER A 1 477 ? 13.442 -16.085 16.065 1.00 62.59 477 SER A C 1
ATOM 3907 O O . SER A 1 477 ? 14.013 -14.991 15.971 1.00 62.59 477 SER A O 1
ATOM 3909 N N . PRO A 1 478 ? 12.547 -16.340 17.043 1.00 57.16 478 PRO A N 1
ATOM 3910 C CA . PRO A 1 478 ? 12.178 -15.371 18.080 1.00 57.16 478 PRO A CA 1
ATOM 3911 C C . PRO A 1 478 ? 13.357 -14.913 18.956 1.00 57.16 478 PRO A C 1
ATOM 3913 O O . PRO A 1 478 ? 13.279 -13.873 19.606 1.00 57.16 478 PRO A O 1
ATOM 3916 N N . GLU A 1 479 ? 14.450 -15.684 18.998 1.00 51.34 479 GLU A N 1
ATOM 3917 C CA . GLU A 1 479 ? 15.597 -15.455 19.893 1.00 51.34 479 GLU A CA 1
ATOM 3918 C C . GLU A 1 479 ? 16.601 -14.411 19.375 1.00 51.34 479 GLU A C 1
ATOM 3920 O O . GLU A 1 479 ? 17.608 -14.121 20.026 1.00 51.34 479 GLU A O 1
ATOM 3925 N N . THR A 1 480 ? 16.346 -13.805 18.214 1.00 54.44 480 THR A N 1
ATOM 3926 C CA . THR A 1 480 ? 17.216 -12.750 17.686 1.00 54.44 480 THR A CA 1
ATOM 3927 C C . THR A 1 480 ? 17.012 -11.462 18.503 1.00 54.44 480 THR A C 1
ATOM 3929 O O . THR A 1 480 ? 15.951 -10.840 18.461 1.00 54.44 480 THR A O 1
ATOM 3932 N N . VAL A 1 481 ? 18.045 -11.058 19.253 1.00 44.22 481 VAL A N 1
ATOM 3933 C CA . VAL A 1 481 ? 18.092 -10.012 20.311 1.00 44.22 481 VAL A CA 1
ATOM 3934 C C . VAL A 1 481 ? 17.616 -8.598 19.883 1.00 44.22 481 VAL A C 1
ATOM 3936 O O . VAL A 1 481 ? 17.497 -7.702 20.715 1.00 44.22 481 VAL A O 1
ATOM 3939 N N . HIS A 1 482 ? 17.268 -8.383 18.611 1.00 50.78 482 HIS A N 1
ATOM 3940 C CA . HIS A 1 482 ? 16.863 -7.086 18.046 1.00 50.78 482 HIS A CA 1
ATOM 3941 C C . HIS A 1 482 ? 15.439 -7.042 17.470 1.00 50.78 482 HIS A C 1
ATOM 3943 O O . HIS A 1 482 ? 15.085 -6.091 16.776 1.00 50.78 482 HIS A O 1
ATOM 3949 N N . THR A 1 483 ? 14.601 -8.033 17.774 1.00 52.53 483 THR A N 1
ATOM 3950 C CA . THR A 1 483 ? 13.234 -8.084 17.241 1.00 52.53 483 THR A CA 1
ATOM 3951 C C . THR A 1 483 ? 12.369 -6.960 17.826 1.00 52.53 483 THR A C 1
ATOM 3953 O O . THR A 1 483 ? 12.055 -6.943 19.019 1.00 52.53 483 THR A O 1
ATOM 3956 N N . THR A 1 484 ? 11.976 -5.999 16.986 1.00 57.97 484 THR A N 1
ATOM 3957 C CA . THR A 1 484 ? 11.127 -4.867 17.395 1.00 57.97 484 THR A CA 1
ATOM 3958 C C . THR A 1 484 ? 9.723 -5.371 17.727 1.00 57.97 484 THR A C 1
ATOM 3960 O O . THR A 1 484 ? 9.003 -5.792 16.828 1.00 57.97 484 THR A O 1
ATOM 3963 N N . ARG A 1 485 ? 9.309 -5.327 18.997 1.00 69.06 485 ARG A N 1
ATOM 3964 C CA . ARG A 1 485 ? 7.942 -5.708 19.403 1.00 69.06 485 ARG A CA 1
ATOM 3965 C C . ARG A 1 485 ? 6.886 -4.789 18.783 1.00 69.06 485 ARG A C 1
ATOM 3967 O O . ARG A 1 485 ? 7.176 -3.650 18.402 1.00 69.06 485 ARG A O 1
ATOM 3974 N N . LEU A 1 486 ? 5.650 -5.270 18.693 1.00 73.94 486 LEU A N 1
ATOM 3975 C CA . LEU A 1 486 ? 4.533 -4.449 18.256 1.00 73.94 486 LEU A CA 1
ATOM 3976 C C . LEU A 1 486 ? 4.144 -3.452 19.360 1.00 73.94 486 LEU A C 1
ATOM 3978 O O . LEU A 1 486 ? 3.866 -3.818 20.501 1.00 73.94 486 LEU A O 1
ATOM 3982 N N . TYR A 1 487 ? 4.054 -2.170 19.008 1.00 72.62 487 TYR A N 1
ATOM 3983 C CA . TYR A 1 487 ? 3.643 -1.076 19.899 1.00 72.62 487 TYR A CA 1
ATOM 3984 C C . TYR A 1 487 ? 2.117 -0.999 20.095 1.00 72.62 487 TYR A C 1
ATOM 3986 O O . TYR A 1 487 ? 1.568 0.047 20.455 1.00 72.62 487 TYR A O 1
ATOM 3994 N N . GLY A 1 488 ? 1.399 -2.101 19.866 1.00 64.31 488 GLY A N 1
ATOM 3995 C CA . GLY A 1 488 ? -0.039 -2.165 20.128 1.00 64.31 488 GLY A CA 1
ATOM 3996 C C . GLY A 1 488 ? -0.368 -1.901 21.598 1.00 64.31 488 GLY A C 1
ATOM 3997 O O . GLY A 1 488 ? -1.348 -1.225 21.892 1.00 64.31 488 GLY A O 1
ATOM 3998 N N . LEU A 1 489 ? 0.505 -2.330 22.518 1.00 71.44 489 LEU A N 1
ATOM 3999 C CA . LEU A 1 489 ? 0.302 -2.187 23.962 1.00 71.44 489 LEU A CA 1
ATOM 4000 C C . LEU A 1 489 ? 0.119 -0.726 24.407 1.00 71.44 489 LEU A C 1
ATOM 4002 O O . LEU A 1 489 ? -0.811 -0.424 25.148 1.00 71.44 489 LEU A O 1
ATOM 4006 N N . SER A 1 490 ? 0.986 0.192 23.967 1.00 80.94 490 SER A N 1
ATOM 4007 C CA . SER A 1 490 ? 0.853 1.617 24.311 1.00 80.94 490 SER A CA 1
ATOM 4008 C C . SER A 1 490 ? -0.355 2.239 23.615 1.00 80.94 490 SER A C 1
ATOM 4010 O O . SER A 1 490 ? -1.153 2.913 24.252 1.00 80.94 490 SER A O 1
ATOM 4012 N N . THR A 1 491 ? -0.549 1.919 22.334 1.00 83.94 491 THR A N 1
ATOM 4013 C CA . THR A 1 491 ? -1.641 2.468 21.518 1.00 83.94 491 THR A CA 1
ATOM 4014 C C . THR A 1 491 ? -3.021 2.170 22.107 1.00 83.94 491 THR A C 1
ATOM 4016 O O . THR A 1 491 ? -3.856 3.065 22.238 1.00 83.94 491 THR A O 1
ATOM 4019 N N . PHE A 1 492 ? -3.277 0.915 22.484 1.00 87.44 492 PHE A N 1
ATOM 4020 C CA . PHE A 1 492 ? -4.570 0.523 23.047 1.00 87.44 492 PHE A CA 1
ATOM 4021 C C . PHE A 1 492 ? -4.746 0.994 24.493 1.00 87.44 492 PHE A C 1
ATOM 4023 O O . PHE A 1 492 ? -5.870 1.280 24.904 1.00 87.44 492 PHE A O 1
ATOM 4030 N N . LYS A 1 493 ? -3.657 1.153 25.257 1.00 84.94 493 LYS A N 1
ATOM 4031 C CA . LYS A 1 493 ? -3.707 1.812 26.570 1.00 84.94 493 LYS A CA 1
ATOM 4032 C C . LYS A 1 493 ? -4.130 3.272 26.457 1.00 84.94 493 LYS A C 1
ATOM 4034 O O . LYS A 1 493 ? -5.010 3.675 27.211 1.00 84.94 493 LYS A O 1
ATOM 4039 N N . ASP A 1 494 ? -3.577 4.028 25.515 1.00 87.06 494 ASP A N 1
ATOM 4040 C CA . ASP A 1 494 ? -3.937 5.437 25.314 1.00 87.06 494 ASP A CA 1
ATOM 4041 C C . ASP A 1 494 ? -5.399 5.584 24.862 1.00 87.06 494 ASP A C 1
ATOM 4043 O O . ASP A 1 494 ? -6.132 6.438 25.364 1.00 87.06 494 ASP A O 1
ATOM 4047 N N . ALA A 1 495 ? -5.859 4.710 23.958 1.00 87.62 495 ALA A N 1
ATOM 4048 C CA . ALA A 1 495 ? -7.257 4.677 23.526 1.00 87.62 495 ALA A CA 1
ATOM 4049 C C . ALA A 1 495 ? -8.221 4.370 24.686 1.00 87.62 495 ALA A C 1
ATOM 4051 O O . ALA A 1 495 ? -9.266 5.007 24.800 1.00 87.62 495 ALA A O 1
ATOM 4052 N N . ARG A 1 496 ? -7.856 3.438 25.572 1.00 88.75 496 ARG A N 1
ATOM 4053 C CA . ARG A 1 496 ? -8.640 3.108 26.769 1.00 88.75 496 ARG A CA 1
ATOM 4054 C C . ARG A 1 496 ? -8.720 4.280 27.749 1.00 88.75 496 ARG A C 1
ATOM 4056 O O . ARG A 1 496 ? -9.825 4.622 28.148 1.00 88.75 496 ARG A O 1
ATOM 4063 N N . HIS A 1 497 ? -7.608 4.958 28.048 1.00 87.62 497 HIS A N 1
ATOM 4064 C CA . HIS A 1 497 ? -7.634 6.157 28.904 1.00 87.62 497 HIS A CA 1
ATOM 4065 C C . HIS A 1 497 ? -8.509 7.271 28.307 1.00 87.62 497 HIS A C 1
ATOM 4067 O O . HIS A 1 497 ? -9.240 7.942 29.031 1.00 87.62 497 HIS A O 1
ATOM 4073 N N . ALA A 1 498 ? -8.469 7.463 26.983 1.00 88.69 498 ALA A N 1
ATOM 4074 C CA . ALA A 1 498 ? -9.337 8.427 26.309 1.00 88.69 498 ALA A CA 1
ATOM 4075 C C . ALA A 1 498 ? -10.826 8.046 26.427 1.00 88.69 498 ALA A C 1
ATOM 4077 O O . ALA A 1 498 ? -11.656 8.908 26.708 1.00 88.69 498 ALA A O 1
ATOM 4078 N N . ALA A 1 499 ? -11.163 6.762 26.262 1.00 88.75 499 ALA A N 1
ATOM 4079 C CA . ALA A 1 499 ? -12.528 6.269 26.435 1.00 88.75 499 ALA A CA 1
ATOM 4080 C C . ALA A 1 499 ? -13.015 6.403 27.890 1.00 88.75 499 ALA A C 1
ATOM 4082 O O . ALA A 1 499 ? -14.137 6.845 28.116 1.00 88.75 499 ALA A O 1
ATOM 4083 N N . GLU A 1 500 ? -12.171 6.088 28.876 1.00 86.06 500 GLU A N 1
ATOM 4084 C CA . GLU A 1 500 ? -12.463 6.274 30.306 1.00 86.06 500 GLU A CA 1
ATOM 4085 C C . GLU A 1 500 ? -12.729 7.749 30.649 1.00 86.06 500 GLU A C 1
ATOM 4087 O O . GLU A 1 500 ? -13.689 8.061 31.358 1.00 86.06 500 GLU A O 1
ATOM 4092 N N . GLY A 1 501 ? -11.927 8.667 30.101 1.00 87.69 501 GLY A N 1
ATOM 4093 C CA . GLY A 1 501 ? -12.135 10.108 30.255 1.00 87.69 501 GLY A CA 1
ATOM 4094 C C . GLY A 1 501 ? -13.473 10.591 29.683 1.00 87.69 501 GLY A C 1
ATOM 4095 O O . GLY A 1 501 ? -14.165 11.394 30.313 1.00 87.69 501 GLY A O 1
ATOM 4096 N N . GLU A 1 502 ? -13.882 10.075 28.522 1.00 88.62 502 GLU A N 1
ATOM 4097 C CA . GLU A 1 502 ? -15.191 10.402 27.940 1.00 88.62 502 GLU A CA 1
ATOM 4098 C C . GLU A 1 502 ? -16.362 9.781 28.704 1.00 88.62 502 GLU A C 1
ATOM 4100 O O . GLU A 1 502 ? -17.404 10.421 28.861 1.00 88.62 502 GLU A O 1
ATOM 4105 N N . ILE A 1 503 ? -16.194 8.572 29.251 1.00 87.19 503 ILE A N 1
ATOM 4106 C CA . ILE A 1 503 ? -17.186 7.972 30.151 1.00 87.19 503 ILE A CA 1
ATOM 4107 C C . ILE A 1 503 ? -17.413 8.883 31.356 1.00 87.19 503 ILE A C 1
ATOM 4109 O O . ILE A 1 503 ? -18.561 9.174 31.688 1.00 87.19 503 ILE A O 1
ATOM 4113 N N . TYR A 1 504 ? -16.338 9.366 31.984 1.00 85.94 504 TYR A N 1
ATOM 4114 C CA . TYR A 1 504 ? -16.429 10.279 33.122 1.00 85.94 504 TYR A CA 1
ATOM 4115 C C . TYR A 1 504 ? -17.161 11.578 32.756 1.00 85.94 504 TYR A C 1
ATOM 4117 O O . TYR A 1 504 ? -18.076 11.998 33.464 1.00 85.94 504 TYR A O 1
ATOM 4125 N N . THR A 1 505 ? -16.810 12.185 31.621 1.00 88.56 505 THR A N 1
ATOM 4126 C CA . THR A 1 505 ? -17.450 13.417 31.137 1.00 88.56 505 THR A CA 1
ATOM 4127 C C . THR A 1 505 ? -18.945 13.212 30.877 1.00 88.56 505 THR A C 1
ATOM 4129 O O . THR A 1 505 ? -19.758 13.989 31.377 1.00 88.56 505 THR A O 1
ATOM 4132 N N . LYS A 1 506 ? -19.335 12.145 30.168 1.00 85.12 506 LYS A N 1
ATOM 4133 C CA . LYS A 1 506 ? -20.748 11.846 29.875 1.00 85.12 506 LYS A CA 1
ATOM 4134 C C . LYS A 1 506 ? -21.549 11.476 31.117 1.00 85.12 506 LYS A C 1
ATOM 4136 O O . LYS A 1 506 ? -22.719 11.838 31.212 1.00 85.12 506 LYS A O 1
ATOM 4141 N N . LEU A 1 507 ? -20.941 10.759 32.060 1.00 86.06 507 LEU A N 1
ATOM 4142 C CA . LEU A 1 507 ? -21.595 10.402 33.314 1.00 86.06 507 LEU A CA 1
ATOM 4143 C C . LEU A 1 507 ? -21.891 11.658 34.143 1.00 86.06 507 LEU A C 1
ATOM 4145 O O . LEU A 1 507 ? -23.020 11.817 34.594 1.00 86.06 507 LEU A O 1
ATOM 4149 N N . ASN A 1 508 ? -20.935 12.587 34.254 1.00 87.81 508 ASN A N 1
ATOM 4150 C CA . ASN A 1 508 ? -21.164 13.869 34.928 1.00 87.81 508 ASN A CA 1
ATOM 4151 C C . ASN A 1 508 ? -22.211 14.724 34.214 1.00 87.81 508 ASN A C 1
ATOM 4153 O O . ASN A 1 508 ? -23.114 15.222 34.870 1.00 87.81 508 ASN A O 1
ATOM 4157 N N . GLN A 1 509 ? -22.168 14.816 32.881 1.00 87.81 509 GLN A N 1
ATOM 4158 C CA . GLN A 1 509 ? -23.205 15.518 32.113 1.00 87.81 509 GLN A CA 1
ATOM 4159 C C . GLN A 1 509 ? -24.600 14.944 32.382 1.00 87.81 509 GLN A C 1
ATOM 4161 O O . GLN A 1 509 ? -25.545 15.697 32.589 1.00 87.81 509 GLN A O 1
ATOM 4166 N N . LYS A 1 510 ? -24.734 13.613 32.432 1.00 84.75 510 LYS A N 1
ATOM 4167 C CA . LYS A 1 510 ? -26.008 12.966 32.766 1.00 84.75 510 LYS A CA 1
ATOM 4168 C C . LYS A 1 510 ? -26.452 13.277 34.191 1.00 84.75 510 LYS A C 1
ATOM 4170 O O . LYS A 1 510 ? -27.626 13.564 34.393 1.00 84.75 510 LYS A O 1
ATOM 4175 N N . ILE A 1 511 ? -25.540 13.246 35.162 1.00 87.31 511 ILE A N 1
ATOM 4176 C CA . ILE A 1 511 ? -25.839 13.635 36.548 1.00 87.31 511 ILE A CA 1
ATOM 4177 C C . ILE A 1 511 ? -26.311 15.097 36.604 1.00 87.31 511 ILE A C 1
ATOM 4179 O O . ILE A 1 511 ? -27.337 15.375 37.224 1.00 87.31 511 ILE A O 1
ATOM 4183 N N . ASP A 1 512 ? -25.617 16.009 35.922 1.00 88.12 512 ASP A N 1
ATOM 4184 C CA . ASP A 1 512 ? -25.973 17.429 35.861 1.00 88.12 512 ASP A CA 1
ATOM 4185 C C . ASP A 1 512 ? -27.353 17.640 35.222 1.00 88.12 512 ASP A C 1
ATOM 4187 O O . ASP A 1 512 ? -28.145 18.425 35.738 1.00 88.12 512 ASP A O 1
ATOM 4191 N N . GLU A 1 513 ? -27.685 16.907 34.152 1.00 87.19 513 GLU A N 1
ATOM 4192 C CA . GLU A 1 513 ? -29.023 16.913 33.540 1.00 87.19 513 GLU A CA 1
ATOM 4193 C C . GLU A 1 513 ? -30.111 16.499 34.549 1.00 87.19 513 GLU A C 1
ATOM 4195 O O . GLU A 1 513 ? -31.134 17.174 34.658 1.00 87.19 513 GLU A O 1
ATOM 4200 N N . PHE A 1 514 ? -29.892 15.432 35.330 1.00 84.31 514 PHE A N 1
ATOM 4201 C CA . PHE A 1 514 ? -30.837 15.006 36.374 1.00 84.31 514 PHE A CA 1
ATOM 4202 C C . PHE A 1 514 ? -31.011 16.064 37.472 1.00 84.31 514 PHE A C 1
ATOM 4204 O O . PHE A 1 514 ? -32.130 16.286 37.934 1.00 84.31 514 PHE A O 1
ATOM 4211 N N . ILE A 1 515 ? -29.925 16.721 37.889 1.00 83.75 515 ILE A N 1
ATOM 4212 C CA . ILE A 1 515 ? -29.963 17.759 38.928 1.00 83.75 515 ILE A CA 1
ATOM 4213 C C . ILE A 1 515 ? -30.653 19.028 38.413 1.00 83.75 515 ILE A C 1
ATOM 4215 O O . ILE A 1 515 ? -31.435 19.626 39.145 1.00 83.75 515 ILE A O 1
ATOM 4219 N N . GLN A 1 516 ? -30.413 19.432 37.163 1.00 85.25 516 GLN A N 1
ATOM 4220 C CA . GLN A 1 516 ? -31.050 20.610 36.557 1.00 85.25 516 GLN A CA 1
ATOM 4221 C C . GLN A 1 516 ? -32.563 20.446 36.376 1.00 85.25 516 GLN A C 1
ATOM 4223 O O . GLN A 1 516 ? -33.293 21.433 36.415 1.00 85.25 516 GLN A O 1
ATOM 4228 N N . LEU A 1 517 ? -33.035 19.214 36.181 1.00 82.56 517 LEU A N 1
ATOM 4229 C CA . LEU A 1 517 ? -34.462 18.897 36.092 1.00 82.56 517 LEU A CA 1
ATOM 4230 C C . LEU A 1 517 ? -35.163 18.871 37.456 1.00 82.56 517 LEU A C 1
ATOM 4232 O O . LEU A 1 517 ? -36.394 18.818 37.497 1.00 82.56 517 LEU A O 1
ATOM 4236 N N . ALA A 1 518 ? -34.404 18.870 38.553 1.00 80.56 518 ALA A N 1
ATOM 4237 C CA . ALA A 1 518 ? -34.960 18.783 39.889 1.00 80.56 518 ALA A CA 1
ATOM 4238 C C . ALA A 1 518 ? -35.504 20.146 40.342 1.00 80.56 518 ALA A C 1
ATOM 4240 O O . ALA A 1 518 ? -34.743 21.071 40.626 1.00 80.56 518 ALA A O 1
ATOM 4241 N N . ASP A 1 519 ? -36.828 20.248 40.439 1.00 79.12 519 ASP A N 1
ATOM 4242 C CA . ASP A 1 519 ? -37.507 21.406 41.017 1.00 79.12 519 ASP A CA 1
ATOM 4243 C C . ASP A 1 519 ? -37.788 21.143 42.501 1.00 79.12 519 ASP A C 1
ATOM 4245 O O . ASP A 1 519 ? -38.598 20.284 42.861 1.00 79.12 519 ASP A O 1
ATOM 4249 N N . TYR A 1 520 ? -37.049 21.830 43.372 1.00 79.38 520 TYR A N 1
ATOM 4250 C CA . TYR A 1 520 ? -37.154 21.675 44.821 1.00 79.38 520 TYR A CA 1
ATOM 4251 C C . TYR A 1 520 ? -37.861 22.881 45.439 1.00 79.38 520 TYR A C 1
ATOM 4253 O O . TYR A 1 520 ? -37.362 24.007 45.392 1.00 79.38 520 TYR A O 1
ATOM 4261 N N . GLU A 1 521 ? -38.979 22.638 46.123 1.00 71.25 521 GLU A N 1
ATOM 4262 C CA . GLU A 1 521 ? -39.615 23.639 46.980 1.00 71.25 521 GLU A CA 1
ATOM 4263 C C . GLU A 1 521 ? -38.858 23.759 48.314 1.00 71.25 521 GLU A C 1
ATOM 4265 O O . GLU A 1 521 ? -39.186 23.133 49.319 1.00 71.25 521 GLU A O 1
ATOM 4270 N N . TRP A 1 522 ? -37.826 24.604 48.341 1.00 78.62 522 TRP A N 1
ATOM 4271 C CA . TRP A 1 522 ? -36.963 24.821 49.515 1.00 78.62 522 TRP A CA 1
ATOM 4272 C C . TRP A 1 522 ? -37.664 25.446 50.740 1.00 78.62 522 TRP A C 1
ATOM 4274 O O . TRP A 1 522 ? -37.045 25.584 51.793 1.00 78.62 522 TRP A O 1
ATOM 4284 N N . GLY A 1 523 ? -38.934 25.848 50.616 1.00 74.69 523 GLY A N 1
ATOM 4285 C CA . GLY A 1 523 ? -39.718 26.531 51.653 1.00 74.69 523 GLY A CA 1
ATOM 4286 C C . GLY A 1 523 ? -40.671 25.640 52.459 1.00 74.69 523 GLY A C 1
ATOM 4287 O O . GLY A 1 523 ? -41.552 26.177 53.130 1.00 74.69 523 GLY A O 1
ATOM 4288 N N . MET A 1 524 ? -40.556 24.311 52.378 1.00 69.69 524 MET A N 1
ATOM 4289 C CA . MET A 1 524 ? -41.471 23.406 53.084 1.00 69.69 524 MET A CA 1
ATOM 4290 C C . MET A 1 524 ? -41.346 23.510 54.613 1.00 69.69 524 MET A C 1
ATOM 4292 O O . MET A 1 524 ? -40.250 23.487 55.171 1.00 69.69 524 MET A O 1
ATOM 4296 N N . ALA A 1 525 ? -42.495 23.612 55.291 1.00 66.62 525 ALA A N 1
ATOM 4297 C CA . ALA A 1 525 ? -42.580 23.759 56.747 1.00 66.62 525 ALA A CA 1
ATOM 4298 C C . ALA A 1 525 ? -42.311 22.448 57.514 1.00 66.62 525 ALA A C 1
ATOM 4300 O O . ALA A 1 525 ? -41.865 22.492 58.659 1.00 66.62 525 ALA A O 1
ATOM 4301 N N . GLU A 1 526 ? -42.547 21.294 56.884 1.00 65.62 526 GLU A N 1
ATOM 4302 C CA . GLU A 1 526 ? -42.256 19.957 57.413 1.00 65.62 526 GLU A CA 1
ATOM 4303 C C . GLU A 1 526 ? -41.653 19.084 56.304 1.00 65.62 526 GLU A C 1
ATOM 4305 O O . GLU A 1 526 ? -41.921 19.297 55.121 1.00 65.62 526 GLU A O 1
ATOM 4310 N N . SER A 1 527 ? -40.813 18.112 56.672 1.00 67.62 527 SER A N 1
ATOM 4311 C CA . SER A 1 527 ? -40.223 17.181 55.710 1.00 67.62 527 SER A CA 1
ATOM 4312 C C . SER A 1 527 ? -41.198 16.051 55.371 1.00 67.62 527 SER A C 1
ATOM 4314 O O . SER A 1 527 ? -41.774 15.426 56.256 1.00 67.62 527 SER A O 1
ATOM 4316 N N . ASP A 1 528 ? -41.324 15.719 54.085 1.00 68.38 528 ASP A N 1
ATOM 4317 C CA . ASP A 1 528 ? -42.216 14.650 53.595 1.00 68.38 528 ASP A CA 1
ATOM 4318 C C . ASP A 1 528 ? -41.704 13.222 53.928 1.00 68.38 528 ASP A C 1
ATOM 4320 O O . ASP A 1 528 ? -42.272 12.209 53.524 1.00 68.38 528 ASP A O 1
ATOM 4324 N N . GLY A 1 529 ? -40.578 13.110 54.650 1.00 74.69 529 GLY A N 1
ATOM 4325 C CA . GLY A 1 529 ? -39.999 11.845 55.128 1.00 74.69 529 GLY A CA 1
ATOM 4326 C C . GLY A 1 529 ? -39.531 10.864 54.040 1.00 74.69 529 GLY A C 1
ATOM 4327 O O . GLY A 1 529 ? -39.096 9.758 54.364 1.00 74.69 529 GLY A O 1
ATOM 4328 N N . ARG A 1 530 ? -39.607 11.240 52.757 1.00 75.25 530 ARG A N 1
ATOM 4329 C CA . ARG A 1 530 ? -39.235 10.420 51.595 1.00 75.25 530 ARG A CA 1
ATOM 4330 C C . ARG A 1 530 ? -38.068 11.042 50.833 1.00 75.25 530 ARG A C 1
ATOM 4332 O O . ARG A 1 530 ? -37.906 12.258 50.804 1.00 75.25 530 ARG A O 1
ATOM 4339 N N . ALA A 1 531 ? -37.250 10.194 50.211 1.00 76.62 531 ALA A N 1
ATOM 4340 C CA . ALA A 1 531 ? -36.203 10.651 49.302 1.00 76.62 531 ALA A CA 1
ATOM 4341 C C . ALA A 1 531 ? -36.824 11.269 48.037 1.00 76.62 531 ALA A C 1
ATOM 4343 O O . ALA A 1 531 ? -37.849 10.791 47.552 1.00 76.62 531 ALA A O 1
ATOM 4344 N N . SER A 1 532 ? -36.181 12.310 47.502 1.00 79.81 532 SER A N 1
ATOM 4345 C CA . SER A 1 532 ? -36.587 12.969 46.253 1.00 79.81 532 SER A CA 1
ATOM 4346 C C . SER A 1 532 ? -36.728 11.963 45.107 1.00 79.81 532 SER A C 1
ATOM 4348 O O . SER A 1 532 ? -35.834 11.139 44.900 1.00 79.81 532 SER A O 1
ATOM 4350 N N . GLY A 1 533 ? -37.812 12.064 44.330 1.00 80.88 533 GLY A N 1
ATOM 4351 C CA . GLY A 1 533 ? -38.029 11.233 43.139 1.00 80.88 533 GLY A CA 1
ATOM 4352 C C . GLY A 1 533 ? -36.876 11.342 42.138 1.00 80.88 533 GLY A C 1
ATOM 4353 O O . GLY A 1 533 ? -36.369 10.323 41.681 1.00 80.88 533 GLY A O 1
ATOM 4354 N N . TYR A 1 534 ? -36.360 12.557 41.923 1.00 82.38 534 TYR A N 1
ATOM 4355 C CA . TYR A 1 534 ? -35.197 12.809 41.066 1.00 82.38 534 TYR A CA 1
ATOM 4356 C C . TYR A 1 534 ? -33.933 12.085 41.551 1.00 82.38 534 TYR A C 1
ATOM 4358 O O . TYR A 1 534 ? -33.181 11.538 40.747 1.00 82.38 534 TYR A O 1
ATOM 4366 N N . LEU A 1 535 ? -33.704 12.041 42.870 1.00 82.00 535 LEU A N 1
ATOM 4367 C CA . LEU A 1 535 ? -32.560 11.326 43.449 1.00 82.00 535 LEU A CA 1
ATOM 4368 C C . LEU A 1 535 ? -32.734 9.808 43.351 1.00 82.00 535 LEU A C 1
ATOM 4370 O O . LEU A 1 535 ? -31.760 9.103 43.101 1.00 82.00 535 LEU A O 1
ATOM 4374 N N . MET A 1 536 ? -33.956 9.297 43.513 1.00 84.75 536 MET A N 1
ATOM 4375 C CA . MET A 1 536 ? -34.242 7.872 43.337 1.00 84.75 536 MET A CA 1
ATOM 4376 C C . MET A 1 536 ? -34.037 7.431 41.883 1.00 84.75 536 MET A C 1
ATOM 4378 O O . MET A 1 536 ? -33.423 6.390 41.647 1.00 84.75 536 MET A O 1
ATOM 4382 N N . ASP A 1 537 ? -34.475 8.237 40.915 1.00 84.50 537 ASP A N 1
ATOM 4383 C CA . ASP A 1 537 ? -34.261 7.977 39.488 1.00 84.50 537 ASP A CA 1
ATOM 4384 C C . ASP A 1 537 ? -32.780 8.057 39.111 1.00 84.50 537 ASP A C 1
ATOM 4386 O O . ASP A 1 537 ? -32.278 7.182 38.402 1.00 84.50 537 ASP A O 1
ATOM 4390 N N . LEU A 1 538 ? -32.047 9.031 39.660 1.00 85.88 538 LEU A N 1
ATOM 4391 C CA . LEU A 1 538 ? -30.599 9.124 39.500 1.00 85.88 538 LEU A CA 1
ATOM 4392 C C . LEU A 1 538 ? -29.882 7.890 40.069 1.00 85.88 538 LEU A C 1
ATOM 4394 O O . LEU A 1 538 ? -29.015 7.320 39.408 1.00 85.88 538 LEU A O 1
ATOM 4398 N N . ILE A 1 539 ? -30.251 7.436 41.271 1.00 84.75 539 ILE A N 1
ATOM 4399 C CA . ILE A 1 539 ? -29.683 6.225 41.885 1.00 84.75 539 ILE A CA 1
ATOM 4400 C C . ILE A 1 539 ? -29.993 4.993 41.030 1.00 84.75 539 ILE A C 1
ATOM 4402 O O . ILE A 1 539 ? -29.110 4.161 40.819 1.00 84.75 539 ILE A O 1
ATOM 4406 N N . ASN A 1 540 ? -31.213 4.872 40.504 1.00 84.50 540 ASN A N 1
ATOM 4407 C CA . ASN A 1 540 ? -31.589 3.771 39.618 1.00 84.50 540 ASN A CA 1
ATOM 4408 C C . ASN A 1 540 ? -30.789 3.800 38.307 1.00 84.50 540 ASN A C 1
ATOM 4410 O O . ASN A 1 540 ? -30.283 2.759 37.880 1.00 84.50 540 ASN A O 1
ATOM 4414 N N . PHE A 1 541 ? -30.611 4.980 37.707 1.00 84.81 541 PHE A N 1
ATOM 4415 C CA . PHE A 1 541 ? -29.773 5.175 36.524 1.00 84.81 541 PHE A CA 1
ATOM 4416 C C . PHE A 1 541 ? -28.316 4.784 36.790 1.00 84.81 541 PHE A C 1
ATOM 4418 O O . PHE A 1 541 ? -27.745 3.988 36.041 1.00 84.81 541 PHE A O 1
ATOM 4425 N N . LEU A 1 542 ? -27.720 5.291 37.873 1.00 83.94 542 LEU A N 1
ATOM 4426 C CA . LEU A 1 542 ? -26.346 4.971 38.253 1.00 83.94 542 LEU A CA 1
ATOM 4427 C C . LEU A 1 542 ? -26.200 3.477 38.526 1.00 83.94 542 LEU A C 1
ATOM 4429 O O . LEU A 1 542 ? -25.287 2.854 38.001 1.00 83.94 542 LEU A O 1
ATOM 4433 N N . ARG A 1 543 ? -27.129 2.861 39.260 1.00 81.56 543 ARG A N 1
ATOM 4434 C CA . ARG A 1 543 ? -27.101 1.421 39.540 1.00 81.56 543 ARG A CA 1
ATOM 4435 C C . ARG A 1 543 ? -27.190 0.587 38.261 1.00 81.56 543 ARG A C 1
ATOM 4437 O O . ARG A 1 543 ? -26.415 -0.355 38.109 1.00 81.56 543 ARG A O 1
ATOM 4444 N N . SER A 1 544 ? -28.078 0.946 37.333 1.00 79.94 544 SER A N 1
ATOM 4445 C CA . SER A 1 544 ? -28.182 0.287 36.024 1.00 79.94 544 SER A CA 1
ATOM 4446 C C . SER A 1 544 ? -26.914 0.474 35.189 1.00 79.94 544 SER A C 1
ATOM 4448 O O . SER A 1 544 ? -26.495 -0.443 34.490 1.00 79.94 544 SER A O 1
ATOM 4450 N N . THR A 1 545 ? -26.287 1.646 35.263 1.00 77.69 545 THR A N 1
ATOM 4451 C CA . THR A 1 545 ? -25.074 1.972 34.507 1.00 77.69 545 THR A CA 1
ATOM 4452 C C . THR A 1 545 ? -23.845 1.262 35.084 1.00 77.69 545 THR A C 1
ATOM 4454 O O . THR A 1 545 ? -23.082 0.638 34.349 1.00 77.69 545 THR A O 1
ATOM 4457 N N . PHE A 1 546 ? -23.687 1.259 36.410 1.00 77.62 546 PHE A N 1
ATOM 4458 C CA . PHE A 1 546 ? -22.612 0.554 37.109 1.00 77.62 546 PHE A CA 1
ATOM 4459 C C . PHE A 1 546 ? -22.702 -0.962 36.987 1.00 77.62 546 PHE A C 1
ATOM 4461 O O . PHE A 1 546 ? -21.663 -1.615 36.940 1.00 77.62 546 PHE A O 1
ATOM 4468 N N . GLN A 1 547 ? -23.901 -1.527 36.826 1.00 72.62 547 GLN A N 1
ATOM 4469 C CA . GLN A 1 547 ? -24.041 -2.939 36.467 1.00 72.62 547 GLN A CA 1
ATOM 4470 C C . GLN A 1 547 ? -23.345 -3.265 35.136 1.00 72.62 547 GLN A C 1
ATOM 4472 O O . GLN A 1 547 ? -22.671 -4.287 35.045 1.00 72.62 547 GLN A O 1
ATOM 4477 N N . VAL A 1 548 ? -23.397 -2.378 34.138 1.00 67.12 548 VAL A N 1
ATOM 4478 C CA . VAL A 1 548 ? -22.697 -2.575 32.853 1.00 67.12 548 VAL A CA 1
ATOM 4479 C C . VAL A 1 548 ? -21.174 -2.519 33.033 1.00 67.12 548 VAL A C 1
ATOM 4481 O O . VAL A 1 548 ? -20.449 -3.282 32.397 1.00 67.12 548 VAL A O 1
ATOM 4484 N N . PHE A 1 549 ? -20.681 -1.690 33.958 1.00 66.31 549 PHE A N 1
ATOM 4485 C CA . PHE A 1 549 ? -19.254 -1.598 34.280 1.00 66.31 549 PHE A CA 1
ATOM 4486 C C . PHE A 1 549 ? -18.698 -2.821 35.025 1.00 66.31 549 PHE A C 1
ATOM 4488 O O . PHE A 1 549 ? -17.485 -3.015 35.023 1.00 66.31 549 PHE A O 1
ATOM 4495 N N . THR A 1 550 ? -19.535 -3.685 35.615 1.00 60.53 550 THR A N 1
ATOM 4496 C CA . THR A 1 550 ? -19.047 -4.908 36.292 1.00 60.53 550 THR A CA 1
ATOM 4497 C C . THR A 1 550 ? -18.399 -5.920 35.339 1.00 60.53 550 THR A C 1
ATOM 4499 O O . THR A 1 550 ? -17.653 -6.787 35.784 1.00 60.53 550 THR A O 1
ATOM 4502 N N . HIS A 1 551 ? -18.632 -5.782 34.029 1.00 55.66 551 HIS A N 1
ATOM 4503 C CA . HIS A 1 551 ? -18.002 -6.587 32.981 1.00 55.66 551 HIS A CA 1
ATOM 4504 C C . HIS A 1 551 ? -16.630 -6.055 32.524 1.00 55.66 551 HIS A C 1
ATOM 4506 O O . HIS A 1 551 ? -16.000 -6.663 31.657 1.00 55.66 551 HIS A O 1
ATOM 4512 N N . LEU A 1 552 ? -16.149 -4.938 33.082 1.00 58.59 552 LEU A N 1
ATOM 4513 C CA . LEU A 1 552 ? -14.807 -4.434 32.800 1.00 58.59 552 LEU A CA 1
ATOM 4514 C C . LEU A 1 552 ? -13.744 -5.280 33.524 1.00 58.59 552 LEU A C 1
ATOM 4516 O O . LEU A 1 552 ? -13.916 -5.621 34.696 1.00 58.59 552 LEU A O 1
ATOM 4520 N N . PRO A 1 553 ? -12.610 -5.595 32.873 1.00 53.75 553 PRO A N 1
ATOM 4521 C CA . PRO A 1 553 ? -11.503 -6.268 33.538 1.00 53.75 553 PRO A CA 1
ATOM 4522 C C . PRO A 1 553 ? -10.992 -5.412 34.705 1.00 53.75 553 PRO A C 1
ATOM 4524 O O . PRO A 1 553 ? -10.767 -4.212 34.554 1.00 53.75 553 PRO A O 1
ATOM 4527 N N . VAL A 1 554 ? -10.773 -6.050 35.859 1.00 49.31 554 VAL A N 1
ATOM 4528 C CA . VAL A 1 554 ? -10.451 -5.436 37.170 1.00 49.31 554 VAL A CA 1
ATOM 4529 C C . VAL A 1 554 ? -9.246 -4.474 37.127 1.00 49.31 554 VAL A C 1
ATOM 4531 O O . VAL A 1 554 ? -9.100 -3.615 37.988 1.00 49.31 554 VAL A O 1
ATOM 4534 N N . SER A 1 555 ? -8.393 -4.572 36.103 1.00 43.88 555 SER A N 1
ATOM 4535 C CA . SER A 1 555 ? -7.243 -3.690 35.858 1.00 43.88 555 SER A CA 1
ATOM 4536 C C . SER A 1 555 ? -7.568 -2.354 35.170 1.00 43.88 555 SER A C 1
ATOM 4538 O O . SER A 1 555 ? -6.686 -1.504 35.094 1.00 43.88 555 SER A O 1
ATOM 4540 N N . SER A 1 556 ? -8.785 -2.182 34.640 1.00 40.09 556 SER A N 1
ATOM 4541 C CA . SER A 1 556 ? -9.246 -0.988 33.899 1.00 40.09 556 SER A CA 1
ATOM 4542 C C . SER A 1 556 ? -10.327 -0.208 34.652 1.00 40.09 556 SER A C 1
ATOM 4544 O O . SER A 1 556 ? -10.875 0.754 34.133 1.00 40.09 556 SER A O 1
ATOM 4546 N N . ILE A 1 557 ? -10.678 -0.637 35.866 1.00 42.56 557 ILE A N 1
ATOM 4547 C CA . ILE A 1 557 ? -11.531 0.152 36.750 1.00 42.56 557 ILE A CA 1
ATOM 4548 C C . ILE A 1 557 ? -10.589 1.153 37.420 1.00 42.56 557 ILE A C 1
ATOM 4550 O O . ILE A 1 557 ? -9.699 0.721 38.161 1.00 42.56 557 ILE A O 1
ATOM 4554 N N . PRO A 1 558 ? -10.720 2.470 37.178 1.00 40.50 558 PRO A N 1
ATOM 4555 C CA . PRO A 1 558 ? -9.973 3.441 37.951 1.00 40.50 558 PRO A CA 1
ATOM 4556 C C . PRO A 1 558 ? -10.263 3.166 39.423 1.00 40.50 558 PRO A C 1
ATOM 4558 O O . PRO A 1 558 ? -11.422 3.059 39.822 1.00 40.50 558 PRO A O 1
ATOM 4561 N N . SER A 1 559 ? -9.231 3.119 40.259 1.00 36.50 559 SER A N 1
ATOM 4562 C CA . SER A 1 559 ? -9.362 3.039 41.720 1.00 36.50 559 SER A CA 1
ATOM 4563 C C . SER A 1 559 ? -10.279 4.133 42.311 1.00 36.50 559 SER A C 1
ATOM 4565 O O . SER A 1 559 ? -10.640 4.076 43.480 1.00 36.50 559 SER A O 1
ATOM 4567 N N . TYR A 1 560 ? -10.678 5.118 41.498 1.00 39.38 560 TYR A N 1
ATOM 4568 C CA . TYR A 1 560 ? -11.630 6.184 41.789 1.00 39.38 560 TYR A CA 1
ATOM 4569 C C . TYR A 1 560 ? -13.113 5.781 41.683 1.00 39.38 560 TYR A C 1
ATOM 4571 O O . TYR A 1 560 ? -13.940 6.421 42.325 1.00 39.38 560 TYR A O 1
ATOM 4579 N N . SER A 1 561 ? -13.482 4.724 40.946 1.00 35.16 561 SER A N 1
ATOM 4580 C CA . SER A 1 561 ? -14.885 4.266 40.849 1.00 35.16 561 SER A CA 1
ATOM 4581 C C . SER A 1 561 ? -15.394 3.641 42.153 1.00 35.16 561 SER A C 1
ATOM 4583 O O . SER A 1 561 ? -16.592 3.648 42.419 1.00 35.16 561 SER A O 1
ATOM 4585 N N . TYR A 1 562 ? -14.484 3.138 42.991 1.00 37.88 562 TYR A N 1
ATOM 4586 C CA . TYR A 1 562 ? -14.800 2.565 44.302 1.00 37.88 562 TYR A CA 1
ATOM 4587 C C . TYR A 1 562 ? -14.979 3.612 45.412 1.00 37.88 562 TYR A C 1
ATOM 4589 O O . TYR A 1 562 ? -15.331 3.245 46.527 1.00 37.88 562 TYR A O 1
ATOM 4597 N N . ALA A 1 563 ? -14.782 4.908 45.142 1.00 31.81 563 ALA A N 1
ATOM 4598 C CA . ALA A 1 563 ? -14.966 5.955 46.153 1.00 31.81 563 ALA A CA 1
ATOM 4599 C C . ALA A 1 563 ? -16.446 6.317 46.421 1.00 31.81 563 ALA A C 1
ATOM 4601 O O . ALA A 1 563 ? -16.713 7.219 47.211 1.00 31.81 563 ALA A O 1
ATOM 4602 N N . VAL A 1 564 ? -17.400 5.635 45.772 1.00 30.94 564 VAL A N 1
ATOM 4603 C CA . VAL A 1 564 ? -18.855 5.860 45.923 1.00 30.94 564 VAL A CA 1
ATOM 4604 C C . VAL A 1 564 ? -19.595 4.577 46.351 1.00 30.94 564 VAL A C 1
ATOM 4606 O O . VAL A 1 564 ? -20.812 4.487 46.225 1.00 30.94 564 VAL A O 1
ATOM 4609 N N . SER A 1 565 ? -18.876 3.559 46.840 1.00 24.64 565 SER A N 1
ATOM 4610 C CA . SER A 1 565 ? -19.488 2.405 47.528 1.00 24.64 565 SER A CA 1
ATOM 4611 C C . SER A 1 565 ? -19.532 2.619 49.033 1.00 24.64 565 SER A C 1
ATOM 4613 O O . SER A 1 565 ? -18.471 2.983 49.589 1.00 24.64 565 SER A O 1
#

Solvent-accessible surface area (backbone atoms only — not comparable to full-atom values): 32164 Å² total; per-residue (Å²): 136,74,74,65,63,58,53,53,60,51,52,55,53,56,53,52,53,53,56,54,48,53,52,51,52,52,52,50,57,77,71,46,64,86,91,64,48,66,68,68,53,47,63,46,65,72,76,48,98,66,39,52,59,56,47,49,57,52,50,53,51,52,49,56,49,50,52,52,50,48,52,52,50,48,65,67,47,48,59,60,52,53,50,51,51,53,50,53,55,48,51,50,53,51,50,53,51,47,51,51,53,49,51,51,49,50,50,52,50,52,54,52,47,51,54,52,50,55,52,47,54,51,50,52,51,51,51,53,52,50,50,54,49,52,55,48,50,56,56,51,55,75,72,50,83,92,81,64,86,73,63,59,61,67,55,64,56,52,64,55,46,54,58,47,45,51,55,46,44,59,56,57,71,43,71,74,74,46,70,76,75,78,45,87,56,63,67,60,55,50,51,53,49,53,30,48,75,71,71,50,39,68,62,52,34,54,50,50,55,54,50,50,56,52,50,52,61,57,55,69,55,79,60,97,65,27,67,80,40,73,65,38,48,50,53,49,52,49,49,44,50,56,52,53,55,54,50,53,49,44,40,74,74,35,99,64,67,45,47,71,68,57,53,51,54,52,47,55,55,47,52,56,49,50,53,52,51,49,55,57,41,50,72,74,54,76,50,60,68,59,52,49,51,49,50,52,50,51,50,53,53,38,54,55,42,42,73,76,69,48,93,43,67,70,56,58,58,47,50,54,56,52,45,55,51,42,51,53,41,47,46,57,55,49,42,52,53,54,46,52,44,63,72,70,45,81,56,44,55,38,77,30,71,47,72,66,55,45,51,55,51,41,74,59,31,92,73,87,53,81,69,69,68,70,53,68,75,68,41,69,44,82,41,32,72,47,47,44,48,50,54,44,50,53,53,53,49,51,50,56,59,47,62,65,54,59,90,65,87,67,54,53,65,58,52,44,54,49,50,43,53,54,51,32,46,42,43,55,52,38,50,39,49,49,50,54,56,55,66,67,39,90,83,65,50,70,66,42,46,53,39,48,44,46,28,35,53,54,50,37,59,45,45,57,58,50,52,53,49,53,34,65,74,42,71,50,70,88,82,52,94,76,72,72,76,74,55,41,58,62,40,35,49,54,53,35,55,53,33,53,52,50,45,51,53,54,51,50,52,51,51,50,54,52,56,72,69,54,85,76,77,88,81,65,92,69,81,88,88,67,81,55,66,60,58,53,50,49,50,51,50,49,53,60,53,51,58,62,54,69,76,54,59,81,90,74,56,60,83,70,72,63,76,80,111

Nearest PDB structures (foldseek):
  2a2f-assembly1_X  TM=8.277E-01  e=1.206E-11  Drosophila melanogaster
  5k7v-assembly1_B  TM=3.082E-01  e=2.336E-02  synthetic construct
  7n6g-assembly1_1T  TM=1.424E-01  e=9.480E+00  Chlamydomonas reinhardtii
  3ja6-assembly1_I  TM=1.014E-01  e=9.480E+00  Escherichia coli

Organism: Sinocyclocheilus grahami (NCBI:txid75366)

InterPro domains:
  IPR007225 Exocyst complex component EXOC6/Sec15 [PTHR12702] (176-556)
  IPR042044 EXOC6/PINT-1/Sec15/Tip20, C-terminal, domain 2 [G3DSA:1.20.58.670] (495-563)
  IPR042045 Exocyst complex component EXOC6/Sec15, C-terminal, domain 1 [G3DSA:1.10.357.30] (312-488)
  IPR046361 Exocyst complex subunit EXOC6/Sec15, C-terminal [PF04091] (315-555)
  IPR048359 Exocyst complex component EXOC6/Sec15, N-terminal domain [PF20651] (58-144)

Radius of gyration: 43.84 Å; Cα contacts (8 Å, |Δi|>4): 322; chains: 1; bounding box: 108×118×115 Å

Foldseek 3Di:
DPPPVVVVVVVVVVVVVLVVLLVVLVVCVVPDDPVPNVVSVVVQVPDDVCSVVVSVVVVVVVVVVVVVVVVVVCVVCVVVVVVVVVVVVVVVVVVVVVVVVVVVVVVVVVVVVVVVVVVVVVVVVVVVVVVVVVVVVVVVVVVDPDDDPPVVVVVVVVVVVVVVCVVVVVVVVCPDPDVVNVDPCPVVVVVCVVCVVVVNNVVQLVVVLVVLLVVLVVLLDQDPCLLVDLVSLVSSLVSNLNSLSVVLVCCVPDDPSDDPVSSLVSVVVSVVSNLVVCVVSLLPDLDLVSLLSSLVSLLVSLVSVVVSVHDRVVSLVSLVVSLVSSLVSLLVVVLVVLLVLLVPWPLAFDWAADPVSVCVLCVLPVDDDPVQVPDDPRGTHLATPSLSVVLNVLVVSLVSSLSSVPSSPDALVVSLQSSLVSSLCSQQPRNLVSLLVSLPDPPDDLSSLLNLLVSLVSNLVSQVVVNVVSCVVSVPDPPPPPRDGRPSNVSSVVSLVSSVVSSVVVLVVVVVVLVVPDDDPPPDPDDPPDDDPSVVVNVVVVVVSVVSVVSRDPVSPPPVVVPVD

=== Feature glossary ===
Key to the feature types in this record:

Secondary structure (8-state, DSSP). Secondary structure is the local, repeating backbone conformation. DSSP classifies it into eight states by reading the hydrogen-bond network: three helix types (H, G, I), two β types (E, B), two non-regular types (T, S), and unstructured coil (-).

Backbone torsions (φ/ψ). Backbone dihedral angles. Every residue except chain termini has a φ (preceding-C → N → Cα → C) and a ψ (N → Cα → C → next-N). They are reported in degrees following the IUPAC sign convention. Secondary structure is essentially a statement about which (φ, ψ) basin each residue occupies.

Predicted aligned error. Predicted Aligned Error (PAE) is an AlphaFold confidence matrix: entry (i, j) is the expected error in the position of residue j, in ångströms, when the prediction is superimposed on the true structure at residue i. Low PAE within a block of residues means that block is internally rigid and well-predicted; high PAE between two blocks means their relative placement is uncertain even if each block individually is confident.

B-factor. B-factor (Debye–Waller factor) reflects atomic displacement in the crystal lattice. It is an experimental observable (units Å²), not a prediction; low values mean the atom is pinned down, high values mean it moves or is heterogeneous across the crystal.

Secondary structure (3-state, P-SEA). Three-state secondary structure (P-SEA) collapses the eight DSSP classes into helix (a), strand (b), and coil (c). P-SEA assigns these from Cα geometry alone — distances and angles — without requiring backbone oxygens, so it works on any Cα trace.

Sequence. Primary structure: the covalent order of the twenty standard amino acids along the backbone. Two proteins with the same sequence will (almost always) fold to the same structure; two with 30% identity often share a fold but not the details.

pLDDT. pLDDT is the predicted lDDT-Cα score: AlphaFold's confidence that the local environment of each residue (all inter-atomic distances within 15 Å) is correctly placed. It is a per-residue number between 0 and 100, with higher meaning more reliable.

InterPro / GO / CATH / organism. Functional annotations link the protein to curated databases. InterPro entries identify conserved domains and families by matching the sequence against member-database signatures (Pfam, PROSITE, CDD, …). Gene Ontology (GO) terms describe molecular function, biological process, and cellular component in a controlled vocabulary. CATH places the structure in a hierarchical fold classification (Class/Architecture/Topology/Homologous-superfamily). The organism is the source species.

Contact-map, Ramachandran, and PAE plots. Three diagnostic plots accompany the record. The Cα contact map visualizes the tertiary structure as a 2D adjacency matrix (8 Å cutoff, sequence-local contacts suppressed). The Ramachandran plot shows the distribution of backbone (φ, ψ) torsions, with points in the α and β basins reflecting secondary structure content. The PAE plot shows AlphaFold's inter-residue confidence as a color matrix.

mmCIF coordinates. The mmCIF table is the protein's shape written out atom by atom. For each backbone N, Cα, C, and carbonyl O, it records an (x, y, z) coordinate triple in Å plus the residue type, chain letter, and residue number.

Radius of gyration, Cα contacts, bounding box. Three whole-structure scalars: the radius of gyration (RMS distance of Cα from centroid, in Å), the count of Cα–Cα contacts (pairs closer than 8 Å and separated by more than four residues in sequence — i.e. tertiary, not local, contacts), and the bounding-box dimensions. Together they distinguish compact globular folds from extended fibres or disordered chains.

Foldseek 3Di. The Foldseek 3Di string encodes local tertiary geometry as a 20-letter alphabet — one character per residue — derived from the relative positions of nearby Cα atoms. Unlike the amino-acid sequence, 3Di is a direct function of the 3D structure, so two proteins with the same fold have similar 3Di strings even at low sequence identity.

Rendered structure images. Six rendered views show the 3D structure from the faces of a cube — i.e. along ±x, ±y, ±z. Rendering representation is drawn randomly per protein from cartoon (secondary-structure ribbons), sticks (backbone bonds), or molecular surface; coloring is either N→C rainbow (blue at the N-terminus through red at the C-terminus) or one color per chain.

Nearest PDB structures. The Foldseek neighbor list gives the closest experimentally determined structures in the PDB, ranked by structural alignment. TM-score near 1 means near-identical fold; near 0.3 means only rough topology match. This is how one finds what a novel AlphaFold prediction most resembles in the solved-structure universe.

Solvent-accessible surface area. SASA measures how much of the protein is reachable by solvent. It is computed by rolling a water-sized probe over the atomic surface and summing the exposed area (Å²). Per-residue SASA distinguishes core (buried, low SASA) from surface (exposed, high SASA) residues; total SASA is a whole-molecule size measure.